Protein AF-0000000078834194 (afdb_homodimer)

Organism: Myxococcus xanthus (strain DK1622) (NCBI:txid246197)

Radius of gyration: 32.83 Å; Cα contacts (8 Å, |Δi|>4): 738; chains: 2; bounding box: 73×84×105 Å

Nearest PDB structures (foldseek):
  8q3w-assembly1_A  TM=9.287E-01  e=2.465E-19  Geobacillus stearothermophilus
  8q4d-assembly1_O  TM=8.983E-01  e=1.677E-18  Geobacillus stearothermophilus
  5bq5-assembly3_C  TM=9.374E-01  e=3.630E-14  Geobacillus stearothermophilus
  3r8f-assembly1_D  TM=7.872E-01  e=1.975E-07  Aquifex aeolicus
  2hcb-assembly1_B  TM=8.020E-01  e=8.090E-07  Aquifex aeolicus

pLDDT: mean 88.72, std 13.98, range [31.45, 98.62]

Secondary structure (DSSP, 8-state):
-HHHHHHHHHHHTT-HHHHHHHHHHHH-GGG----HHHHHHHHHHHHHHHHHHHHHHHHHHHHT-SS---GGG--SSS--S--HHHHHHHTTTHHHHTT-EEEEE-STTSSHHHHHHHHHHHHHHTT--EEEEEHHHHHHHHHHHHHHT-HHHHHHHHHH-SEEEEEEETSSPPPHHHHHHHHHHHHHHTTTSEEEEEESS-GGGHHHHH-SHHHHHHHHHHHHTTEEEEE--SS-HHHHHHHHHHHHHHS--/-HHHHHHHHHHHTT-HHHHHHHHHHHH-GGG----HHHHHHHHHHHHHHHHHHHHHHHHHHHHT-SS---GGG--TTS--S--HHHHHHHHTTHHHHTT-EEEEE-STTSSHHHHHHHHHHHHHHTT--EEEEEHHHHHHHHHHHHHHT-HHHHHHHHHH-SEEEEEEETSSPPPHHHHHHHHHHHHHHTTTSEEEEEESS-GGGHHHHH-SHHHHHHHHHHHHTTEEEEE--SS-HHHHHHHHHHHHHHS--

Solvent-accessible surface area (backbone atoms only — not comparable to full-atom values): 26422 Å² total; per-residue (Å²): 109,67,61,58,51,34,42,49,51,29,45,74,69,66,36,51,29,30,32,53,49,49,53,55,48,67,74,47,60,90,75,61,86,58,52,40,70,54,48,51,35,53,31,51,50,38,28,51,51,43,50,55,50,48,52,39,51,49,32,49,62,62,14,51,53,93,50,95,37,47,66,87,71,61,70,72,81,56,71,28,66,61,52,67,66,59,54,54,56,55,67,66,37,51,44,48,73,68,25,26,20,38,39,33,23,27,60,80,47,46,46,50,65,50,51,51,27,9,49,46,44,49,29,24,72,72,70,38,43,33,36,51,37,44,40,69,56,46,48,51,49,51,54,50,20,55,74,70,70,42,34,69,56,54,52,47,54,59,40,66,24,37,29,34,34,34,38,60,40,70,82,57,70,45,50,75,69,47,43,54,51,51,40,52,54,47,58,64,20,53,81,71,20,14,44,36,38,23,21,62,55,52,75,86,56,45,47,70,29,42,34,62,72,67,61,22,49,56,41,44,49,63,53,54,72,52,40,49,79,43,64,40,34,65,68,47,54,67,55,53,62,55,50,58,60,55,60,59,55,60,70,74,99,110,70,61,57,53,33,41,50,50,29,46,75,68,67,35,51,29,30,32,52,50,50,53,56,49,68,74,48,59,92,75,59,88,57,50,42,70,53,47,52,34,52,30,51,49,39,29,51,52,44,52,53,50,49,51,39,50,48,32,49,62,64,14,52,54,93,51,94,36,48,67,87,71,61,70,71,81,56,71,29,64,61,54,65,66,59,53,55,56,58,68,66,37,50,45,49,75,67,24,26,19,38,39,33,24,27,59,82,47,47,46,50,68,50,50,51,26,9,50,45,44,49,31,24,71,73,68,37,43,33,38,51,37,45,40,70,55,46,49,51,51,49,53,52,22,56,75,70,68,43,36,69,58,54,52,48,53,59,39,67,25,37,30,33,35,33,37,59,39,70,82,57,69,46,49,73,68,46,43,54,49,50,40,52,55,47,58,63,21,53,82,70,20,12,44,35,36,22,21,64,56,53,77,86,54,44,47,71,29,40,34,62,71,68,60,21,50,56,42,45,51,64,54,53,72,52,40,48,79,43,64,38,35,66,68,46,54,67,54,54,63,56,52,59,57,53,61,57,54,61,68,72,100

Structure (mmCIF, N/CA/C/O backbone):
data_AF-0000000078834194-model_v1
#
loop_
_entity.id
_entity.type
_entity.pdbx_description
1 polymer 'Transposition helper protein, IS21 family'
#
loop_
_atom_site.group_PDB
_atom_site.id
_atom_site.type_symbol
_atom_site.label_atom_id
_atom_site.label_alt_id
_atom_site.label_comp_id
_atom_site.label_asym_id
_atom_site.label_entity_id
_atom_site.label_seq_id
_atom_site.pdbx_PDB_ins_code
_atom_site.Cartn_x
_atom_site.Cartn_y
_atom_site.Cartn_z
_atom_site.occupancy
_atom_site.B_iso_or_equiv
_atom_site.auth_seq_id
_atom_site.auth_comp_id
_atom_site.auth_asym_id
_atom_site.auth_atom_id
_atom_site.pdbx_PDB_model_num
ATOM 1 N N . MET A 1 1 ? -33.062 9.312 -5.348 1 57.09 1 MET A N 1
ATOM 2 C CA . MET A 1 1 ? -32 10.234 -4.93 1 57.09 1 MET A CA 1
ATOM 3 C C . MET A 1 1 ? -31.109 9.586 -3.875 1 57.09 1 MET A C 1
ATOM 5 O O . MET A 1 1 ? -29.891 9.531 -4.039 1 57.09 1 MET A O 1
ATOM 9 N N . LEU A 1 2 ? -31.781 8.844 -2.922 1 78.25 2 LEU A N 1
ATOM 10 C CA . LEU A 1 2 ? -31.062 8.266 -1.791 1 78.25 2 LEU A CA 1
ATOM 11 C C . LEU A 1 2 ? -30.266 7.039 -2.223 1 78.25 2 LEU A C 1
ATOM 13 O O . LEU A 1 2 ? -29.109 6.871 -1.814 1 78.25 2 LEU A O 1
ATOM 17 N N . VAL A 1 3 ? -30.828 6.535 -3.336 1 86 3 VAL A N 1
ATOM 18 C CA . VAL A 1 3 ? -30.172 5.309 -3.777 1 86 3 VAL A CA 1
ATOM 19 C C . VAL A 1 3 ? -28.938 5.652 -4.602 1 86 3 VAL A C 1
ATOM 21 O O . VAL A 1 3 ? -27.906 4.98 -4.5 1 86 3 VAL A O 1
ATOM 24 N N . GLU A 1 4 ? -29.031 6.707 -5.375 1 90.94 4 GLU A N 1
ATOM 25 C CA . GLU A 1 4 ? -27.891 7.145 -6.188 1 90.94 4 GLU A CA 1
ATOM 26 C C . GLU A 1 4 ? -26.719 7.586 -5.316 1 90.94 4 GLU A C 1
ATOM 28 O O . GLU A 1 4 ? -25.562 7.312 -5.637 1 90.94 4 GLU A O 1
ATOM 33 N N . GLN A 1 5 ? -27.078 8.211 -4.293 1 94.19 5 GLN A N 1
ATOM 34 C CA . GLN A 1 5 ? -26.047 8.633 -3.357 1 94.19 5 GLN A CA 1
ATOM 35 C C . GLN A 1 5 ? -25.359 7.434 -2.717 1 94.19 5 GLN A C 1
ATOM 37 O O . GLN A 1 5 ? -24.141 7.438 -2.518 1 94.19 5 GLN A O 1
ATOM 42 N N . THR A 1 6 ? -26.219 6.457 -2.486 1 96.31 6 THR A N 1
ATOM 43 C CA . THR A 1 6 ? -25.672 5.234 -1.901 1 96.31 6 THR A CA 1
ATOM 44 C C . THR A 1 6 ? -24.703 4.555 -2.867 1 96.31 6 THR A C 1
ATOM 46 O O . THR A 1 6 ? -23.609 4.148 -2.473 1 96.31 6 THR A O 1
ATOM 49 N N . LEU A 1 7 ? -25.109 4.52 -4.062 1 96.81 7 LEU A N 1
ATOM 50 C CA . LEU A 1 7 ? -24.266 3.906 -5.082 1 96.81 7 LEU A CA 1
ATOM 51 C C . LEU A 1 7 ? -22.969 4.691 -5.262 1 96.81 7 LEU A C 1
ATOM 53 O O . LEU A 1 7 ? -21.906 4.098 -5.418 1 96.81 7 LEU A O 1
ATOM 57 N N . GLU A 1 8 ? -23.047 5.953 -5.234 1 96.25 8 GLU A N 1
ATOM 58 C CA . GLU A 1 8 ? -21.859 6.801 -5.348 1 96.25 8 GLU A CA 1
ATOM 59 C C . GLU A 1 8 ? -20.906 6.562 -4.191 1 96.25 8 GLU A C 1
ATOM 61 O O . GLU A 1 8 ? -19.688 6.465 -4.398 1 96.25 8 GLU A O 1
ATOM 66 N N . LYS A 1 9 ? -21.406 6.453 -3.051 1 96.62 9 LYS A N 1
ATOM 67 C CA . LYS A 1 9 ? -20.578 6.215 -1.871 1 96.62 9 LYS A CA 1
ATOM 68 C C . LYS A 1 9 ? -19.922 4.844 -1.935 1 96.62 9 LYS A C 1
ATOM 70 O O . LYS A 1 9 ? -18.719 4.715 -1.649 1 96.62 9 LYS A O 1
ATOM 75 N N . LEU A 1 10 ? -20.719 3.854 -2.334 1 98.12 10 LEU A N 1
ATOM 76 C CA . LEU A 1 10 ? -20.156 2.51 -2.451 1 98.12 10 LEU A CA 1
ATOM 77 C C . LEU A 1 10 ? -19.016 2.48 -3.457 1 98.12 10 LEU A C 1
ATOM 79 O O . LEU A 1 10 ? -17.953 1.932 -3.176 1 98.12 10 LEU A O 1
ATOM 83 N N . ASN A 1 11 ? -19.234 3.078 -4.516 1 97.62 11 ASN A N 1
ATOM 84 C CA . ASN A 1 11 ? -18.188 3.127 -5.535 1 97.62 11 ASN A CA 1
ATOM 85 C C . ASN A 1 11 ? -17 3.953 -5.07 1 97.62 11 ASN A C 1
ATOM 87 O O . ASN A 1 11 ? -15.852 3.6 -5.348 1 97.62 11 ASN A O 1
ATOM 91 N N . GLY A 1 12 ? -17.312 5.078 -4.438 1 97 12 GLY A N 1
ATOM 92 C CA . GLY A 1 12 ? -16.25 5.902 -3.889 1 97 12 GLY A CA 1
ATOM 93 C C . GLY A 1 12 ? -15.367 5.16 -2.893 1 97 12 GLY A C 1
ATOM 94 O O . GLY A 1 12 ? -14.18 5.453 -2.764 1 97 12 GLY A O 1
ATOM 95 N N . MET A 1 13 ? -16 4.168 -2.264 1 97.75 13 MET A N 1
ATOM 96 C CA . MET A 1 13 ? -15.266 3.357 -1.296 1 97.75 13 MET A CA 1
ATOM 97 C C . MET A 1 13 ? -14.742 2.082 -1.944 1 97.75 13 MET A C 1
ATOM 99 O O . MET A 1 13 ? -14.281 1.173 -1.252 1 97.75 13 MET A O 1
ATOM 103 N N . LYS A 1 14 ? -14.859 1.945 -3.25 1 97.88 14 LYS A N 1
ATOM 104 C CA . LYS A 1 14 ? -14.367 0.841 -4.07 1 97.88 14 LYS A CA 1
ATOM 105 C C . LYS A 1 14 ? -15.062 -0.467 -3.703 1 97.88 14 LYS A C 1
ATOM 107 O O . LYS A 1 14 ? -14.453 -1.534 -3.738 1 97.88 14 LYS A O 1
ATOM 112 N N . LEU A 1 15 ? -16.266 -0.316 -3.229 1 98.38 15 LEU A N 1
ATOM 113 C CA . LEU A 1 15 ? -17.109 -1.488 -2.992 1 98.38 15 LEU A CA 1
ATOM 114 C C . LEU A 1 15 ? -17.938 -1.816 -4.223 1 98.38 15 LEU A C 1
ATOM 116 O O . LEU A 1 15 ? -19.172 -1.812 -4.16 1 98.38 15 LEU A O 1
ATOM 120 N N . HIS A 1 16 ? -17.312 -2.221 -5.242 1 98.12 16 HIS A N 1
ATOM 121 C CA . HIS A 1 16 ? -17.906 -2.35 -6.574 1 98.12 16 HIS A CA 1
ATOM 122 C C . HIS A 1 16 ? -18.844 -3.549 -6.645 1 98.12 16 HIS A C 1
ATOM 124 O O . HIS A 1 16 ? -19.844 -3.514 -7.359 1 98.12 16 HIS A O 1
ATOM 130 N N . GLY A 1 17 ? -18.453 -4.609 -5.938 1 98.06 17 GLY A N 1
ATOM 131 C CA . GLY A 1 17 ? -19.344 -5.758 -5.895 1 98.06 17 GLY A CA 1
ATOM 132 C C . GLY A 1 17 ? -20.703 -5.438 -5.301 1 98.06 17 GLY A C 1
ATOM 133 O O . GLY A 1 17 ? -21.734 -5.828 -5.852 1 98.06 17 GLY A O 1
ATOM 134 N N . MET A 1 18 ? -20.703 -4.703 -4.215 1 98.12 18 MET A N 1
ATOM 135 C CA . MET A 1 18 ? -21.938 -4.27 -3.586 1 98.12 18 MET A CA 1
ATOM 136 C C . MET A 1 18 ? -22.734 -3.342 -4.512 1 98.12 18 MET A C 1
ATOM 138 O O . MET A 1 18 ? -23.938 -3.502 -4.676 1 98.12 18 MET A O 1
ATOM 142 N N . ALA A 1 19 ? -22.016 -2.369 -5.07 1 98.12 19 ALA A N 1
ATOM 143 C CA . ALA A 1 19 ? -22.672 -1.372 -5.918 1 98.12 19 ALA A CA 1
ATOM 144 C C . ALA A 1 19 ? -23.344 -2.029 -7.117 1 98.12 19 ALA A C 1
ATOM 146 O O . ALA A 1 19 ? -24.484 -1.727 -7.434 1 98.12 19 ALA A O 1
ATOM 147 N N . SER A 1 20 ? -22.672 -2.918 -7.758 1 97.44 20 SER A N 1
ATOM 148 C CA . SER A 1 20 ? -23.203 -3.598 -8.93 1 97.44 20 SER A CA 1
ATOM 149 C C . SER A 1 20 ? -24.438 -4.438 -8.57 1 97.44 20 SER A C 1
ATOM 151 O O . SER A 1 20 ? -25.453 -4.391 -9.258 1 97.44 20 SER A O 1
ATOM 153 N N . TYR A 1 21 ? -24.281 -5.215 -7.488 1 96.56 21 TYR A N 1
ATOM 154 C CA . TYR A 1 21 ? -25.406 -6.043 -7.07 1 96.56 21 TYR A CA 1
ATOM 155 C C . TYR A 1 21 ? -26.625 -5.184 -6.73 1 96.56 21 TYR A C 1
ATOM 157 O O . TYR A 1 21 ? -27.75 -5.508 -7.113 1 96.56 21 TYR A O 1
ATOM 165 N N . LEU A 1 22 ? -26.438 -4.102 -5.938 1 95.38 22 LEU A N 1
ATOM 166 C CA . LEU A 1 22 ? -27.516 -3.209 -5.547 1 95.38 22 LEU A CA 1
ATOM 167 C C . LEU A 1 22 ? -28.203 -2.623 -6.773 1 95.38 22 LEU A C 1
ATOM 169 O O . LEU A 1 22 ? -29.438 -2.564 -6.828 1 95.38 22 LEU A O 1
ATOM 173 N N . ARG A 1 23 ? -27.453 -2.191 -7.691 1 94.81 23 ARG A N 1
ATOM 174 C CA . ARG A 1 23 ? -28 -1.65 -8.93 1 94.81 23 ARG A CA 1
ATOM 175 C C . ARG A 1 23 ? -28.891 -2.674 -9.625 1 94.81 23 ARG A C 1
ATOM 177 O O . ARG A 1 23 ? -30.016 -2.355 -10.023 1 94.81 23 ARG A O 1
ATOM 184 N N . ASP A 1 24 ? -28.422 -3.854 -9.766 1 93.5 24 ASP A N 1
ATOM 185 C CA . ASP A 1 24 ? -29.188 -4.93 -10.398 1 93.5 24 ASP A CA 1
ATOM 186 C C . ASP A 1 24 ? -30.453 -5.242 -9.609 1 93.5 24 ASP A C 1
ATOM 188 O O . ASP A 1 24 ? -31.516 -5.477 -10.203 1 93.5 24 ASP A O 1
ATOM 192 N N . TRP A 1 25 ? -30.266 -5.27 -8.328 1 91.12 25 TRP A N 1
ATOM 193 C CA . TRP A 1 25 ? -31.391 -5.559 -7.449 1 91.12 25 TRP A CA 1
ATOM 194 C C . TRP A 1 25 ? -32.469 -4.488 -7.574 1 91.12 25 TRP A C 1
ATOM 196 O O . TRP A 1 25 ? -33.656 -4.801 -7.633 1 91.12 25 TRP A O 1
ATOM 206 N N . LEU A 1 26 ? -32.156 -3.254 -7.59 1 89.94 26 LEU A N 1
ATOM 207 C CA . LEU A 1 26 ? -33.062 -2.131 -7.699 1 89.94 26 LEU A CA 1
ATOM 208 C C . LEU A 1 26 ? -33.781 -2.15 -9.047 1 89.94 26 LEU A C 1
ATOM 210 O O . LEU A 1 26 ? -34.938 -1.705 -9.148 1 89.94 26 LEU A O 1
ATOM 214 N N . ALA A 1 27 ? -33.156 -2.631 -9.945 1 89.06 27 ALA A N 1
ATOM 215 C CA . ALA A 1 27 ? -33.719 -2.666 -11.297 1 89.06 27 ALA A CA 1
ATOM 216 C C . ALA A 1 27 ? -34.75 -3.785 -11.43 1 89.06 27 ALA A C 1
ATOM 218 O O . ALA A 1 27 ? -35.531 -3.787 -12.367 1 89.06 27 ALA A O 1
ATOM 219 N N . ARG A 1 28 ? -34.719 -4.777 -10.43 1 82.38 28 ARG A N 1
ATOM 220 C CA . ARG A 1 28 ? -35.656 -5.895 -10.516 1 82.38 28 ARG A CA 1
ATOM 221 C C . ARG A 1 28 ? -36.531 -5.988 -9.266 1 82.38 28 ARG A C 1
ATOM 223 O O . ARG A 1 28 ? -36.438 -6.957 -8.508 1 82.38 28 ARG A O 1
ATOM 230 N N . PRO A 1 29 ? -37.438 -5.109 -8.891 1 64.12 29 PRO A N 1
ATOM 231 C CA . PRO A 1 29 ? -38.219 -5.023 -7.652 1 64.12 29 PRO A CA 1
ATOM 232 C C . PRO A 1 29 ? -39.125 -6.227 -7.449 1 64.12 29 PRO A C 1
ATOM 234 O O . PRO A 1 29 ? -39.438 -6.598 -6.309 1 64.12 29 PRO A O 1
ATOM 237 N N . GLY A 1 30 ? -39.781 -6.691 -8.422 1 62.19 30 GLY A N 1
ATOM 238 C CA . GLY A 1 30 ? -40.812 -7.719 -8.312 1 62.19 30 GLY A CA 1
ATOM 239 C C . GLY A 1 30 ? -40.312 -8.977 -7.621 1 62.19 30 GLY A C 1
ATOM 240 O O . GLY A 1 30 ? -41.125 -9.805 -7.191 1 62.19 30 GLY A O 1
ATOM 241 N N . GLU A 1 31 ? -39.094 -9.125 -7.613 1 57.59 31 GLU A N 1
ATOM 242 C CA . GLU A 1 31 ? -38.562 -10.367 -7.094 1 57.59 31 GLU A CA 1
ATOM 243 C C . GLU A 1 31 ? -38.125 -10.219 -5.641 1 57.59 31 GLU A C 1
ATOM 245 O O . GLU A 1 31 ? -37.5 -11.125 -5.07 1 57.59 31 GLU A O 1
ATOM 250 N N . ARG A 1 32 ? -38.656 -9.094 -4.93 1 61.03 32 ARG A N 1
ATOM 251 C CA . ARG A 1 32 ? -37.812 -8.695 -3.805 1 61.03 32 ARG A CA 1
ATOM 252 C C . ARG A 1 32 ? -38.438 -9.102 -2.477 1 61.03 32 ARG A C 1
ATOM 254 O O . ARG A 1 32 ? -39.344 -8.43 -1.981 1 61.03 32 ARG A O 1
ATOM 261 N N . ASP A 1 33 ? -38.812 -10.219 -2.299 1 77.5 33 ASP A N 1
ATOM 262 C CA . ASP A 1 33 ? -39.156 -10.656 -0.948 1 77.5 33 ASP A CA 1
ATOM 263 C C . ASP A 1 33 ? -37.906 -10.828 -0.097 1 77.5 33 ASP A C 1
ATOM 265 O O . ASP A 1 33 ? -37.688 -11.883 0.51 1 77.5 33 ASP A O 1
ATOM 269 N N . VAL A 1 34 ? -37.062 -9.875 -0.207 1 82.44 34 VAL A N 1
ATOM 270 C CA . VAL A 1 34 ? -35.812 -9.977 0.565 1 82.44 34 VAL A CA 1
ATOM 271 C C . VAL A 1 34 ? -35.844 -8.977 1.717 1 82.44 34 VAL A C 1
ATOM 273 O O . VAL A 1 34 ? -36.125 -7.785 1.51 1 82.44 34 VAL A O 1
ATOM 276 N N . GLY A 1 35 ? -35.781 -9.477 2.834 1 86.31 35 GLY A N 1
ATOM 277 C CA . GLY A 1 35 ? -35.719 -8.609 4 1 86.31 35 GLY A CA 1
ATOM 278 C C . GLY A 1 35 ? -34.438 -7.766 4.027 1 86.31 35 GLY A C 1
ATOM 279 O O . GLY A 1 35 ? -33.5 -8.031 3.291 1 86.31 35 GLY A O 1
ATOM 280 N N . PRO A 1 36 ? -34.5 -6.738 4.832 1 89.5 36 PRO A N 1
ATOM 281 C CA . PRO A 1 36 ? -33.375 -5.824 4.875 1 89.5 36 PRO A CA 1
ATOM 282 C C . PRO A 1 36 ? -32.062 -6.531 5.246 1 89.5 36 PRO A C 1
ATOM 284 O O . PRO A 1 36 ? -31.047 -6.348 4.578 1 89.5 36 PRO A O 1
ATOM 287 N N . ALA A 1 37 ? -32.062 -7.332 6.203 1 89.31 37 ALA A N 1
ATOM 288 C CA . ALA A 1 37 ? -30.844 -8.039 6.633 1 89.31 37 ALA A CA 1
ATOM 289 C C . ALA A 1 37 ? -30.375 -9.016 5.559 1 89.31 37 ALA A C 1
ATOM 291 O O . ALA A 1 37 ? -29.172 -9.195 5.363 1 89.31 37 ALA A O 1
ATOM 292 N N . ASP A 1 38 ? -31.297 -9.531 4.918 1 91.31 38 ASP A N 1
ATOM 293 C CA . ASP A 1 38 ? -30.953 -10.477 3.859 1 91.31 38 ASP A CA 1
ATOM 294 C C . ASP A 1 38 ? -30.266 -9.773 2.691 1 91.31 38 ASP A C 1
ATOM 296 O O . ASP A 1 38 ? -29.312 -10.305 2.109 1 91.31 38 ASP A O 1
ATOM 300 N N . LEU A 1 39 ? -30.781 -8.672 2.398 1 92.12 39 LEU A N 1
ATOM 301 C CA . LEU A 1 39 ? -30.156 -7.914 1.317 1 92.12 39 LEU A CA 1
ATOM 302 C C . LEU A 1 39 ? -28.719 -7.562 1.661 1 92.12 39 LEU A C 1
ATOM 304 O O . LEU A 1 39 ? -27.828 -7.652 0.809 1 92.12 39 LEU A O 1
ATOM 308 N N . VAL A 1 40 ? -28.469 -7.234 2.865 1 95.06 40 VAL A N 1
ATOM 309 C CA . VAL A 1 40 ? -27.125 -6.906 3.303 1 95.06 40 VAL A CA 1
ATOM 310 C C . VAL A 1 40 ? -26.219 -8.125 3.139 1 95.06 40 VAL A C 1
ATOM 312 O O . VAL A 1 40 ? -25.078 -8 2.686 1 95.06 40 VAL A O 1
ATOM 315 N N . GLY A 1 41 ? -26.703 -9.234 3.514 1 95.69 41 GLY A N 1
ATOM 316 C CA . GLY A 1 41 ? -25.938 -10.453 3.342 1 95.69 41 GLY A CA 1
ATOM 317 C C . GLY A 1 41 ? -25.578 -10.734 1.896 1 95.69 41 GLY A C 1
ATOM 318 O O . GLY A 1 41 ? -24.453 -11.125 1.596 1 95.69 41 GLY A O 1
ATOM 319 N N . LEU A 1 42 ? -26.562 -10.508 1.06 1 95.12 42 LEU A N 1
ATOM 320 C CA . LEU A 1 42 ? -26.328 -10.742 -0.363 1 95.12 42 LEU A CA 1
ATOM 321 C C . LEU A 1 42 ? -25.312 -9.75 -0.922 1 95.12 42 LEU A C 1
ATOM 323 O O . LEU A 1 42 ? -24.484 -10.117 -1.745 1 95.12 42 LEU A O 1
ATOM 327 N N . LEU A 1 43 ? -25.391 -8.57 -0.473 1 96.94 43 LEU A N 1
ATOM 328 C CA . LEU A 1 43 ? -24.438 -7.559 -0.902 1 96.94 43 LEU A CA 1
ATOM 329 C C . LEU A 1 43 ? -23.031 -7.895 -0.416 1 96.94 43 LEU A C 1
ATOM 331 O O . LEU A 1 43 ? -22.062 -7.75 -1.162 1 96.94 43 LEU A O 1
ATOM 335 N N . ALA A 1 44 ? -22.906 -8.312 0.79 1 97.75 44 ALA A N 1
ATOM 336 C CA . ALA A 1 44 ? -21.609 -8.719 1.342 1 97.75 44 ALA A CA 1
ATOM 337 C C . ALA A 1 44 ? -21.016 -9.875 0.546 1 97.75 44 ALA A C 1
ATOM 339 O O . ALA A 1 44 ? -19.812 -9.891 0.268 1 97.75 44 ALA A O 1
ATOM 340 N N . ASP A 1 45 ? -21.859 -10.781 0.186 1 97.38 45 ASP A N 1
ATOM 341 C CA . ASP A 1 45 ? -21.406 -11.914 -0.62 1 97.38 45 ASP A CA 1
ATOM 342 C C . ASP A 1 45 ? -20.875 -11.445 -1.977 1 97.38 45 ASP A C 1
ATOM 344 O O . ASP A 1 45 ? -19.844 -11.914 -2.439 1 97.38 45 ASP A O 1
ATOM 348 N N . ALA A 1 46 ? -21.641 -10.602 -2.545 1 97.75 46 ALA A N 1
ATOM 349 C CA . ALA A 1 46 ? -21.25 -10.078 -3.855 1 97.75 46 ALA A CA 1
ATOM 350 C C . ALA A 1 46 ? -19.906 -9.367 -3.789 1 97.75 46 ALA A C 1
ATOM 352 O O . ALA A 1 46 ? -19.062 -9.547 -4.672 1 97.75 46 ALA A O 1
ATOM 353 N N . GLU A 1 47 ? -19.719 -8.617 -2.777 1 98.31 47 GLU A N 1
ATOM 354 C CA . GLU A 1 47 ? -18.453 -7.906 -2.617 1 98.31 47 GLU A CA 1
ATOM 355 C C . GLU A 1 47 ? -17.297 -8.875 -2.354 1 98.31 47 GLU A C 1
ATOM 357 O O . GLU A 1 47 ? -16.219 -8.727 -2.918 1 98.31 47 GLU A O 1
ATOM 362 N N . TRP A 1 48 ? -17.562 -9.766 -1.558 1 97.62 48 TRP A N 1
ATOM 363 C CA . TRP A 1 48 ? -16.562 -10.789 -1.263 1 97.62 48 TRP A CA 1
ATOM 364 C C . TRP A 1 48 ? -16.109 -11.484 -2.539 1 97.62 48 TRP A C 1
ATOM 366 O O . TRP A 1 48 ? -14.906 -11.625 -2.779 1 97.62 48 TRP A O 1
ATOM 376 N N . MET A 1 49 ? -17.047 -11.891 -3.281 1 97.44 49 MET A N 1
ATOM 377 C CA . MET A 1 49 ? -16.75 -12.578 -4.535 1 97.44 49 MET A CA 1
ATOM 378 C C . MET A 1 49 ? -15.992 -11.664 -5.496 1 97.44 49 MET A C 1
ATOM 380 O O . MET A 1 49 ? -15.047 -12.094 -6.152 1 97.44 49 MET A O 1
ATOM 384 N N . HIS A 1 50 ? -16.406 -10.461 -5.551 1 97.88 50 HIS A N 1
ATOM 385 C CA . HIS A 1 50 ? -15.75 -9.484 -6.41 1 97.88 50 HIS A CA 1
ATOM 386 C C . HIS A 1 50 ? -14.281 -9.32 -6.023 1 97.88 50 HIS A C 1
ATOM 388 O O . HIS A 1 50 ? -13.406 -9.352 -6.887 1 97.88 50 HIS A O 1
ATOM 394 N N . ARG A 1 51 ? -14.031 -9.18 -4.785 1 97.56 51 ARG A N 1
ATOM 395 C CA . ARG A 1 51 ? -12.664 -9 -4.293 1 97.56 51 ARG A CA 1
ATOM 396 C C . ARG A 1 51 ? -11.82 -10.234 -4.566 1 97.56 51 ARG A C 1
ATOM 398 O O . ARG A 1 51 ? -10.664 -10.125 -4.977 1 97.56 51 ARG A O 1
ATOM 405 N N . GLU A 1 52 ? -12.375 -11.367 -4.316 1 96.31 52 GLU A N 1
ATOM 406 C CA . GLU A 1 52 ? -11.656 -12.617 -4.562 1 96.31 52 GLU A CA 1
ATOM 407 C C . GLU A 1 52 ? -11.297 -12.758 -6.039 1 96.31 52 GLU A C 1
ATOM 409 O O . GLU A 1 52 ? -10.18 -13.18 -6.375 1 96.31 52 GLU A O 1
ATOM 414 N N . ASN A 1 53 ? -12.156 -12.414 -6.855 1 96.75 53 ASN A N 1
ATOM 415 C CA . ASN A 1 53 ? -11.914 -12.484 -8.297 1 96.75 53 ASN A CA 1
ATOM 416 C C . ASN A 1 53 ? -10.844 -11.484 -8.727 1 96.75 53 ASN A C 1
ATOM 418 O O . ASN A 1 53 ? -10.008 -11.797 -9.57 1 96.75 53 ASN A O 1
ATOM 422 N N . LYS A 1 54 ? -10.93 -10.367 -8.172 1 96.88 54 LYS A N 1
ATOM 423 C CA . LYS A 1 54 ? -9.93 -9.344 -8.492 1 96.88 54 LYS A CA 1
ATOM 424 C C . LYS A 1 54 ? -8.539 -9.781 -8.039 1 96.88 54 LYS A C 1
ATOM 426 O O . LYS A 1 54 ? -7.559 -9.594 -8.766 1 96.88 54 LYS A O 1
ATOM 431 N N . LYS A 1 55 ? -8.461 -10.312 -6.883 1 96.5 55 LYS A N 1
ATOM 432 C CA . LYS A 1 55 ? -7.191 -10.82 -6.375 1 96.5 55 LYS A CA 1
ATOM 433 C C . LYS A 1 55 ? -6.609 -11.875 -7.309 1 96.5 55 LYS A C 1
ATOM 435 O O . LYS A 1 55 ? -5.422 -11.836 -7.641 1 96.5 55 LYS A O 1
ATOM 440 N N . LEU A 1 56 ? -7.422 -12.75 -7.691 1 95.94 56 LEU A N 1
ATOM 441 C CA . LEU A 1 56 ? -6.988 -13.812 -8.594 1 95.94 56 LEU A CA 1
ATOM 442 C C . LEU A 1 56 ? -6.516 -13.234 -9.922 1 95.94 56 LEU A C 1
ATOM 444 O O . LEU A 1 56 ? -5.441 -13.586 -10.414 1 95.94 56 LEU A O 1
ATOM 448 N N . SER A 1 57 ? -7.285 -12.352 -10.453 1 96.75 57 SER A N 1
ATOM 449 C CA . SER A 1 57 ? -6.934 -11.719 -11.719 1 96.75 57 SER A CA 1
ATOM 450 C C . SER A 1 57 ? -5.605 -10.977 -11.617 1 96.75 57 SER A C 1
ATOM 452 O O . SER A 1 57 ? -4.789 -11.031 -12.539 1 96.75 57 SER A O 1
ATOM 454 N N . SER A 1 58 ? -5.449 -10.352 -10.578 1 97 58 SER A N 1
ATOM 455 C CA . SER A 1 58 ? -4.207 -9.617 -10.359 1 97 58 SER A CA 1
ATOM 456 C C . SER A 1 58 ? -3.018 -10.57 -10.258 1 97 58 SER A C 1
ATOM 458 O O . SER A 1 58 ? -1.962 -10.312 -10.836 1 97 58 SER A O 1
ATOM 460 N N . ARG A 1 59 ? -3.168 -11.633 -9.508 1 95.94 59 ARG A N 1
ATOM 461 C CA . ARG A 1 59 ? -2.102 -12.625 -9.391 1 95.94 59 ARG A CA 1
ATOM 462 C C . ARG A 1 59 ? -1.739 -13.195 -10.758 1 95.94 59 ARG A C 1
ATOM 464 O O . ARG A 1 59 ? -0.559 -13.328 -11.086 1 95.94 59 ARG A O 1
ATOM 471 N N . LEU A 1 60 ? -2.734 -13.453 -11.484 1 96.12 60 LEU A N 1
ATOM 472 C CA . LEU A 1 60 ? -2.514 -14.047 -12.797 1 96.12 60 LEU A CA 1
ATOM 473 C C . LEU A 1 60 ? -1.828 -13.055 -13.727 1 96.12 60 LEU A C 1
ATOM 475 O O . LEU A 1 60 ? -0.913 -13.422 -14.469 1 96.12 60 LEU A O 1
ATOM 479 N N . SER A 1 61 ? -2.27 -11.867 -13.664 1 96.44 61 SER A N 1
ATOM 480 C CA . SER A 1 61 ? -1.66 -10.828 -14.484 1 96.44 61 SER A CA 1
ATOM 481 C C . SER A 1 61 ? -0.206 -10.594 -14.094 1 96.44 61 SER A C 1
ATOM 483 O O . SER A 1 61 ? 0.653 -10.398 -14.953 1 96.44 61 SER A O 1
ATOM 485 N N . ALA A 1 62 ? 0.063 -10.625 -12.852 1 95.56 62 ALA A N 1
ATOM 486 C CA . ALA A 1 62 ? 1.411 -10.391 -12.344 1 95.56 62 ALA A CA 1
ATOM 487 C C . ALA A 1 62 ? 2.334 -11.562 -12.664 1 95.56 62 ALA A C 1
ATOM 489 O O . ALA A 1 62 ? 3.541 -11.383 -12.844 1 95.56 62 ALA A O 1
ATOM 490 N N . ALA A 1 63 ? 1.75 -12.727 -12.688 1 96.44 63 ALA A N 1
ATOM 491 C CA . ALA A 1 63 ? 2.543 -13.93 -12.914 1 96.44 63 ALA A CA 1
ATOM 492 C C . ALA A 1 63 ? 3.162 -13.93 -14.312 1 96.44 63 ALA A C 1
ATOM 494 O O . ALA A 1 63 ? 4.285 -14.391 -14.5 1 96.44 63 ALA A O 1
ATOM 495 N N . ARG A 1 64 ? 2.393 -13.383 -15.281 1 94.06 64 ARG A N 1
ATOM 496 C CA . ARG A 1 64 ? 2.816 -13.305 -16.672 1 94.06 64 ARG A CA 1
ATOM 497 C C . ARG A 1 64 ? 3.211 -14.688 -17.203 1 94.06 64 ARG A C 1
ATOM 499 O O . ARG A 1 64 ? 4.289 -14.852 -17.766 1 94.06 64 ARG A O 1
ATOM 506 N N . LEU A 1 65 ? 2.33 -15.508 -17.016 1 95 65 LEU A N 1
ATOM 507 C CA . LEU A 1 65 ? 2.574 -16.859 -17.5 1 95 65 LEU A CA 1
ATOM 508 C C . LEU A 1 65 ? 2.691 -16.891 -19.016 1 95 65 LEU A C 1
ATOM 510 O O . LEU A 1 65 ? 1.975 -16.172 -19.719 1 95 65 LEU A O 1
ATOM 514 N N . ARG A 1 66 ? 3.557 -17.703 -19.469 1 92 66 ARG A N 1
ATOM 515 C CA . ARG A 1 66 ? 3.855 -17.797 -20.906 1 92 66 ARG A CA 1
ATOM 516 C C . ARG A 1 66 ? 2.621 -18.203 -21.688 1 92 66 ARG A C 1
ATOM 518 O O . ARG A 1 66 ? 2.43 -17.766 -22.828 1 92 66 ARG A O 1
ATOM 525 N N . GLN A 1 67 ? 1.817 -19.047 -21.109 1 90.38 67 GLN A N 1
ATOM 526 C CA . GLN A 1 67 ? 0.62 -19.547 -21.766 1 90.38 67 GLN A CA 1
ATOM 527 C C . GLN A 1 67 ? -0.479 -19.859 -20.75 1 90.38 67 GLN A C 1
ATOM 529 O O . GLN A 1 67 ? -0.197 -20.094 -19.578 1 90.38 67 GLN A O 1
ATOM 534 N N . ALA A 1 68 ? -1.615 -19.766 -21.344 1 89.12 68 ALA A N 1
ATOM 535 C CA . ALA A 1 68 ? -2.742 -20.203 -20.516 1 89.12 68 ALA A CA 1
ATOM 536 C C . ALA A 1 68 ? -2.797 -21.734 -20.422 1 89.12 68 ALA A C 1
ATOM 538 O O . ALA A 1 68 ? -2.869 -22.422 -21.438 1 89.12 68 ALA A O 1
ATOM 539 N N . ALA A 1 69 ? -2.512 -22.25 -19.266 1 91.31 69 ALA A N 1
ATOM 540 C CA . ALA A 1 69 ? -2.512 -23.688 -19.031 1 91.31 69 ALA A CA 1
ATOM 541 C C . ALA A 1 69 ? -3.242 -24.016 -17.734 1 91.31 69 ALA A C 1
ATOM 543 O O . ALA A 1 69 ? -3.16 -23.266 -16.75 1 91.31 69 ALA A O 1
ATOM 544 N N . ALA A 1 70 ? -3.953 -25.094 -17.812 1 92.12 70 ALA A N 1
ATOM 545 C CA . ALA A 1 70 ? -4.645 -25.594 -16.641 1 92.12 70 ALA A CA 1
ATOM 546 C C . ALA A 1 70 ? -4.387 -27.094 -16.453 1 92.12 70 ALA A C 1
ATOM 548 O O . ALA A 1 70 ? -4.324 -27.844 -17.422 1 92.12 70 ALA A O 1
ATOM 549 N N . LEU A 1 71 ? -4.281 -27.375 -15.227 1 89.31 71 LEU A N 1
ATOM 550 C CA . LEU A 1 71 ? -4.004 -28.781 -14.922 1 89.31 71 LEU A CA 1
ATOM 551 C C . LEU A 1 71 ? -5.113 -29.672 -15.453 1 89.31 71 LEU A C 1
ATOM 553 O O . LEU A 1 71 ? -4.859 -30.812 -15.852 1 89.31 71 LEU A O 1
ATOM 557 N N . GLU A 1 72 ? -6.277 -29.172 -15.492 1 85.75 72 GLU A N 1
ATOM 558 C CA . GLU A 1 72 ? -7.438 -29.922 -15.977 1 85.75 72 GLU A CA 1
ATOM 559 C C . GLU A 1 72 ? -7.305 -30.25 -17.453 1 85.75 72 GLU A C 1
ATOM 561 O O . GLU A 1 72 ? -7.957 -31.172 -17.953 1 85.75 72 GLU A O 1
ATOM 566 N N . ASP A 1 73 ? -6.457 -29.516 -18.172 1 84.19 73 ASP A N 1
ATOM 567 C CA . ASP A 1 73 ? -6.316 -29.672 -19.609 1 84.19 73 ASP A CA 1
ATOM 568 C C . ASP A 1 73 ? -5.246 -30.703 -19.953 1 84.19 73 ASP A C 1
ATOM 570 O O . ASP A 1 73 ? -5.008 -31 -21.125 1 84.19 73 ASP A O 1
ATOM 574 N N . ILE A 1 74 ? -4.652 -31.266 -18.922 1 82.62 74 ILE A N 1
ATOM 575 C CA . ILE A 1 74 ? -3.588 -32.219 -19.156 1 82.62 74 ILE A CA 1
ATOM 576 C C . ILE A 1 74 ? -4.188 -33.531 -19.672 1 82.62 74 ILE A C 1
ATOM 578 O O . ILE A 1 74 ? -5.145 -34.062 -19.094 1 82.62 74 ILE A O 1
ATOM 582 N N . ASP A 1 75 ? -3.674 -34 -20.797 1 74.62 75 ASP A N 1
ATOM 583 C CA . ASP A 1 75 ? -4.066 -35.281 -21.344 1 74.62 75 ASP A CA 1
ATOM 584 C C . ASP A 1 75 ? -3.197 -36.438 -20.797 1 74.62 75 ASP A C 1
ATOM 586 O O . ASP A 1 75 ? -2.01 -36.5 -21.109 1 74.62 75 ASP A O 1
ATOM 590 N N . TYR A 1 76 ? -3.783 -37.281 -20 1 70.81 76 TYR A N 1
ATOM 591 C CA . TYR A 1 76 ? -3.041 -38.344 -19.344 1 70.81 76 TYR A CA 1
ATOM 592 C C . TYR A 1 76 ? -2.92 -39.562 -20.25 1 70.81 76 TYR A C 1
ATOM 594 O O . TYR A 1 76 ? -2.188 -40.531 -19.938 1 70.81 76 TYR A O 1
ATOM 602 N N . GLY A 1 77 ? -3.691 -39.625 -21.25 1 64.12 77 GLY A N 1
ATOM 603 C CA . GLY A 1 77 ? -3.615 -40.75 -22.188 1 64.12 77 GLY A CA 1
ATOM 604 C C . GLY A 1 77 ? -2.303 -40.781 -22.953 1 64.12 77 GLY A C 1
ATOM 605 O O . GLY A 1 77 ? -1.878 -41.875 -23.391 1 64.12 77 GLY A O 1
ATOM 606 N N . HIS A 1 78 ? -1.757 -39.719 -23.203 1 57.78 78 HIS A N 1
ATOM 607 C CA . HIS A 1 78 ? -0.504 -39.719 -23.938 1 57.78 78 HIS A CA 1
ATOM 608 C C . HIS A 1 78 ? 0.655 -40.188 -23.078 1 57.78 78 HIS A C 1
ATOM 610 O O . HIS A 1 78 ? 0.705 -39.875 -21.875 1 57.78 78 HIS A O 1
ATOM 616 N N . ALA A 1 79 ? 1.206 -41.281 -23.328 1 55.59 79 ALA A N 1
ATOM 617 C CA . ALA A 1 79 ? 2.318 -41.938 -22.641 1 55.59 79 ALA A CA 1
ATOM 618 C C . ALA A 1 79 ? 3.42 -40.938 -22.297 1 55.59 79 ALA A C 1
ATOM 620 O O . ALA A 1 79 ? 4.406 -40.812 -23.031 1 55.59 79 ALA A O 1
ATOM 621 N N . ARG A 1 80 ? 3.174 -39.906 -21.609 1 60.09 80 ARG A N 1
ATOM 622 C CA . ARG A 1 80 ? 4.219 -38.938 -21.359 1 60.09 80 ARG A CA 1
ATOM 623 C C . ARG A 1 80 ? 4.957 -39.219 -20.062 1 60.09 80 ARG A C 1
ATOM 625 O O . ARG A 1 80 ? 5.793 -38.438 -19.625 1 60.09 80 ARG A O 1
ATOM 632 N N . GLY A 1 81 ? 4.738 -40.438 -19.594 1 62.5 81 GLY A N 1
ATOM 633 C CA . GLY A 1 81 ? 5.418 -40.781 -18.359 1 62.5 81 GLY A CA 1
ATOM 634 C C . GLY A 1 81 ? 4.902 -40.031 -17.156 1 62.5 81 GLY A C 1
ATOM 635 O O . GLY A 1 81 ? 5.516 -40.031 -16.078 1 62.5 81 GLY A O 1
ATOM 636 N N . LEU A 1 82 ? 3.959 -39.25 -17.438 1 64.94 82 LEU A N 1
ATOM 637 C CA . LEU A 1 82 ? 3.434 -38.5 -16.312 1 64.94 82 LEU A CA 1
ATOM 638 C C . LEU A 1 82 ? 2.404 -39.312 -15.531 1 64.94 82 LEU A C 1
ATOM 640 O O . LEU A 1 82 ? 1.367 -39.688 -16.078 1 64.94 82 LEU A O 1
ATOM 644 N N . ALA A 1 83 ? 2.93 -39.75 -14.352 1 70.19 83 ALA A N 1
ATOM 645 C CA . ALA A 1 83 ? 1.979 -40.438 -13.5 1 70.19 83 ALA A CA 1
ATOM 646 C C . ALA A 1 83 ? 0.901 -39.5 -12.977 1 70.19 83 ALA A C 1
ATOM 648 O O . ALA A 1 83 ? 1.208 -38.406 -12.469 1 70.19 83 ALA A O 1
ATOM 649 N N . LYS A 1 84 ? -0.295 -39.906 -13.203 1 75.25 84 LYS A N 1
ATOM 650 C CA . LYS A 1 84 ? -1.461 -39.156 -12.742 1 75.25 84 LYS A CA 1
ATOM 651 C C . LYS A 1 84 ? -1.358 -38.844 -11.258 1 75.25 84 LYS A C 1
ATOM 653 O O . LYS A 1 84 ? -1.735 -37.75 -10.82 1 75.25 84 LYS A O 1
ATOM 658 N N . THR A 1 85 ? -0.75 -39.688 -10.586 1 79.5 85 THR A N 1
ATOM 659 C CA . THR A 1 85 ? -0.645 -39.531 -9.141 1 79.5 85 THR A CA 1
ATOM 660 C C . THR A 1 85 ? 0.267 -38.344 -8.789 1 79.5 85 THR A C 1
ATOM 662 O O . THR A 1 85 ? -0.012 -37.594 -7.855 1 79.5 85 THR A O 1
ATOM 665 N N . GLN A 1 86 ? 1.291 -38.188 -9.555 1 81 86 GLN A N 1
ATOM 666 C CA . GLN A 1 86 ? 2.242 -37.094 -9.281 1 81 86 GLN A CA 1
ATOM 667 C C . GLN A 1 86 ? 1.637 -35.75 -9.594 1 81 86 GLN A C 1
ATOM 669 O O . GLN A 1 86 ? 1.795 -34.781 -8.82 1 81 86 GLN A O 1
ATOM 674 N N . VAL A 1 87 ? 0.891 -35.781 -10.633 1 81.69 87 VAL A N 1
ATOM 675 C CA . VAL A 1 87 ? 0.247 -34.531 -11.039 1 81.69 87 VAL A CA 1
ATOM 676 C C . VAL A 1 87 ? -0.822 -34.156 -10.016 1 81.69 87 VAL A C 1
ATOM 678 O O . VAL A 1 87 ? -0.955 -32.969 -9.664 1 81.69 87 VAL A O 1
ATOM 681 N N . MET A 1 88 ? -1.496 -35.125 -9.539 1 84.12 88 MET A N 1
ATOM 682 C CA . MET A 1 88 ? -2.549 -34.875 -8.555 1 84.12 88 MET A CA 1
ATOM 683 C C . MET A 1 88 ? -1.964 -34.312 -7.258 1 84.12 88 MET A C 1
ATOM 685 O O . MET A 1 88 ? -2.547 -33.438 -6.637 1 84.12 88 MET A O 1
ATOM 689 N N . GLU A 1 89 ? -0.928 -34.844 -6.957 1 86.81 89 GLU A N 1
ATOM 690 C CA . GLU A 1 89 ? -0.273 -34.375 -5.742 1 86.81 89 GLU A CA 1
ATOM 691 C C . GLU A 1 89 ? 0.158 -32.906 -5.887 1 86.81 89 GLU A C 1
ATOM 693 O O . GLU A 1 89 ? -0.024 -32.094 -4.969 1 86.81 89 GLU A O 1
ATOM 698 N N . LEU A 1 90 ? 0.66 -32.562 -7.051 1 90.25 90 LEU A N 1
ATOM 699 C CA . LEU A 1 90 ? 1.149 -31.219 -7.285 1 90.25 90 LEU A CA 1
ATOM 700 C C . LEU A 1 90 ? -0.011 -30.234 -7.43 1 90.25 90 LEU A C 1
ATOM 702 O O . LEU A 1 90 ? 0.157 -29.047 -7.211 1 90.25 90 LEU A O 1
ATOM 706 N N . SER A 1 91 ? -1.175 -30.781 -7.711 1 90.19 91 SER A N 1
ATOM 707 C CA . SER A 1 91 ? -2.348 -29.938 -7.949 1 90.19 91 SER A CA 1
ATOM 708 C C . SER A 1 91 ? -2.854 -29.312 -6.656 1 90.19 91 SER A C 1
ATOM 710 O O . SER A 1 91 ? -3.623 -28.344 -6.684 1 90.19 91 SER A O 1
ATOM 712 N N . THR A 1 92 ? -2.441 -29.812 -5.543 1 91.5 92 THR A N 1
ATOM 713 C CA . THR A 1 92 ? -2.896 -29.312 -4.254 1 91.5 92 THR A CA 1
ATOM 714 C C . THR A 1 92 ? -2.117 -28.062 -3.857 1 91.5 92 THR A C 1
ATOM 716 O O . THR A 1 92 ? -2.486 -27.359 -2.908 1 91.5 92 THR A O 1
ATOM 719 N N . SER A 1 93 ? -1.121 -27.75 -4.492 1 94 93 SER A N 1
ATOM 720 C CA . SER A 1 93 ? -0.211 -26.641 -4.215 1 94 93 SER A CA 1
ATOM 721 C C . SER A 1 93 ? 0.392 -26.75 -2.818 1 94 93 SER A C 1
ATOM 723 O O . SER A 1 93 ? 0.866 -25.766 -2.256 1 94 93 SER A O 1
ATOM 725 N N . LYS A 1 94 ? 0.318 -27.969 -2.281 1 95.06 94 LYS A N 1
ATOM 726 C CA . LYS A 1 94 ? 0.955 -28.203 -0.99 1 95.06 94 LYS A CA 1
ATOM 727 C C . LYS A 1 94 ? 2.459 -27.969 -1.063 1 95.06 94 LYS A C 1
ATOM 729 O O . LYS A 1 94 ? 3.064 -27.5 -0.097 1 95.06 94 LYS A O 1
ATOM 734 N N . TRP A 1 95 ? 3.023 -28.25 -2.238 1 96.44 95 TRP A N 1
ATOM 735 C CA . TRP A 1 95 ? 4.445 -28.016 -2.449 1 96.44 95 TRP A CA 1
ATOM 736 C C . TRP A 1 95 ? 4.781 -26.531 -2.256 1 96.44 95 TRP A C 1
ATOM 738 O O . TRP A 1 95 ? 5.816 -26.203 -1.68 1 96.44 95 TRP A O 1
ATOM 748 N N . ALA A 1 96 ? 3.926 -25.703 -2.643 1 97.19 96 ALA A N 1
ATOM 749 C CA . ALA A 1 96 ? 4.133 -24.266 -2.453 1 97.19 96 ALA A CA 1
ATOM 750 C C . ALA A 1 96 ? 4.008 -23.875 -0.982 1 97.19 96 ALA A C 1
ATOM 752 O O . ALA A 1 96 ? 4.793 -23.078 -0.474 1 97.19 96 ALA A O 1
ATOM 753 N N . ALA A 1 97 ? 3.088 -24.5 -0.31 1 96.56 97 ALA A N 1
ATOM 754 C CA . ALA A 1 97 ? 2.896 -24.266 1.117 1 96.56 97 ALA A CA 1
ATOM 755 C C . ALA A 1 97 ? 4.109 -24.719 1.92 1 96.56 97 ALA A C 1
ATOM 757 O O . ALA A 1 97 ? 4.52 -24.062 2.873 1 96.56 97 ALA A O 1
ATOM 758 N N . ASP A 1 98 ? 4.648 -25.766 1.454 1 96.5 98 ASP A N 1
ATOM 759 C CA . ASP A 1 98 ? 5.758 -26.391 2.172 1 96.5 98 ASP A CA 1
ATOM 760 C C . ASP A 1 98 ? 7.098 -25.844 1.683 1 96.5 98 ASP A C 1
ATOM 762 O O . ASP A 1 98 ? 8.156 -26.328 2.096 1 96.5 98 ASP A O 1
ATOM 766 N N . LYS A 1 99 ? 7.059 -24.922 0.791 1 97.38 99 LYS A N 1
ATOM 767 C CA . LYS A 1 99 ? 8.258 -24.281 0.258 1 97.38 99 LYS A CA 1
ATOM 768 C C . LYS A 1 99 ? 9.156 -25.281 -0.448 1 97.38 99 LYS A C 1
ATOM 770 O O . LYS A 1 99 ? 10.383 -25.219 -0.335 1 97.38 99 LYS A O 1
ATOM 775 N N . GLN A 1 100 ? 8.5 -26.219 -1.105 1 96.88 100 GLN A N 1
ATOM 776 C CA . GLN A 1 100 ? 9.227 -27.203 -1.892 1 96.88 100 GLN A CA 1
ATOM 777 C C . GLN A 1 100 ? 9.305 -26.797 -3.359 1 96.88 100 GLN A C 1
ATOM 779 O O . GLN A 1 100 ? 8.383 -26.172 -3.885 1 96.88 100 GLN A O 1
ATOM 784 N N . ASN A 1 101 ? 10.406 -27.219 -3.959 1 97.56 101 ASN A N 1
ATOM 785 C CA . ASN A 1 101 ? 10.602 -26.906 -5.371 1 97.56 101 ASN A CA 1
ATOM 786 C C . ASN A 1 101 ? 10.047 -28.016 -6.27 1 97.56 101 ASN A C 1
ATOM 788 O O . ASN A 1 101 ? 9.734 -29.109 -5.801 1 97.56 101 ASN A O 1
ATOM 792 N N . VAL A 1 102 ? 9.812 -27.672 -7.535 1 97.19 102 VAL A N 1
ATOM 793 C CA . VAL A 1 102 ? 9.383 -28.641 -8.547 1 97.19 102 VAL A CA 1
ATOM 794 C C . VAL A 1 102 ? 10.312 -28.578 -9.75 1 97.19 102 VAL A C 1
ATOM 796 O O . VAL A 1 102 ? 10.508 -27.516 -10.344 1 97.19 102 VAL A O 1
ATOM 799 N N . LEU A 1 103 ? 10.953 -29.672 -10.047 1 97.06 103 LEU A N 1
ATOM 800 C CA . LEU A 1 103 ? 11.844 -29.781 -11.195 1 97.06 103 LEU A CA 1
ATOM 801 C C . LEU A 1 103 ? 11.219 -30.609 -12.305 1 97.06 103 LEU A C 1
ATOM 803 O O . LEU A 1 103 ? 10.945 -31.797 -12.109 1 97.06 103 LEU A O 1
ATOM 807 N N . LEU A 1 104 ? 10.977 -29.984 -13.406 1 95.31 104 LEU A N 1
ATOM 808 C CA . LEU A 1 104 ? 10.406 -30.641 -14.578 1 95.31 104 LEU A CA 1
ATOM 809 C C . LEU A 1 104 ? 11.469 -30.844 -15.656 1 95.31 104 LEU A C 1
ATOM 811 O O . LEU A 1 104 ? 11.969 -29.875 -16.234 1 95.31 104 LEU A O 1
ATOM 815 N N . THR A 1 105 ? 11.781 -32.094 -15.914 1 95.06 105 THR A N 1
ATOM 816 C CA . THR A 1 105 ? 12.82 -32.375 -16.891 1 95.06 105 THR A CA 1
ATOM 817 C C . THR A 1 105 ? 12.297 -33.281 -18 1 95.06 105 THR A C 1
ATOM 819 O O . THR A 1 105 ? 11.297 -34 -17.797 1 95.06 105 THR A O 1
ATOM 822 N N . GLY A 1 106 ? 12.891 -33.281 -19.188 1 92.69 106 GLY A N 1
ATOM 823 C CA . GLY A 1 106 ? 12.508 -34.094 -20.328 1 92.69 106 GLY A CA 1
ATOM 824 C C . GLY A 1 106 ? 12.844 -33.438 -21.656 1 92.69 106 GLY A C 1
ATOM 825 O O . GLY A 1 106 ? 13.25 -32.281 -21.703 1 92.69 106 GLY A O 1
ATOM 826 N N . PRO A 1 107 ? 12.711 -34.188 -22.641 1 90.81 107 PRO A N 1
ATOM 827 C CA . PRO A 1 107 ? 13.078 -33.656 -23.953 1 90.81 107 PRO A CA 1
ATOM 828 C C . PRO A 1 107 ? 12.133 -32.562 -24.422 1 90.81 107 PRO A C 1
ATOM 830 O O . PRO A 1 107 ? 11.117 -32.281 -23.781 1 90.81 107 PRO A O 1
ATOM 833 N N . THR A 1 108 ? 12.539 -31.922 -25.484 1 88.56 108 THR A N 1
ATOM 834 C CA . THR A 1 108 ? 11.781 -30.812 -26.047 1 88.56 108 THR A CA 1
ATOM 835 C C . THR A 1 108 ? 10.391 -31.281 -26.484 1 88.56 108 THR A C 1
ATOM 837 O O . THR A 1 108 ? 10.25 -32.375 -27.047 1 88.56 108 THR A O 1
ATOM 840 N N . GLY A 1 109 ? 9.438 -30.547 -26.188 1 86.56 109 GLY A N 1
ATOM 841 C CA . GLY A 1 109 ? 8.117 -30.766 -26.75 1 86.56 109 GLY A CA 1
ATOM 842 C C . GLY A 1 109 ? 7.246 -31.672 -25.922 1 86.56 109 GLY A C 1
ATOM 843 O O . GLY A 1 109 ? 6.117 -32 -26.297 1 86.56 109 GLY A O 1
ATOM 844 N N . VAL A 1 110 ? 7.664 -32.062 -24.797 1 86.62 110 VAL A N 1
ATOM 845 C CA . VAL A 1 110 ? 6.914 -33.062 -24.031 1 86.62 110 VAL A CA 1
ATOM 846 C C . VAL A 1 110 ? 5.965 -32.344 -23.062 1 86.62 110 VAL A C 1
ATOM 848 O O . VAL A 1 110 ? 5.211 -33 -22.344 1 86.62 110 VAL A O 1
ATOM 851 N N . GLY A 1 111 ? 6.016 -30.953 -22.969 1 88.88 111 GLY A N 1
ATOM 852 C CA . GLY A 1 111 ? 5.012 -30.219 -22.219 1 88.88 111 GLY A CA 1
ATOM 853 C C . GLY A 1 111 ? 5.535 -29.672 -20.906 1 88.88 111 GLY A C 1
ATOM 854 O O . GLY A 1 111 ? 4.762 -29.406 -19.984 1 88.88 111 GLY A O 1
ATOM 855 N N . LYS A 1 112 ? 6.805 -29.531 -20.734 1 92.25 112 LYS A N 1
ATOM 856 C CA . LYS A 1 112 ? 7.395 -29.016 -19.5 1 92.25 112 LYS A CA 1
ATOM 857 C C . LYS A 1 112 ? 6.883 -27.609 -19.188 1 92.25 112 LYS A C 1
ATOM 859 O O . LYS A 1 112 ? 6.434 -27.344 -18.062 1 92.25 112 LYS A O 1
ATOM 864 N N . SER A 1 113 ? 6.938 -26.812 -20.172 1 94.25 113 SER A N 1
ATOM 865 C CA . SER A 1 113 ? 6.504 -25.438 -19.984 1 94.25 113 SER A CA 1
ATOM 866 C C . SER A 1 113 ? 5.008 -25.359 -19.688 1 94.25 113 SER A C 1
ATOM 868 O O . SER A 1 113 ? 4.582 -24.594 -18.828 1 94.25 113 SER A O 1
ATOM 870 N N . PHE A 1 114 ? 4.277 -26.188 -20.422 1 93.06 114 PHE A N 1
ATOM 871 C CA . PHE A 1 114 ? 2.838 -26.25 -20.188 1 93.06 114 PHE A CA 1
ATOM 872 C C . PHE A 1 114 ? 2.539 -26.625 -18.734 1 93.06 114 PHE A C 1
ATOM 874 O O . PHE A 1 114 ? 1.743 -25.953 -18.078 1 93.06 114 PHE A O 1
ATOM 881 N N . LEU A 1 115 ? 3.176 -27.609 -18.328 1 92.81 115 LEU A N 1
ATOM 882 C CA . LEU A 1 115 ? 2.943 -28.094 -16.969 1 92.81 115 LEU A CA 1
ATOM 883 C C . LEU A 1 115 ? 3.359 -27.047 -15.945 1 92.81 115 LEU A C 1
ATOM 885 O O . LEU A 1 115 ? 2.658 -26.828 -14.953 1 92.81 115 LEU A O 1
ATOM 889 N N . ALA A 1 116 ? 4.449 -26.406 -16.156 1 96.31 116 ALA A N 1
ATOM 890 C CA . ALA A 1 116 ? 4.91 -25.359 -15.258 1 96.31 116 ALA A CA 1
ATOM 891 C C . ALA A 1 116 ? 3.887 -24.234 -15.156 1 96.31 116 ALA A C 1
ATOM 893 O O . ALA A 1 116 ? 3.566 -23.766 -14.062 1 96.31 116 ALA A O 1
ATOM 894 N N . CYS A 1 117 ? 3.371 -23.828 -16.281 1 96.94 117 CYS A N 1
ATOM 895 C CA . CYS A 1 117 ? 2.371 -22.766 -16.297 1 96.94 117 CYS A CA 1
ATOM 896 C C . CYS A 1 117 ? 1.074 -23.203 -15.641 1 96.94 117 CYS A C 1
ATOM 898 O O . CYS A 1 117 ? 0.423 -22.438 -14.945 1 96.94 117 CYS A O 1
ATOM 900 N N . ALA A 1 118 ? 0.741 -24.484 -15.898 1 95.56 118 ALA A N 1
ATOM 901 C CA . ALA A 1 118 ? -0.463 -25.016 -15.273 1 95.56 118 ALA A CA 1
ATOM 902 C C . ALA A 1 118 ? -0.333 -25.031 -13.75 1 95.56 118 ALA A C 1
ATOM 904 O O . ALA A 1 118 ? -1.282 -24.703 -13.039 1 95.56 118 ALA A O 1
ATOM 905 N N . LEU A 1 119 ? 0.783 -25.391 -13.312 1 96.31 119 LEU A N 1
ATOM 906 C CA . LEU A 1 119 ? 1.048 -25.359 -11.875 1 96.31 119 LEU A CA 1
ATOM 907 C C . LEU A 1 119 ? 0.992 -23.938 -11.336 1 96.31 119 LEU A C 1
ATOM 909 O O . LEU A 1 119 ? 0.422 -23.703 -10.273 1 96.31 119 LEU A O 1
ATOM 913 N N . GLY A 1 120 ? 1.583 -23.047 -12.07 1 97.44 120 GLY A N 1
ATOM 914 C CA . GLY A 1 120 ? 1.518 -21.641 -11.688 1 97.44 120 GLY A CA 1
ATOM 915 C C . GLY A 1 120 ? 0.099 -21.109 -11.609 1 97.44 120 GLY A C 1
ATOM 916 O O . GLY A 1 120 ? -0.253 -20.406 -10.656 1 97.44 120 GLY A O 1
ATOM 917 N N . GLN A 1 121 ? -0.644 -21.469 -12.562 1 96.88 121 GLN A N 1
ATOM 918 C CA . GLN A 1 121 ? -2.043 -21.047 -12.594 1 96.88 121 GLN A CA 1
ATOM 919 C C . GLN A 1 121 ? -2.803 -21.594 -11.383 1 96.88 121 GLN A C 1
ATOM 921 O O . GLN A 1 121 ? -3.562 -20.875 -10.742 1 96.88 121 GLN A O 1
ATOM 926 N N . LYS A 1 122 ? -2.658 -22.844 -11.141 1 96.75 122 LYS A N 1
ATOM 927 C CA . LYS A 1 122 ? -3.297 -23.469 -9.984 1 96.75 122 LYS A CA 1
ATOM 928 C C . LYS A 1 122 ? -2.846 -22.812 -8.688 1 96.75 122 LYS A C 1
ATOM 930 O O . LYS A 1 122 ? -3.66 -22.578 -7.789 1 96.75 122 LYS A O 1
ATOM 935 N N . ALA A 1 123 ? -1.593 -22.531 -8.57 1 97.56 123 ALA A N 1
ATOM 936 C CA . ALA A 1 123 ? -1.068 -21.844 -7.391 1 97.56 123 ALA A CA 1
ATOM 937 C C . ALA A 1 123 ? -1.725 -20.484 -7.211 1 97.56 123 ALA A C 1
ATOM 939 O O . ALA A 1 123 ? -2.125 -20.125 -6.102 1 97.56 123 ALA A O 1
ATOM 940 N N . CYS A 1 124 ? -1.863 -19.734 -8.297 1 97.62 124 CYS A N 1
ATOM 941 C CA . CYS A 1 124 ? -2.549 -18.453 -8.234 1 97.62 124 CYS A CA 1
ATOM 942 C C . CYS A 1 124 ? -3.977 -18.625 -7.727 1 97.62 124 CYS A C 1
ATOM 944 O O . CYS A 1 124 ? -4.438 -17.844 -6.891 1 97.62 124 CYS A O 1
ATOM 946 N N . ARG A 1 125 ? -4.59 -19.641 -8.188 1 95.81 125 ARG A N 1
ATOM 947 C CA . ARG A 1 125 ? -5.961 -19.922 -7.773 1 95.81 125 ARG A CA 1
ATOM 948 C C . ARG A 1 125 ? -6.027 -20.25 -6.289 1 95.81 125 ARG A C 1
ATOM 950 O O . ARG A 1 125 ? -7.016 -19.938 -5.621 1 95.81 125 ARG A O 1
ATOM 957 N N . ASP A 1 126 ? -5.02 -20.828 -5.879 1 96.44 126 ASP A N 1
ATOM 958 C CA . ASP A 1 126 ? -4.969 -21.219 -4.473 1 96.44 126 ASP A CA 1
ATOM 959 C C . ASP A 1 126 ? -4.465 -20.078 -3.598 1 96.44 126 ASP A C 1
ATOM 961 O O . ASP A 1 126 ? -4.309 -20.234 -2.385 1 96.44 126 ASP A O 1
ATOM 965 N N . GLY A 1 127 ? -4.129 -18.969 -4.164 1 96.62 127 GLY A N 1
ATOM 966 C CA . GLY A 1 127 ? -3.861 -17.766 -3.385 1 96.62 127 GLY A CA 1
ATOM 967 C C . GLY A 1 127 ? -2.389 -17.422 -3.326 1 96.62 127 GLY A C 1
ATOM 968 O O . GLY A 1 127 ? -2.002 -16.469 -2.641 1 96.62 127 GLY A O 1
ATOM 969 N N . TYR A 1 128 ? -1.571 -18.109 -4.098 1 97.81 128 TYR A N 1
ATOM 970 C CA . TYR A 1 128 ? -0.136 -17.844 -4.062 1 97.81 128 TYR A CA 1
ATOM 971 C C . TYR A 1 128 ? 0.267 -16.859 -5.145 1 97.81 128 TYR A C 1
ATOM 973 O O . TYR A 1 128 ? -0.26 -16.891 -6.258 1 97.81 128 TYR A O 1
ATOM 981 N N . SER A 1 129 ? 1.173 -16.031 -4.789 1 98.31 129 SER A N 1
ATOM 982 C CA . SER A 1 129 ? 1.771 -15.164 -5.797 1 98.31 129 SER A CA 1
ATOM 983 C C . SER A 1 129 ? 2.789 -15.922 -6.645 1 98.31 129 SER A C 1
ATOM 985 O O . SER A 1 129 ? 3.564 -16.719 -6.121 1 98.31 129 SER A O 1
ATOM 987 N N . VAL A 1 130 ? 2.725 -15.664 -7.949 1 98.31 130 VAL A N 1
ATOM 988 C CA . VAL A 1 130 ? 3.568 -16.391 -8.898 1 98.31 130 VAL A CA 1
ATOM 989 C C . VAL A 1 130 ? 4.266 -15.391 -9.828 1 98.31 130 VAL A C 1
ATOM 991 O O . VAL A 1 130 ? 3.688 -14.367 -10.195 1 98.31 130 VAL A O 1
ATOM 994 N N . VAL A 1 131 ? 5.5 -15.703 -10.18 1 98.38 131 VAL A N 1
ATOM 995 C CA . VAL A 1 131 ? 6.227 -14.969 -11.211 1 98.38 131 VAL A CA 1
ATOM 996 C C . VAL A 1 131 ? 6.852 -15.945 -12.203 1 98.38 131 VAL A C 1
ATOM 998 O O . VAL A 1 131 ? 7.508 -16.906 -11.797 1 98.38 131 VAL A O 1
ATOM 1001 N N . TYR A 1 132 ? 6.633 -15.688 -13.461 1 98.25 132 TYR A N 1
ATOM 1002 C CA . TYR A 1 132 ? 7.219 -16.484 -14.539 1 98.25 132 TYR A CA 1
ATOM 1003 C C . TYR A 1 132 ? 8.367 -15.734 -15.203 1 98.25 132 TYR A C 1
ATOM 1005 O O . TYR A 1 132 ? 8.242 -14.547 -15.508 1 98.25 132 TYR A O 1
ATOM 1013 N N . ARG A 1 133 ? 9.453 -16.516 -15.344 1 97.38 133 ARG A N 1
ATOM 1014 C CA . ARG A 1 133 ? 10.562 -16.031 -16.156 1 97.38 133 ARG A CA 1
ATOM 1015 C C . ARG A 1 133 ? 11.18 -17.156 -16.984 1 97.38 133 ARG A C 1
ATOM 1017 O O . ARG A 1 133 ? 11.336 -18.266 -16.484 1 97.38 133 ARG A O 1
ATOM 1024 N N . ARG A 1 134 ? 11.516 -16.766 -18.203 1 96.31 134 ARG A N 1
ATOM 1025 C CA . ARG A 1 134 ? 12.492 -17.609 -18.891 1 96.31 134 ARG A CA 1
ATOM 1026 C C . ARG A 1 134 ? 13.891 -17.391 -18.344 1 96.31 134 ARG A C 1
ATOM 1028 O O . ARG A 1 134 ? 14.297 -16.25 -18.094 1 96.31 134 ARG A O 1
ATOM 1035 N N . ALA A 1 135 ? 14.625 -18.422 -18.172 1 94.56 135 ALA A N 1
ATOM 1036 C CA . ALA A 1 135 ? 15.922 -18.328 -17.5 1 94.56 135 ALA A CA 1
ATOM 1037 C C . ALA A 1 135 ? 16.828 -17.328 -18.219 1 94.56 135 ALA A C 1
ATOM 1039 O O . ALA A 1 135 ? 17.422 -16.453 -17.578 1 94.56 135 ALA A O 1
ATOM 1040 N N . SER A 1 136 ? 16.906 -17.422 -19.547 1 91.12 136 SER A N 1
ATOM 1041 C CA . SER A 1 136 ? 17.75 -16.531 -20.312 1 91.12 136 SER A CA 1
ATOM 1042 C C . SER A 1 136 ? 17.312 -15.078 -20.156 1 91.12 136 SER A C 1
ATOM 1044 O O . SER A 1 136 ? 18.141 -14.188 -19.953 1 91.12 136 SER A O 1
ATOM 1046 N N . ARG A 1 137 ? 16.109 -14.883 -20.141 1 93.19 137 ARG A N 1
ATOM 1047 C CA . ARG A 1 137 ? 15.562 -13.531 -20.047 1 93.19 137 ARG A CA 1
ATOM 1048 C C . ARG A 1 137 ? 15.719 -12.969 -18.641 1 93.19 137 ARG A C 1
ATOM 1050 O O . ARG A 1 137 ? 15.883 -11.758 -18.469 1 93.19 137 ARG A O 1
ATOM 1057 N N . LEU A 1 138 ? 15.648 -13.844 -17.688 1 95.56 138 LEU A N 1
ATOM 1058 C CA . LEU A 1 138 ? 15.867 -13.406 -16.312 1 95.56 138 LEU A CA 1
ATOM 1059 C C . LEU A 1 138 ? 17.25 -12.773 -16.156 1 95.56 138 LEU A C 1
ATOM 1061 O O . LEU A 1 138 ? 17.375 -11.711 -15.555 1 95.56 138 LEU A O 1
ATOM 1065 N N . PHE A 1 139 ? 18.266 -13.398 -16.734 1 94.56 139 PHE A N 1
ATOM 1066 C CA . PHE A 1 139 ? 19.625 -12.906 -16.609 1 94.56 139 PHE A CA 1
ATOM 1067 C C . PHE A 1 139 ? 19.781 -11.57 -17.328 1 94.56 139 PHE A C 1
ATOM 1069 O O . PHE A 1 139 ? 20.453 -10.664 -16.828 1 94.56 139 PHE A O 1
ATOM 1076 N N . ASP A 1 140 ? 19.109 -11.508 -18.453 1 94 140 ASP A N 1
ATOM 1077 C CA . ASP A 1 140 ? 19.094 -10.242 -19.172 1 94 140 ASP A CA 1
ATOM 1078 C C . ASP A 1 140 ? 18.453 -9.141 -18.344 1 94 140 ASP A C 1
ATOM 1080 O O . ASP A 1 140 ? 18.969 -8.023 -18.281 1 94 140 ASP A O 1
ATOM 1084 N N . GLU A 1 141 ? 17.391 -9.461 -17.719 1 95.56 141 GLU A N 1
ATOM 1085 C CA . GLU A 1 141 ? 16.656 -8.516 -16.891 1 95.56 141 GLU A CA 1
ATOM 1086 C C . GLU A 1 141 ? 17.484 -8.039 -15.703 1 95.56 141 GLU A C 1
ATOM 1088 O O . GLU A 1 141 ? 17.531 -6.848 -15.406 1 95.56 141 GLU A O 1
ATOM 1093 N N . LEU A 1 142 ? 18.156 -8.93 -15.062 1 95.62 142 LEU A N 1
ATOM 1094 C CA . LEU A 1 142 ? 18.969 -8.602 -13.891 1 95.62 142 LEU A CA 1
ATOM 1095 C C . LEU A 1 142 ? 20.172 -7.754 -14.289 1 95.62 142 LEU A C 1
ATOM 1097 O O . LEU A 1 142 ? 20.531 -6.812 -13.578 1 95.62 142 LEU A O 1
ATOM 1101 N N . ALA A 1 143 ? 20.719 -8.094 -15.453 1 93.5 143 ALA A N 1
ATOM 1102 C CA . ALA A 1 143 ? 21.844 -7.305 -15.961 1 93.5 143 ALA A CA 1
ATOM 1103 C C . ALA A 1 143 ? 21.406 -5.871 -16.25 1 93.5 143 ALA A C 1
ATOM 1105 O O . ALA A 1 143 ? 22.094 -4.922 -15.883 1 93.5 143 ALA A O 1
ATOM 1106 N N . GLN A 1 144 ? 20.297 -5.773 -16.875 1 94.62 144 GLN A N 1
ATOM 1107 C CA . GLN A 1 144 ? 19.766 -4.457 -17.188 1 94.62 144 GLN A CA 1
ATOM 1108 C C . GLN A 1 144 ? 19.422 -3.686 -15.922 1 94.62 144 GLN A C 1
ATOM 1110 O O . GLN A 1 144 ? 19.672 -2.482 -15.836 1 94.62 144 GLN A O 1
ATOM 1115 N N . ALA A 1 145 ? 18.891 -4.305 -14.93 1 93.5 145 ALA A N 1
ATOM 1116 C CA . ALA A 1 145 ? 18.516 -3.678 -13.672 1 93.5 145 ALA A CA 1
ATOM 1117 C C . ALA A 1 145 ? 19.734 -3.158 -12.922 1 93.5 145 ALA A C 1
ATOM 1119 O O . ALA A 1 145 ? 19.672 -2.123 -12.258 1 93.5 145 ALA A O 1
ATOM 1120 N N . ARG A 1 146 ? 20.797 -3.875 -13.031 1 90.06 146 ARG A N 1
ATOM 1121 C CA . ARG A 1 146 ? 22.031 -3.406 -12.422 1 90.06 146 ARG A CA 1
ATOM 1122 C C . ARG A 1 146 ? 22.484 -2.096 -13.055 1 90.06 146 ARG A C 1
ATOM 1124 O O . ARG A 1 146 ? 22.906 -1.175 -12.352 1 90.06 146 ARG A O 1
ATOM 1131 N N . ALA A 1 147 ? 22.328 -2.07 -14.297 1 89.81 147 ALA A N 1
ATOM 1132 C CA . ALA A 1 147 ? 22.75 -0.894 -15.055 1 89.81 147 ALA A CA 1
ATOM 1133 C C . ALA A 1 147 ? 21.875 0.31 -14.734 1 89.81 147 ALA A C 1
ATOM 1135 O O . ALA A 1 147 ? 22.359 1.439 -14.641 1 89.81 147 ALA A O 1
ATOM 1136 N N . ASP A 1 148 ? 20.672 0.033 -14.406 1 90.44 148 ASP A N 1
ATOM 1137 C CA . ASP A 1 148 ? 19.766 1.17 -14.25 1 90.44 148 ASP A CA 1
ATOM 1138 C C . ASP A 1 148 ? 19.438 1.399 -12.773 1 90.44 148 ASP A C 1
ATOM 1140 O O . ASP A 1 148 ? 18.609 2.252 -12.445 1 90.44 148 ASP A O 1
ATOM 1144 N N . GLY A 1 149 ? 20 0.6 -11.914 1 87.44 149 GLY A N 1
ATOM 1145 C CA . GLY A 1 149 ? 19.891 0.85 -10.492 1 87.44 149 GLY A CA 1
ATOM 1146 C C . GLY A 1 149 ? 18.625 0.276 -9.875 1 87.44 149 GLY A C 1
ATOM 1147 O O . GLY A 1 149 ? 18.25 0.632 -8.758 1 87.44 149 GLY A O 1
ATOM 1148 N N . THR A 1 150 ? 17.953 -0.515 -10.625 1 89.75 150 THR A N 1
ATOM 1149 C CA . THR A 1 150 ? 16.703 -1.07 -10.109 1 89.75 150 THR A CA 1
ATOM 1150 C C . THR A 1 150 ? 16.906 -2.516 -9.664 1 89.75 150 THR A C 1
ATOM 1152 O O . THR A 1 150 ? 15.93 -3.223 -9.383 1 89.75 150 THR A O 1
ATOM 1155 N N . TYR A 1 151 ? 18.156 -2.965 -9.5 1 93 151 TYR A N 1
ATOM 1156 C CA . TYR A 1 151 ? 18.531 -4.34 -9.195 1 93 151 TYR A CA 1
ATOM 1157 C C . TYR A 1 151 ? 17.859 -4.82 -7.914 1 93 151 TYR A C 1
ATOM 1159 O O . TYR A 1 151 ? 17.25 -5.887 -7.891 1 93 151 TYR A O 1
ATOM 1167 N N . ALA A 1 152 ? 17.906 -4.012 -6.887 1 89.5 152 ALA A N 1
ATOM 1168 C CA . ALA A 1 152 ? 17.359 -4.391 -5.59 1 89.5 152 ALA A CA 1
ATOM 1169 C C . ALA A 1 152 ? 15.844 -4.613 -5.688 1 89.5 152 ALA A C 1
ATOM 1171 O O . ALA A 1 152 ? 15.305 -5.527 -5.059 1 89.5 152 ALA A O 1
ATOM 1172 N N . HIS A 1 153 ? 15.266 -3.809 -6.555 1 90.75 153 HIS A N 1
ATOM 1173 C CA . HIS A 1 153 ? 13.82 -3.908 -6.727 1 90.75 153 HIS A CA 1
ATOM 1174 C C . HIS A 1 153 ? 13.438 -5.211 -7.418 1 90.75 153 HIS A C 1
ATOM 1176 O O . HIS A 1 153 ? 12.492 -5.891 -7 1 90.75 153 HIS A O 1
ATOM 1182 N N . VAL A 1 154 ? 14.188 -5.543 -8.375 1 93.69 154 VAL A N 1
ATOM 1183 C CA . VAL A 1 154 ? 13.898 -6.762 -9.125 1 93.69 154 VAL A CA 1
ATOM 1184 C C . VAL A 1 154 ? 14.125 -7.984 -8.242 1 93.69 154 VAL A C 1
ATOM 1186 O O . VAL A 1 154 ? 13.289 -8.883 -8.195 1 93.69 154 VAL A O 1
ATOM 1189 N N . LEU A 1 155 ? 15.164 -7.992 -7.484 1 95 155 LEU A N 1
ATOM 1190 C CA . LEU A 1 155 ? 15.461 -9.109 -6.59 1 95 155 LEU A CA 1
ATOM 1191 C C . LEU A 1 155 ? 14.375 -9.258 -5.531 1 95 155 LEU A C 1
ATOM 1193 O O . LEU A 1 155 ? 13.969 -10.375 -5.211 1 95 155 LEU A O 1
ATOM 1197 N N . LYS A 1 156 ? 13.969 -8.172 -5.062 1 94.69 156 LYS A N 1
ATOM 1198 C CA . LYS A 1 156 ? 12.93 -8.195 -4.039 1 94.69 156 LYS A CA 1
ATOM 1199 C C . LYS A 1 156 ? 11.633 -8.773 -4.586 1 94.69 156 LYS A C 1
ATOM 1201 O O . LYS A 1 156 ? 10.953 -9.547 -3.906 1 94.69 156 LYS A O 1
ATOM 1206 N N . ARG A 1 157 ? 11.336 -8.383 -5.797 1 94.75 157 ARG A N 1
ATOM 1207 C CA . ARG A 1 157 ? 10.141 -8.898 -6.449 1 94.75 157 ARG A CA 1
ATOM 1208 C C . ARG A 1 157 ? 10.211 -10.414 -6.605 1 94.75 157 ARG A C 1
ATOM 1210 O O . ARG A 1 157 ? 9.234 -11.125 -6.328 1 94.75 157 ARG A O 1
ATOM 1217 N N . LEU A 1 158 ? 11.32 -10.898 -6.969 1 97.25 158 LEU A N 1
ATOM 1218 C CA . LEU A 1 158 ? 11.516 -12.336 -7.148 1 97.25 158 LEU A CA 1
ATOM 1219 C C . LEU A 1 158 ? 11.484 -13.055 -5.805 1 97.25 158 LEU A C 1
ATOM 1221 O O . LEU A 1 158 ? 10.953 -14.164 -5.699 1 97.25 158 LEU A O 1
ATOM 1225 N N . ALA A 1 159 ? 12 -12.422 -4.801 1 96.75 159 ALA A N 1
ATOM 1226 C CA . ALA A 1 159 ? 12.047 -13.008 -3.463 1 96.75 159 ALA A CA 1
ATOM 1227 C C . ALA A 1 159 ? 10.656 -13.07 -2.844 1 96.75 159 ALA A C 1
ATOM 1229 O O . ALA A 1 159 ? 10.328 -14.023 -2.137 1 96.75 159 ALA A O 1
ATOM 1230 N N . LYS A 1 160 ? 9.883 -12.133 -3.15 1 96.69 160 LYS A N 1
ATOM 1231 C CA . LYS A 1 160 ? 8.562 -12.008 -2.537 1 96.69 160 LYS A CA 1
ATOM 1232 C C . LYS A 1 160 ? 7.574 -12.984 -3.172 1 96.69 160 LYS A C 1
ATOM 1234 O O . LYS A 1 160 ? 6.609 -13.398 -2.531 1 96.69 160 LYS A O 1
ATOM 1239 N N . ALA A 1 161 ? 7.844 -13.375 -4.395 1 98.06 161 ALA A N 1
ATOM 1240 C CA . ALA A 1 161 ? 6.957 -14.336 -5.047 1 98.06 161 ALA A CA 1
ATOM 1241 C C . ALA A 1 161 ? 6.973 -15.672 -4.312 1 98.06 161 ALA A C 1
ATOM 1243 O O . ALA A 1 161 ? 8.039 -16.219 -4.02 1 98.06 161 ALA A O 1
ATOM 1244 N N . GLN A 1 162 ? 5.797 -16.172 -4.02 1 98.38 162 GLN A N 1
ATOM 1245 C CA . GLN A 1 162 ? 5.715 -17.438 -3.314 1 98.38 162 GLN A CA 1
ATOM 1246 C C . GLN A 1 162 ? 6.086 -18.609 -4.23 1 98.38 162 GLN A C 1
ATOM 1248 O O . GLN A 1 162 ? 6.57 -19.641 -3.766 1 98.38 162 GLN A O 1
ATOM 1253 N N . VAL A 1 163 ? 5.863 -18.359 -5.539 1 98.44 163 VAL A N 1
ATOM 1254 C CA . VAL A 1 163 ? 6.277 -19.328 -6.547 1 98.44 163 VAL A CA 1
ATOM 1255 C C . VAL A 1 163 ? 6.996 -18.609 -7.688 1 98.44 163 VAL A C 1
ATOM 1257 O O . VAL A 1 163 ? 6.438 -17.703 -8.305 1 98.44 163 VAL A O 1
ATOM 1260 N N . LEU A 1 164 ? 8.203 -19.016 -7.934 1 98.62 164 LEU A N 1
ATOM 1261 C CA . LEU A 1 164 ? 8.953 -18.547 -9.094 1 98.62 164 LEU A CA 1
ATOM 1262 C C . LEU A 1 164 ? 9.109 -19.656 -10.125 1 98.62 164 LEU A C 1
ATOM 1264 O O . LEU A 1 164 ? 9.562 -20.75 -9.797 1 98.62 164 LEU A O 1
ATOM 1268 N N . ILE A 1 165 ? 8.719 -19.391 -11.328 1 98.56 165 ILE A N 1
ATOM 1269 C CA . ILE A 1 165 ? 8.891 -20.359 -12.406 1 98.56 165 ILE A CA 1
ATOM 1270 C C . ILE A 1 165 ? 10.062 -19.938 -13.297 1 98.56 165 ILE A C 1
ATOM 1272 O O . ILE A 1 165 ? 10.031 -18.844 -13.891 1 98.56 165 ILE A O 1
ATOM 1276 N N . LEU A 1 166 ? 11.062 -20.75 -13.328 1 98 166 LEU A N 1
ATOM 1277 C CA . LEU A 1 166 ? 12.195 -20.578 -14.227 1 98 166 LEU A CA 1
ATOM 1278 C C . LEU A 1 166 ? 12.117 -21.562 -15.398 1 98 166 LEU A C 1
ATOM 1280 O O . LEU A 1 166 ? 12.461 -22.734 -15.258 1 98 166 LEU A O 1
ATOM 1284 N N . ASP A 1 167 ? 11.711 -21.078 -16.5 1 97.31 167 ASP A N 1
ATOM 1285 C CA . ASP A 1 167 ? 11.469 -21.906 -17.672 1 97.31 167 ASP A CA 1
ATOM 1286 C C . ASP A 1 167 ? 12.719 -22.016 -18.547 1 97.31 167 ASP A C 1
ATOM 1288 O O . ASP A 1 167 ? 13.484 -21.047 -18.672 1 97.31 167 ASP A O 1
ATOM 1292 N N . ASP A 1 168 ? 13.039 -23.203 -19.047 1 95.69 168 ASP A N 1
ATOM 1293 C CA . ASP A 1 168 ? 14.094 -23.484 -20.016 1 95.69 168 ASP A CA 1
ATOM 1294 C C . ASP A 1 168 ? 15.477 -23.266 -19.406 1 95.69 168 ASP A C 1
ATOM 1296 O O . ASP A 1 168 ? 16.328 -22.625 -20.031 1 95.69 168 ASP A O 1
ATOM 1300 N N . PHE A 1 169 ? 15.625 -23.812 -18.266 1 96.25 169 PHE A N 1
ATOM 1301 C CA . PHE A 1 169 ? 16.922 -23.734 -17.609 1 96.25 169 PHE A CA 1
ATOM 1302 C C . PHE A 1 169 ? 17.922 -24.688 -18.25 1 96.25 169 PHE A C 1
ATOM 1304 O O . PHE A 1 169 ? 17.578 -25.812 -18.594 1 96.25 169 PHE A O 1
ATOM 1311 N N . GLY A 1 170 ? 19.125 -24.203 -18.516 1 92.31 170 GLY A N 1
ATOM 1312 C CA . GLY A 1 170 ? 20.219 -25.078 -18.891 1 92.31 170 GLY A CA 1
ATOM 1313 C C . GLY A 1 170 ? 20.375 -25.219 -20.406 1 92.31 170 GLY A C 1
ATOM 1314 O O . GLY A 1 170 ? 21.047 -26.125 -20.875 1 92.31 170 GLY A O 1
ATOM 1315 N N . LEU A 1 171 ? 19.719 -24.375 -21.125 1 89.69 171 LEU A N 1
ATOM 1316 C CA . LEU A 1 171 ? 19.844 -24.422 -22.578 1 89.69 171 LEU A CA 1
ATOM 1317 C C . LEU A 1 171 ? 21.25 -24 -23.016 1 89.69 171 LEU A C 1
ATOM 1319 O O . LEU A 1 171 ? 21.734 -24.438 -24.062 1 89.69 171 LEU A O 1
ATOM 1323 N N . GLU A 1 172 ? 21.812 -23.156 -22.234 1 89.12 172 GLU A N 1
ATOM 1324 C CA . GLU A 1 172 ? 23.188 -22.703 -22.453 1 89.12 172 GLU A CA 1
ATOM 1325 C C . GLU A 1 172 ? 23.953 -22.609 -21.125 1 89.12 172 GLU A C 1
ATOM 1327 O O . GLU A 1 172 ? 23.359 -22.391 -20.078 1 89.12 172 GLU A O 1
ATOM 1332 N N . PRO A 1 173 ? 25.297 -22.844 -21.266 1 92.75 173 PRO A N 1
ATOM 1333 C CA . PRO A 1 173 ? 26.109 -22.672 -20.047 1 92.75 173 PRO A CA 1
ATOM 1334 C C . PRO A 1 173 ? 26.016 -21.25 -19.484 1 92.75 173 PRO A C 1
ATOM 1336 O O . PRO A 1 173 ? 25.891 -20.281 -20.25 1 92.75 173 PRO A O 1
ATOM 1339 N N . LEU A 1 174 ? 26.094 -21.156 -18.234 1 94.62 174 LEU A N 1
ATOM 1340 C CA . LEU A 1 174 ? 26 -19.844 -17.578 1 94.62 174 LEU A CA 1
ATOM 1341 C C . LEU A 1 174 ? 27.375 -19.172 -17.516 1 94.62 174 LEU A C 1
ATOM 1343 O O . LEU A 1 174 ? 28.375 -19.828 -17.266 1 94.62 174 LEU A O 1
ATOM 1347 N N . GLY A 1 175 ? 27.359 -17.906 -17.781 1 94 175 GLY A N 1
ATOM 1348 C CA . GLY A 1 175 ? 28.547 -17.109 -17.516 1 94 175 GLY A CA 1
ATOM 1349 C C . GLY A 1 175 ? 28.703 -16.766 -16.047 1 94 175 GLY A C 1
ATOM 1350 O O . GLY A 1 175 ? 27.828 -17.047 -15.234 1 94 175 GLY A O 1
ATOM 1351 N N . ALA A 1 176 ? 29.859 -16.219 -15.703 1 93.81 176 ALA A N 1
ATOM 1352 C CA . ALA A 1 176 ? 30.172 -15.891 -14.312 1 93.81 176 ALA A CA 1
ATOM 1353 C C . ALA A 1 176 ? 29.125 -14.961 -13.719 1 93.81 176 ALA A C 1
ATOM 1355 O O . ALA A 1 176 ? 28.594 -15.227 -12.633 1 93.81 176 ALA A O 1
ATOM 1356 N N . PRO A 1 177 ? 28.719 -13.961 -14.438 1 93.62 177 PRO A N 1
ATOM 1357 C CA . PRO A 1 177 ? 27.703 -13.078 -13.844 1 93.62 177 PRO A CA 1
ATOM 1358 C C . PRO A 1 177 ? 26.375 -13.781 -13.609 1 93.62 177 PRO A C 1
ATOM 1360 O O . PRO A 1 177 ? 25.719 -13.562 -12.586 1 93.62 177 PRO A O 1
ATOM 1363 N N . GLU A 1 178 ? 26.031 -14.617 -14.523 1 94.62 178 GLU A N 1
ATOM 1364 C CA . GLU A 1 178 ? 24.734 -15.312 -14.445 1 94.62 178 GLU A CA 1
ATOM 1365 C C . GLU A 1 178 ? 24.703 -16.281 -13.258 1 94.62 178 GLU A C 1
ATOM 1367 O O . GLU A 1 178 ? 23.672 -16.422 -12.602 1 94.62 178 GLU A O 1
ATOM 1372 N N . ARG A 1 179 ? 25.859 -16.891 -12.992 1 94.56 179 ARG A N 1
ATOM 1373 C CA . ARG A 1 179 ? 25.953 -17.812 -11.875 1 94.56 179 ARG A CA 1
ATOM 1374 C C . ARG A 1 179 ? 25.703 -17.094 -10.547 1 94.56 179 ARG A C 1
ATOM 1376 O O . ARG A 1 179 ? 24.953 -17.594 -9.695 1 94.56 179 ARG A O 1
ATOM 1383 N N . LYS A 1 180 ? 26.297 -16.062 -10.445 1 94.06 180 LYS A N 1
ATOM 1384 C CA . LYS A 1 180 ? 26.172 -15.281 -9.219 1 94.06 180 LYS A CA 1
ATOM 1385 C C . LYS A 1 180 ? 24.734 -14.773 -9.039 1 94.06 180 LYS A C 1
ATOM 1387 O O . LYS A 1 180 ? 24.188 -14.82 -7.934 1 94.06 180 LYS A O 1
ATOM 1392 N N . GLU A 1 181 ? 24.172 -14.336 -10.125 1 94.75 181 GLU A N 1
ATOM 1393 C CA . GLU A 1 181 ? 22.797 -13.844 -10.086 1 94.75 181 GLU A CA 1
ATOM 1394 C C . GLU A 1 181 ? 21.828 -14.953 -9.672 1 94.75 181 GLU A C 1
ATOM 1396 O O . GLU A 1 181 ? 20.938 -14.734 -8.844 1 94.75 181 GLU A O 1
ATOM 1401 N N . LEU A 1 182 ? 22.047 -16.109 -10.266 1 96.06 182 LEU A N 1
ATOM 1402 C CA . LEU A 1 182 ? 21.188 -17.234 -9.953 1 96.06 182 LEU A CA 1
ATOM 1403 C C . LEU A 1 182 ? 21.281 -17.609 -8.477 1 96.06 182 LEU A C 1
ATOM 1405 O O . LEU A 1 182 ? 20.266 -17.844 -7.816 1 96.06 182 LEU A O 1
ATOM 1409 N N . LEU A 1 183 ? 22.469 -17.641 -7.984 1 95.81 183 LEU A N 1
ATOM 1410 C CA . LEU A 1 183 ? 22.688 -17.953 -6.574 1 95.81 183 LEU A CA 1
ATOM 1411 C C . LEU A 1 183 ? 21.984 -16.938 -5.684 1 95.81 183 LEU A C 1
ATOM 1413 O O . LEU A 1 183 ? 21.312 -17.312 -4.707 1 95.81 183 LEU A O 1
ATOM 1417 N N . GLU A 1 184 ? 22.062 -15.68 -6.059 1 95.56 184 GLU A N 1
ATOM 1418 C CA . GLU A 1 184 ? 21.438 -14.625 -5.27 1 95.56 184 GLU A CA 1
ATOM 1419 C C . GLU A 1 184 ? 19.922 -14.789 -5.238 1 95.56 184 GLU A C 1
ATOM 1421 O O . GLU A 1 184 ? 19.297 -14.695 -4.176 1 95.56 184 GLU A O 1
ATOM 1426 N N . VAL A 1 185 ? 19.359 -15.062 -6.344 1 96.94 185 VAL A N 1
ATOM 1427 C CA . VAL A 1 185 ? 17.922 -15.242 -6.465 1 96.94 185 VAL A CA 1
ATOM 1428 C C . VAL A 1 185 ? 17.484 -16.438 -5.617 1 96.94 185 VAL A C 1
ATOM 1430 O O . VAL A 1 185 ? 16.516 -16.328 -4.844 1 96.94 185 VAL A O 1
ATOM 1433 N N . LEU A 1 186 ? 18.203 -17.5 -5.707 1 96.62 186 LEU A N 1
ATOM 1434 C CA . LEU A 1 186 ? 17.812 -18.719 -5.023 1 96.62 186 LEU A CA 1
ATOM 1435 C C . LEU A 1 186 ? 18.062 -18.609 -3.523 1 96.62 186 LEU A C 1
ATOM 1437 O O . LEU A 1 186 ? 17.312 -19.172 -2.723 1 96.62 186 LEU A O 1
ATOM 1441 N N . GLU A 1 187 ? 19.062 -17.906 -3.174 1 95.62 187 GLU A N 1
ATOM 1442 C CA . GLU A 1 187 ? 19.375 -17.703 -1.761 1 95.62 187 GLU A CA 1
ATOM 1443 C C . GLU A 1 187 ? 18.234 -16.984 -1.042 1 95.62 187 GLU A C 1
ATOM 1445 O O . GLU A 1 187 ? 17.812 -17.406 0.044 1 95.62 187 GLU A O 1
ATOM 1450 N N . ASP A 1 188 ? 17.719 -16 -1.68 1 95.62 188 ASP A N 1
ATOM 1451 C CA . ASP A 1 188 ? 16.641 -15.203 -1.093 1 95.62 188 ASP A CA 1
ATOM 1452 C C . ASP A 1 188 ? 15.375 -16.047 -0.909 1 95.62 188 ASP A C 1
ATOM 1454 O O . ASP A 1 188 ? 14.5 -15.688 -0.113 1 95.62 188 ASP A O 1
ATOM 1458 N N . ARG A 1 189 ? 15.344 -17.156 -1.607 1 96.5 189 ARG A N 1
ATOM 1459 C CA . ARG A 1 189 ? 14.109 -17.938 -1.645 1 96.5 189 ARG A CA 1
ATOM 1460 C C . ARG A 1 189 ? 14.273 -19.266 -0.917 1 96.5 189 ARG A C 1
ATOM 1462 O O . ARG A 1 189 ? 13.297 -19.969 -0.654 1 96.5 189 ARG A O 1
ATOM 1469 N N . TYR A 1 190 ? 15.398 -19.547 -0.555 1 94.62 190 TYR A N 1
ATOM 1470 C CA . TYR A 1 190 ? 15.727 -20.859 0.001 1 94.62 190 TYR A CA 1
ATOM 1471 C C . TYR A 1 190 ? 14.938 -21.109 1.284 1 94.62 190 TYR A C 1
ATOM 1473 O O . TYR A 1 190 ? 15.039 -20.328 2.242 1 94.62 190 TYR A O 1
ATOM 1481 N N . GLN A 1 191 ? 14.109 -22.094 1.315 1 93.56 191 GLN A N 1
ATOM 1482 C CA . GLN A 1 191 ? 13.273 -22.531 2.422 1 93.56 191 GLN A CA 1
ATOM 1483 C C . GLN A 1 191 ? 12.227 -21.484 2.775 1 93.56 191 GLN A C 1
ATOM 1485 O O . GLN A 1 191 ? 11.648 -21.516 3.865 1 93.56 191 GLN A O 1
ATOM 1490 N N . LEU A 1 192 ? 12.062 -20.469 1.923 1 96.19 192 LEU A N 1
ATOM 1491 C CA . LEU A 1 192 ? 11.094 -19.406 2.162 1 96.19 192 LEU A CA 1
ATOM 1492 C C . LEU A 1 192 ? 10.008 -19.422 1.095 1 96.19 192 LEU A C 1
ATOM 1494 O O . LEU A 1 192 ? 8.883 -18.984 1.348 1 96.19 192 LEU A O 1
ATOM 1498 N N . ALA A 1 193 ? 10.391 -19.875 -0.03 1 97.75 193 ALA A N 1
ATOM 1499 C CA . ALA A 1 193 ? 9.453 -19.906 -1.152 1 97.75 193 ALA A CA 1
ATOM 1500 C C . ALA A 1 193 ? 9.797 -21.047 -2.111 1 97.75 193 ALA A C 1
ATOM 1502 O O . ALA A 1 193 ? 10.805 -21.734 -1.934 1 97.75 193 ALA A O 1
ATOM 1503 N N . SER A 1 194 ? 8.953 -21.25 -3.082 1 98.19 194 SER A N 1
ATOM 1504 C CA . SER A 1 194 ? 9.133 -22.375 -3.994 1 98.19 194 SER A CA 1
ATOM 1505 C C . SER A 1 194 ? 9.578 -21.906 -5.375 1 98.19 194 SER A C 1
ATOM 1507 O O . SER A 1 194 ? 9.203 -20.812 -5.812 1 98.19 194 SER A O 1
ATOM 1509 N N . THR A 1 195 ? 10.359 -22.766 -6.012 1 98.25 195 THR A N 1
ATOM 1510 C CA . THR A 1 195 ? 10.789 -22.5 -7.379 1 98.25 195 THR A CA 1
ATOM 1511 C C . THR A 1 195 ? 10.469 -23.703 -8.281 1 98.25 195 THR A C 1
ATOM 1513 O O . THR A 1 195 ? 10.719 -24.844 -7.91 1 98.25 195 THR A O 1
ATOM 1516 N N . VAL A 1 196 ? 9.844 -23.422 -9.406 1 98.12 196 VAL A N 1
ATOM 1517 C CA . VAL A 1 196 ? 9.602 -24.422 -10.453 1 98.12 196 VAL A CA 1
ATOM 1518 C C . VAL A 1 196 ? 10.602 -24.234 -11.586 1 98.12 196 VAL A C 1
ATOM 1520 O O . VAL A 1 196 ? 10.719 -23.141 -12.141 1 98.12 196 VAL A O 1
ATOM 1523 N N . VAL A 1 197 ? 11.312 -25.297 -11.898 1 98 197 VAL A N 1
ATOM 1524 C CA . VAL A 1 197 ? 12.312 -25.219 -12.961 1 98 197 VAL A CA 1
ATOM 1525 C C . VAL A 1 197 ? 11.984 -26.219 -14.062 1 98 197 VAL A C 1
ATOM 1527 O O . VAL A 1 197 ? 11.664 -27.375 -13.781 1 98 197 VAL A O 1
ATOM 1530 N N . THR A 1 198 ? 11.969 -25.781 -15.273 1 97.31 198 THR A N 1
ATOM 1531 C CA . THR A 1 198 ? 11.898 -26.688 -16.406 1 97.31 198 THR A CA 1
ATOM 1532 C C . THR A 1 198 ? 13.242 -26.781 -17.109 1 97.31 198 THR A C 1
ATOM 1534 O O . THR A 1 198 ? 13.945 -25.781 -17.266 1 97.31 198 THR A O 1
ATOM 1537 N N . SER A 1 199 ? 13.609 -27.953 -17.484 1 97.12 199 SER A N 1
ATOM 1538 C CA . SER A 1 199 ? 14.898 -28.156 -18.141 1 97.12 199 SER A CA 1
ATOM 1539 C C . SER A 1 199 ? 14.891 -29.406 -19.016 1 97.12 199 SER A C 1
ATOM 1541 O O . SER A 1 199 ? 14.219 -30.391 -18.688 1 97.12 199 SER A O 1
ATOM 1543 N N . GLN A 1 200 ? 15.625 -29.359 -20.078 1 94.62 200 GLN A N 1
ATOM 1544 C CA . GLN A 1 200 ? 15.812 -30.547 -20.906 1 94.62 200 GLN A CA 1
ATOM 1545 C C . GLN A 1 200 ? 16.828 -31.5 -20.281 1 94.62 200 GLN A C 1
ATOM 1547 O O . GLN A 1 200 ? 16.844 -32.688 -20.594 1 94.62 200 GLN A O 1
ATOM 1552 N N . LEU A 1 201 ? 17.609 -30.953 -19.438 1 94.81 201 LEU A N 1
ATOM 1553 C CA . LEU A 1 201 ? 18.656 -31.734 -18.766 1 94.81 201 LEU A CA 1
ATOM 1554 C C . LEU A 1 201 ? 18.172 -32.219 -17.406 1 94.81 201 LEU A C 1
ATOM 1556 O O . LEU A 1 201 ? 17.422 -31.547 -16.719 1 94.81 201 LEU A O 1
ATOM 1560 N N . GLU A 1 202 ? 18.672 -33.344 -17.047 1 93.44 202 GLU A N 1
ATOM 1561 C CA . GLU A 1 202 ? 18.406 -33.844 -15.695 1 93.44 202 GLU A CA 1
ATOM 1562 C C . GLU A 1 202 ? 19.25 -33.094 -14.664 1 93.44 202 GLU A C 1
ATOM 1564 O O . GLU A 1 202 ? 20.312 -32.562 -14.984 1 93.44 202 GLU A O 1
ATOM 1569 N N . PRO A 1 203 ? 18.812 -33.125 -13.43 1 92.12 203 PRO A N 1
ATOM 1570 C CA . PRO A 1 203 ? 19.516 -32.375 -12.391 1 92.12 203 PRO A CA 1
ATOM 1571 C C . PRO A 1 203 ? 20.984 -32.75 -12.25 1 92.12 203 PRO A C 1
ATOM 1573 O O . PRO A 1 203 ? 21.828 -31.906 -11.977 1 92.12 203 PRO A O 1
ATOM 1576 N N . LYS A 1 204 ? 21.266 -33.938 -12.508 1 89.38 204 LYS A N 1
ATOM 1577 C CA . LYS A 1 204 ? 22.641 -34.406 -12.398 1 89.38 204 LYS A CA 1
ATOM 1578 C C . LYS A 1 204 ? 23.547 -33.688 -13.398 1 89.38 204 LYS A C 1
ATOM 1580 O O . LYS A 1 204 ? 24.766 -33.562 -13.18 1 89.38 204 LYS A O 1
ATOM 1585 N N . ASP A 1 205 ? 23 -33.188 -14.453 1 93.44 205 ASP A N 1
ATOM 1586 C CA . ASP A 1 205 ? 23.766 -32.562 -15.523 1 93.44 205 ASP A CA 1
ATOM 1587 C C . ASP A 1 205 ? 23.812 -31.031 -15.336 1 93.44 205 ASP A C 1
ATOM 1589 O O . ASP A 1 205 ? 24.484 -30.328 -16.094 1 93.44 205 ASP A O 1
ATOM 1593 N N . TRP A 1 206 ? 23.156 -30.531 -14.32 1 94.94 206 TRP A N 1
ATOM 1594 C CA . TRP A 1 206 ? 23.078 -29.094 -14.125 1 94.94 206 TRP A CA 1
ATOM 1595 C C . TRP A 1 206 ? 24.406 -28.531 -13.617 1 94.94 206 TRP A C 1
ATOM 1597 O O . TRP A 1 206 ? 24.734 -27.375 -13.867 1 94.94 206 TRP A O 1
ATOM 1607 N N . HIS A 1 207 ? 25.109 -29.375 -12.938 1 94.44 207 HIS A N 1
ATOM 1608 C CA . HIS A 1 207 ? 26.406 -28.938 -12.406 1 94.44 207 HIS A CA 1
ATOM 1609 C C . HIS A 1 207 ? 27.312 -28.422 -13.516 1 94.44 207 HIS A C 1
ATOM 1611 O O . HIS A 1 207 ? 27.938 -27.359 -13.375 1 94.44 207 HIS A O 1
ATOM 1617 N N . ALA A 1 208 ? 27.328 -29.094 -14.641 1 93.31 208 ALA A N 1
ATOM 1618 C CA . ALA A 1 208 ? 28.156 -28.734 -15.781 1 93.31 208 ALA A CA 1
ATOM 1619 C C . ALA A 1 208 ? 27.656 -27.453 -16.438 1 93.31 208 ALA A C 1
ATOM 1621 O O . ALA A 1 208 ? 28.453 -26.625 -16.875 1 93.31 208 ALA A O 1
ATOM 1622 N N . VAL A 1 209 ? 26.438 -27.297 -16.5 1 93.56 209 VAL A N 1
ATOM 1623 C CA . VAL A 1 209 ? 25.812 -26.125 -17.109 1 93.56 209 VAL A CA 1
ATOM 1624 C C . VAL A 1 209 ? 26.125 -24.875 -16.281 1 93.56 209 VAL A C 1
ATOM 1626 O O . VAL A 1 209 ? 26.406 -23.812 -16.844 1 93.56 209 VAL A O 1
ATOM 1629 N N . ILE A 1 210 ? 26.047 -24.938 -14.969 1 94.62 210 ILE A N 1
ATOM 1630 C CA . ILE A 1 210 ? 26.297 -23.828 -14.07 1 94.62 210 ILE A CA 1
ATOM 1631 C C . ILE A 1 210 ? 27.781 -23.484 -14.078 1 94.62 210 ILE A C 1
ATOM 1633 O O . ILE A 1 210 ? 28.156 -22.312 -14.156 1 94.62 210 ILE A O 1
ATOM 1637 N N . GLY A 1 211 ? 28.5 -24.469 -14.07 1 90.25 211 GLY A N 1
ATOM 1638 C CA . GLY A 1 211 ? 29.953 -24.266 -14.008 1 90.25 211 GLY A CA 1
ATOM 1639 C C . GLY A 1 211 ? 30.422 -23.781 -12.648 1 90.25 211 GLY A C 1
ATOM 1640 O O . GLY A 1 211 ? 29.609 -23.562 -11.742 1 90.25 211 GLY A O 1
ATOM 1641 N N . ASP A 1 212 ? 31.75 -23.719 -12.406 1 89.88 212 ASP A N 1
ATOM 1642 C CA . ASP A 1 212 ? 32.344 -23.391 -11.117 1 89.88 212 ASP A CA 1
ATOM 1643 C C . ASP A 1 212 ? 31.844 -24.328 -10.023 1 89.88 212 ASP A C 1
ATOM 1645 O O . ASP A 1 212 ? 30.672 -24.25 -9.609 1 89.88 212 ASP A O 1
ATOM 1649 N N . ALA A 1 213 ? 32.562 -25.156 -9.594 1 92.06 213 ALA A N 1
ATOM 1650 C CA . ALA A 1 213 ? 32.156 -26.25 -8.719 1 92.06 213 ALA A CA 1
ATOM 1651 C C . ALA A 1 213 ? 31.5 -25.734 -7.441 1 92.06 213 ALA A C 1
ATOM 1653 O O . ALA A 1 213 ? 30.469 -26.25 -7 1 92.06 213 ALA A O 1
ATOM 1654 N N . THR A 1 214 ? 32.031 -24.703 -6.934 1 93.75 214 THR A N 1
ATOM 1655 C CA . THR A 1 214 ? 31.562 -24.156 -5.668 1 93.75 214 THR A CA 1
ATOM 1656 C C . THR A 1 214 ? 30.172 -23.547 -5.828 1 93.75 214 THR A C 1
ATOM 1658 O O . THR A 1 214 ? 29.266 -23.844 -5.051 1 93.75 214 THR A O 1
ATOM 1661 N N . LEU A 1 215 ? 30 -22.75 -6.812 1 94.25 215 LEU A N 1
ATOM 1662 C CA . LEU A 1 215 ? 28.719 -22.109 -7.047 1 94.25 215 LEU A CA 1
ATOM 1663 C C . LEU A 1 215 ? 27.656 -23.109 -7.492 1 94.25 215 LEU A C 1
ATOM 1665 O O . LEU A 1 215 ? 26.5 -23.031 -7.09 1 94.25 215 LEU A O 1
ATOM 1669 N N . ALA A 1 216 ? 28.109 -24.062 -8.281 1 95.25 216 ALA A N 1
ATOM 1670 C CA . ALA A 1 216 ? 27.188 -25.109 -8.742 1 95.25 216 ALA A CA 1
ATOM 1671 C C . ALA A 1 216 ? 26.641 -25.906 -7.57 1 95.25 216 ALA A C 1
ATOM 1673 O O . ALA A 1 216 ? 25.438 -26.172 -7.5 1 95.25 216 ALA A O 1
ATOM 1674 N N . ASP A 1 217 ? 27.5 -26.25 -6.703 1 95.12 217 ASP A N 1
ATOM 1675 C CA . ASP A 1 217 ? 27.078 -26.984 -5.52 1 95.12 217 ASP A CA 1
ATOM 1676 C C . ASP A 1 217 ? 26.062 -26.203 -4.711 1 95.12 217 ASP A C 1
ATOM 1678 O O . ASP A 1 217 ? 25.031 -26.734 -4.301 1 95.12 217 ASP A O 1
ATOM 1682 N N . ALA A 1 218 ? 26.344 -24.969 -4.488 1 95.25 218 ALA A N 1
ATOM 1683 C CA . ALA A 1 218 ? 25.484 -24.094 -3.699 1 95.25 218 ALA A CA 1
ATOM 1684 C C . ALA A 1 218 ? 24.109 -23.953 -4.352 1 95.25 218 ALA A C 1
ATOM 1686 O O . ALA A 1 218 ? 23.078 -24.031 -3.676 1 95.25 218 ALA A O 1
ATOM 1687 N N . ILE A 1 219 ? 24.094 -23.766 -5.633 1 95.31 219 ILE A N 1
ATOM 1688 C CA . ILE A 1 219 ? 22.859 -23.562 -6.395 1 95.31 219 ILE A CA 1
ATOM 1689 C C . ILE A 1 219 ? 22.031 -24.844 -6.391 1 95.31 219 ILE A C 1
ATOM 1691 O O . ILE A 1 219 ? 20.828 -24.812 -6.121 1 95.31 219 ILE A O 1
ATOM 1695 N N . LEU A 1 220 ? 22.703 -25.953 -6.637 1 95 220 LEU A N 1
ATOM 1696 C CA . LEU A 1 220 ? 22 -27.234 -6.727 1 95 220 LEU A CA 1
ATOM 1697 C C . LEU A 1 220 ? 21.469 -27.656 -5.367 1 95 220 LEU A C 1
ATOM 1699 O O . LEU A 1 220 ? 20.391 -28.25 -5.277 1 95 220 LEU A O 1
ATOM 1703 N N . ASP A 1 221 ? 22.219 -27.391 -4.379 1 94.56 221 ASP A N 1
ATOM 1704 C CA . ASP A 1 221 ? 21.734 -27.688 -3.029 1 94.56 221 ASP A CA 1
ATOM 1705 C C . ASP A 1 221 ? 20.406 -26.984 -2.75 1 94.56 221 ASP A C 1
ATOM 1707 O O . ASP A 1 221 ? 19.484 -27.594 -2.195 1 94.56 221 ASP A O 1
ATOM 1711 N N . ARG A 1 222 ? 20.281 -25.766 -3.182 1 94.75 222 ARG A N 1
ATOM 1712 C CA . ARG A 1 222 ? 19.094 -24.969 -2.922 1 94.75 222 ARG A CA 1
ATOM 1713 C C . ARG A 1 222 ? 17.938 -25.406 -3.812 1 94.75 222 ARG A C 1
ATOM 1715 O O . ARG A 1 222 ? 16.781 -25.344 -3.4 1 94.75 222 ARG A O 1
ATOM 1722 N N . LEU A 1 223 ? 18.219 -25.875 -4.988 1 94.75 223 LEU A N 1
ATOM 1723 C CA . LEU A 1 223 ? 17.172 -26.203 -5.961 1 94.75 223 LEU A CA 1
ATOM 1724 C C . LEU A 1 223 ? 16.703 -27.641 -5.785 1 94.75 223 LEU A C 1
ATOM 1726 O O . LEU A 1 223 ? 15.5 -27.922 -5.887 1 94.75 223 LEU A O 1
ATOM 1730 N N . VAL A 1 224 ? 17.625 -28.547 -5.461 1 94.12 224 VAL A N 1
ATOM 1731 C CA . VAL A 1 224 ? 17.344 -29.969 -5.602 1 94.12 224 VAL A CA 1
ATOM 1732 C C . VAL A 1 224 ? 17.031 -30.578 -4.238 1 94.12 224 VAL A C 1
ATOM 1734 O O . VAL A 1 224 ? 16.281 -31.547 -4.141 1 94.12 224 VAL A O 1
ATOM 1737 N N . HIS A 1 225 ? 17.578 -30.094 -3.141 1 88.56 225 HIS A N 1
ATOM 1738 C CA . HIS A 1 225 ? 17.469 -30.688 -1.815 1 88.56 225 HIS A CA 1
ATOM 1739 C C . HIS A 1 225 ? 16.016 -30.906 -1.418 1 88.56 225 HIS A C 1
ATOM 1741 O O . HIS A 1 225 ? 15.656 -31.969 -0.912 1 88.56 225 HIS A O 1
ATOM 1747 N N . ASN A 1 226 ? 15.07 -30.094 -1.662 1 90.94 226 ASN A N 1
ATOM 1748 C CA . ASN A 1 226 ? 13.664 -30.188 -1.306 1 90.94 226 ASN A CA 1
ATOM 1749 C C . ASN A 1 226 ? 12.766 -29.938 -2.514 1 90.94 226 ASN A C 1
ATOM 1751 O O . ASN A 1 226 ? 11.961 -29 -2.518 1 90.94 226 ASN A O 1
ATOM 1755 N N . ALA A 1 227 ? 13.008 -30.953 -3.432 1 95.75 227 ALA A N 1
ATOM 1756 C CA . ALA A 1 227 ? 12.289 -30.703 -4.68 1 95.75 227 ALA A CA 1
ATOM 1757 C C . ALA A 1 227 ? 11.531 -31.969 -5.125 1 95.75 227 ALA A C 1
ATOM 1759 O O . ALA A 1 227 ? 11.992 -33.094 -4.898 1 95.75 227 ALA A O 1
ATOM 1760 N N . HIS A 1 228 ? 10.375 -31.797 -5.637 1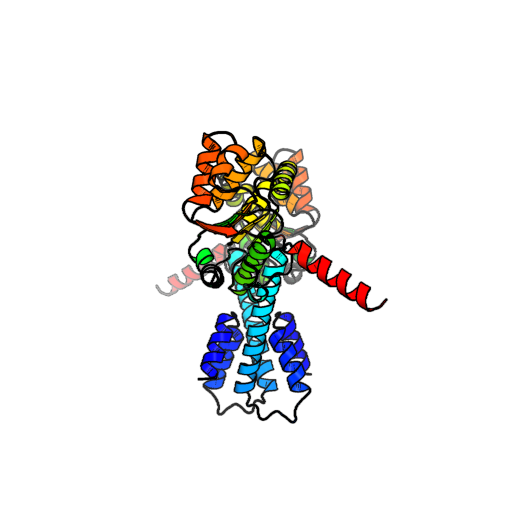 94.62 228 HIS A N 1
ATOM 1761 C CA . HIS A 1 228 ? 9.695 -32.812 -6.426 1 94.62 228 HIS A CA 1
ATOM 1762 C C . HIS A 1 228 ? 10.281 -32.906 -7.832 1 94.62 228 HIS A C 1
ATOM 1764 O O . HIS A 1 228 ? 10.328 -31.922 -8.555 1 94.62 228 HIS A O 1
ATOM 1770 N N . ARG A 1 229 ? 10.742 -34.125 -8.18 1 93.06 229 ARG A N 1
ATOM 1771 C CA . ARG A 1 229 ? 11.344 -34.312 -9.492 1 93.06 229 ARG A CA 1
ATOM 1772 C C . ARG A 1 229 ? 10.406 -35.094 -10.414 1 93.06 229 ARG A C 1
ATOM 1774 O O . ARG A 1 229 ? 9.969 -36.188 -10.094 1 93.06 229 ARG A O 1
ATOM 1781 N N . ILE A 1 230 ? 10.133 -34.438 -11.461 1 91.5 230 ILE A N 1
ATOM 1782 C CA . ILE A 1 230 ? 9.25 -35.031 -12.453 1 91.5 230 ILE A CA 1
ATOM 1783 C C . ILE A 1 230 ? 9.969 -35.125 -13.797 1 91.5 230 ILE A C 1
ATOM 1785 O O . ILE A 1 230 ? 10.359 -34.094 -14.367 1 91.5 230 ILE A O 1
ATOM 1789 N N . LYS A 1 231 ? 10.117 -36.281 -14.266 1 90.12 231 LYS A N 1
ATOM 1790 C CA . LYS A 1 231 ? 10.703 -36.531 -15.578 1 90.12 231 LYS A CA 1
ATOM 1791 C C . LYS A 1 231 ? 9.633 -36.844 -16.609 1 90.12 231 LYS A C 1
ATOM 1793 O O . LYS A 1 231 ? 8.883 -37.781 -16.469 1 90.12 231 LYS A O 1
ATOM 1798 N N . LEU A 1 232 ? 9.594 -35.969 -17.594 1 86.75 232 LEU A N 1
ATOM 1799 C CA . LEU A 1 232 ? 8.641 -36.156 -18.672 1 86.75 232 LEU A CA 1
ATOM 1800 C C . LEU A 1 232 ? 9.312 -36.844 -19.859 1 86.75 232 LEU A C 1
ATOM 1802 O O . LEU A 1 232 ? 10.5 -36.656 -20.125 1 86.75 232 LEU A O 1
ATOM 1806 N N . GLY A 1 233 ? 8.547 -37.719 -20.344 1 82.81 233 GLY A N 1
ATOM 1807 C CA . GLY A 1 233 ? 9.047 -38.438 -21.5 1 82.81 233 GLY A CA 1
ATOM 1808 C C . GLY A 1 233 ? 8.047 -38.5 -22.641 1 82.81 233 GLY A C 1
ATOM 1809 O O . GLY A 1 233 ? 7.008 -37.844 -22.594 1 82.81 233 GLY A O 1
ATOM 1810 N N . GLY A 1 234 ? 8.469 -39.188 -23.75 1 75.56 234 GLY A N 1
ATOM 1811 C CA . GLY A 1 234 ? 7.566 -39.438 -24.859 1 75.56 234 GLY A CA 1
ATOM 1812 C C . GLY A 1 234 ? 7.777 -38.5 -26.031 1 75.56 234 GLY A C 1
ATOM 1813 O O . GLY A 1 234 ? 8.812 -37.812 -26.109 1 75.56 234 GLY A O 1
ATOM 1814 N N . GLU A 1 235 ? 6.719 -38.594 -27.016 1 71.75 235 GLU A N 1
ATOM 1815 C CA . GLU A 1 235 ? 6.797 -37.812 -28.234 1 71.75 235 GLU A CA 1
ATOM 1816 C C . GLU A 1 235 ? 6.305 -36.375 -28.016 1 71.75 235 GLU A C 1
ATOM 1818 O O . GLU A 1 235 ? 5.57 -36.125 -27.062 1 71.75 235 GLU A O 1
ATOM 1823 N N . SER A 1 236 ? 6.824 -35.562 -28.938 1 71.12 236 SER A N 1
ATOM 1824 C CA . SER A 1 236 ? 6.453 -34.125 -28.859 1 71.12 236 SER A CA 1
ATOM 1825 C C . SER A 1 236 ? 4.945 -33.938 -29 1 71.12 236 SER A C 1
ATOM 1827 O O . SER A 1 236 ? 4.328 -34.531 -29.906 1 71.12 236 SER A O 1
ATOM 1829 N N . ILE A 1 237 ? 4.312 -33.344 -28.031 1 62.34 237 ILE A N 1
ATOM 1830 C CA . ILE A 1 237 ? 2.883 -33.031 -28.031 1 62.34 237 ILE A CA 1
ATOM 1831 C C . ILE A 1 237 ? 2.586 -31.938 -29.047 1 62.34 237 ILE A C 1
ATOM 1833 O O . ILE A 1 237 ? 1.472 -31.844 -29.562 1 62.34 237 ILE A O 1
ATOM 1837 N N . ARG A 1 238 ? 3.543 -31.047 -29.266 1 62.66 238 ARG A N 1
ATOM 1838 C CA . ARG A 1 238 ? 3.359 -29.953 -30.203 1 62.66 238 ARG A CA 1
ATOM 1839 C C . ARG A 1 238 ? 3.018 -30.484 -31.594 1 62.66 238 ARG A C 1
ATOM 1841 O O . ARG A 1 238 ? 2.268 -29.844 -32.344 1 62.66 238 ARG A O 1
ATOM 1848 N N . TYR A 1 239 ? 3.652 -31.594 -31.891 1 51.22 239 TYR A N 1
ATOM 1849 C CA . TYR A 1 239 ? 3.475 -32.188 -33.188 1 51.22 239 TYR A CA 1
ATOM 1850 C C . TYR A 1 239 ? 2.072 -32.781 -33.344 1 51.22 239 TYR A C 1
ATOM 1852 O O . TYR A 1 239 ? 1.49 -32.75 -34.438 1 51.22 239 TYR A O 1
ATOM 1860 N N . VAL A 1 240 ? 1.556 -33.219 -32.344 1 50.25 240 VAL A N 1
ATOM 1861 C CA . VAL A 1 240 ? 0.263 -33.875 -32.5 1 50.25 240 VAL A CA 1
ATOM 1862 C C . VAL A 1 240 ? -0.805 -32.844 -32.844 1 50.25 240 VAL A C 1
ATOM 1864 O O . VAL A 1 240 ? -1.699 -33.125 -33.656 1 50.25 240 VAL A O 1
ATOM 1867 N N . GLU A 1 241 ? -0.761 -31.703 -32.375 1 50.5 241 GLU A N 1
ATOM 1868 C CA . GLU A 1 241 ? -1.783 -30.719 -32.719 1 50.5 241 GLU A CA 1
ATOM 1869 C C . GLU A 1 241 ? -1.651 -30.281 -34.188 1 50.5 241 GLU A C 1
ATOM 1871 O O . GLU A 1 241 ? -2.654 -30.016 -34.844 1 50.5 241 GLU A O 1
ATOM 1876 N N . THR A 1 242 ? -0.439 -30.234 -34.656 1 47.75 242 THR A N 1
ATOM 1877 C CA . THR A 1 242 ? -0.257 -29.812 -36.062 1 47.75 242 THR A CA 1
ATOM 1878 C C . THR A 1 242 ? -0.736 -30.906 -37.031 1 47.75 242 THR A C 1
ATOM 1880 O O . THR A 1 242 ? -1.287 -30.594 -38.062 1 47.75 242 THR A O 1
ATOM 1883 N N . ASN A 1 243 ? -0.563 -32.125 -36.719 1 45.84 243 ASN A N 1
ATOM 1884 C CA . ASN A 1 243 ? -0.955 -33.188 -37.625 1 45.84 243 ASN A CA 1
ATOM 1885 C C . ASN A 1 243 ? -2.469 -33.375 -37.656 1 45.84 243 ASN A C 1
ATOM 1887 O O . ASN A 1 243 ? -3.012 -33.938 -38.594 1 45.84 243 ASN A O 1
ATOM 1891 N N . LEU A 1 244 ? -3.09 -33.062 -36.625 1 45.41 244 LEU A N 1
ATOM 1892 C CA . LEU A 1 244 ? -4.543 -33.188 -36.688 1 45.41 244 LEU A CA 1
ATOM 1893 C C . LEU A 1 244 ? -5.133 -32.188 -37.688 1 45.41 244 LEU A C 1
ATOM 1895 O O . LEU A 1 244 ? -6.137 -32.469 -38.344 1 45.41 244 LEU A O 1
ATOM 1899 N N . THR A 1 245 ? -4.52 -31.109 -37.906 1 45.66 245 THR A N 1
ATOM 1900 C CA . THR A 1 245 ? -5.031 -30.172 -38.906 1 45.66 245 THR A CA 1
ATOM 1901 C C . THR A 1 245 ? -4.688 -30.641 -40.312 1 45.66 245 THR A C 1
ATOM 1903 O O . THR A 1 245 ? -5.363 -30.266 -41.281 1 45.66 245 THR A O 1
ATOM 1906 N N . LYS A 1 246 ? -3.656 -31.469 -40.656 1 48.72 246 LYS A N 1
ATOM 1907 C CA . LYS A 1 246 ? -3.348 -31.906 -42 1 48.72 246 LYS A CA 1
ATOM 1908 C C . LYS A 1 246 ? -4.285 -33.031 -42.469 1 48.72 246 LYS A C 1
ATOM 1910 O O . LYS A 1 246 ? -4.652 -33.094 -43.625 1 48.72 246 LYS A O 1
ATOM 1915 N N . GLY A 1 247 ? -4.723 -33.875 -41.594 1 40.56 247 GLY A N 1
ATOM 1916 C CA . GLY A 1 247 ? -5.645 -34.938 -42 1 40.56 247 GLY A CA 1
ATOM 1917 C C . GLY A 1 247 ? -7.027 -34.438 -42.344 1 40.56 247 GLY A C 1
ATOM 1918 O O . GLY A 1 247 ? -7.809 -35.125 -43 1 40.56 247 GLY A O 1
ATOM 1919 N N . ARG A 1 248 ? -7.359 -33.438 -41.75 1 43.47 248 ARG A N 1
ATOM 1920 C CA . ARG A 1 248 ? -8.68 -32.906 -42.125 1 43.47 248 ARG A CA 1
ATOM 1921 C C . ARG A 1 248 ? -8.672 -32.312 -43.531 1 43.47 248 ARG A C 1
ATOM 1923 O O . ARG A 1 248 ? -9.711 -32.25 -44.188 1 43.47 248 ARG A O 1
ATOM 1930 N N . LYS A 1 249 ? -7.531 -31.875 -43.875 1 48.31 249 LYS A N 1
ATOM 1931 C CA . LYS A 1 249 ? -7.539 -31.25 -45.188 1 48.31 249 LYS A CA 1
ATOM 1932 C C . LYS A 1 249 ? -7.527 -32.312 -46.312 1 48.31 249 LYS A C 1
ATOM 1934 O O . LYS A 1 249 ? -7.855 -32 -47.469 1 48.31 249 LYS A O 1
ATOM 1939 N N . GLN A 1 250 ? -7.02 -33.438 -46.094 1 44.72 250 GLN A N 1
ATOM 1940 C CA . GLN A 1 250 ? -6.922 -34.406 -47.156 1 44.72 250 GLN A CA 1
ATOM 1941 C C . GLN A 1 250 ? -8.266 -35.094 -47.375 1 44.72 250 GLN A C 1
ATOM 1943 O O . GLN A 1 250 ? -8.453 -35.781 -48.406 1 44.72 250 GLN A O 1
ATOM 1948 N N . ALA A 1 251 ? -9.188 -35.156 -46.469 1 44.94 251 ALA A N 1
ATOM 1949 C CA . ALA A 1 251 ? -10.469 -35.781 -46.781 1 44.94 251 ALA A CA 1
ATOM 1950 C C . ALA A 1 251 ? -11.344 -34.844 -47.594 1 44.94 251 ALA A C 1
ATOM 1952 O O . ALA A 1 251 ? -12.406 -35.25 -48.094 1 44.94 251 ALA A O 1
ATOM 1953 N N . LYS A 1 252 ? -11.039 -33.562 -47.531 1 48.56 252 LYS A N 1
ATOM 1954 C CA . LYS A 1 252 ? -11.914 -32.688 -48.312 1 48.56 252 LYS A CA 1
ATOM 1955 C C . LYS A 1 252 ? -11.484 -32.656 -49.781 1 48.56 252 LYS A C 1
ATOM 1957 O O . LYS A 1 252 ? -12.125 -32 -50.594 1 48.56 252 LYS A O 1
ATOM 1962 N N . GLY A 1 253 ? -10.375 -33.094 -50.062 1 31.94 253 GLY A N 1
ATOM 1963 C CA . GLY A 1 253 ? -10.141 -33.219 -51.5 1 31.94 253 GLY A CA 1
ATOM 1964 C C . GLY A 1 253 ? -10.609 -34.562 -52.031 1 31.94 253 GLY A C 1
ATOM 1965 O O . GLY A 1 253 ? -10.797 -35.531 -51.312 1 31.94 253 GLY A O 1
ATOM 1966 N N . MET B 1 1 ? -27.906 -17.141 12 1 57.16 1 MET B N 1
ATOM 1967 C CA . MET B 1 1 ? -26.766 -17.781 11.344 1 57.16 1 MET B CA 1
ATOM 1968 C C . MET B 1 1 ? -26.297 -16.969 10.141 1 57.16 1 MET B C 1
ATOM 1970 O O . MET B 1 1 ? -25.125 -16.625 10.047 1 57.16 1 MET B O 1
ATOM 1974 N N . LEU B 1 2 ? -27.312 -16.453 9.367 1 78.19 2 LEU B N 1
ATOM 1975 C CA . LEU B 1 2 ? -27.016 -15.742 8.125 1 78.19 2 LEU B CA 1
ATOM 1976 C C . LEU B 1 2 ? -26.453 -14.352 8.406 1 78.19 2 LEU B C 1
ATOM 1978 O O . LEU B 1 2 ? -25.5 -13.922 7.773 1 78.19 2 LEU B O 1
ATOM 1982 N N . VAL B 1 3 ? -26.875 -13.961 9.625 1 86 3 VAL B N 1
ATOM 1983 C CA . VAL B 1 3 ? -26.453 -12.602 9.945 1 86 3 VAL B CA 1
ATOM 1984 C C . VAL B 1 3 ? -25.031 -12.617 10.484 1 86 3 VAL B C 1
ATOM 1986 O O . VAL B 1 3 ? -24.234 -11.719 10.188 1 86 3 VAL B O 1
ATOM 1989 N N . GLU B 1 4 ? -24.703 -13.648 11.227 1 90.88 4 GLU B N 1
ATOM 1990 C CA . GLU B 1 4 ? -23.359 -13.773 11.773 1 90.88 4 GLU B CA 1
ATOM 1991 C C . GLU B 1 4 ? -22.328 -13.953 10.656 1 90.88 4 GLU B C 1
ATOM 1993 O O . GLU B 1 4 ? -21.219 -13.398 10.734 1 90.88 4 GLU B O 1
ATOM 1998 N N . GLN B 1 5 ? -22.719 -14.68 9.727 1 94.25 5 GLN B N 1
ATOM 1999 C CA . GLN B 1 5 ? -21.844 -14.867 8.586 1 94.25 5 GLN B CA 1
ATOM 2000 C C . GLN B 1 5 ? -21.609 -13.547 7.84 1 94.25 5 GLN B C 1
ATOM 2002 O O . GLN B 1 5 ? -20.5 -13.266 7.391 1 94.25 5 GLN B O 1
ATOM 2007 N N . THR B 1 6 ? -22.703 -12.82 7.816 1 96.31 6 THR B N 1
ATOM 2008 C CA . THR B 1 6 ? -22.609 -11.516 7.16 1 96.31 6 THR B CA 1
ATOM 2009 C C . THR B 1 6 ? -21.656 -10.602 7.914 1 96.31 6 THR B C 1
ATOM 2011 O O . THR B 1 6 ? -20.797 -9.953 7.309 1 96.31 6 THR B O 1
ATOM 2014 N N . LEU B 1 7 ? -21.781 -10.625 9.172 1 96.81 7 LEU B N 1
ATOM 2015 C CA . LEU B 1 7 ? -20.922 -9.797 10.008 1 96.81 7 LEU B CA 1
ATOM 2016 C C . LEU B 1 7 ? -19.469 -10.242 9.883 1 96.81 7 LEU B C 1
ATOM 2018 O O . LEU B 1 7 ? -18.562 -9.406 9.82 1 96.81 7 LEU B O 1
ATOM 2022 N N . GLU B 1 8 ? -19.234 -11.484 9.852 1 96.31 8 GLU B N 1
ATOM 2023 C CA . GLU B 1 8 ? -17.891 -12.023 9.688 1 96.31 8 GLU B CA 1
ATOM 2024 C C . GLU B 1 8 ? -17.281 -11.586 8.359 1 96.31 8 GLU B C 1
ATOM 2026 O O . GLU B 1 8 ? -16.109 -11.195 8.305 1 96.31 8 GLU B O 1
ATOM 2031 N N . LYS B 1 9 ? -18.047 -11.633 7.355 1 96.62 9 LYS B N 1
ATOM 2032 C CA . LYS B 1 9 ? -17.578 -11.234 6.031 1 96.62 9 LYS B CA 1
ATOM 2033 C C . LYS B 1 9 ? -17.266 -9.742 5.984 1 96.62 9 LYS B C 1
ATOM 2035 O O . LYS B 1 9 ? -16.219 -9.344 5.453 1 96.62 9 LYS B O 1
ATOM 2040 N N . LEU B 1 10 ? -18.156 -8.961 6.566 1 98.12 10 LEU B N 1
ATOM 2041 C CA . LEU B 1 10 ? -17.938 -7.516 6.598 1 98.12 10 LEU B CA 1
ATOM 2042 C C . LEU B 1 10 ? -16.641 -7.188 7.332 1 98.12 10 LEU B C 1
ATOM 2044 O O . LEU B 1 10 ? -15.82 -6.406 6.84 1 98.12 10 LEU B O 1
ATOM 2048 N N . ASN B 1 11 ? -16.469 -7.797 8.398 1 97.62 11 ASN B N 1
ATOM 2049 C CA . ASN B 1 11 ? -15.258 -7.566 9.164 1 97.62 11 ASN B CA 1
ATOM 2050 C C . ASN B 1 11 ? -14.023 -8.094 8.438 1 97.62 11 ASN B C 1
ATOM 2052 O O . ASN B 1 11 ? -12.961 -7.469 8.469 1 97.62 11 ASN B O 1
ATOM 2056 N N . GLY B 1 12 ? -14.18 -9.273 7.863 1 97 12 GLY B N 1
ATOM 2057 C CA . GLY B 1 12 ? -13.094 -9.836 7.078 1 97 12 GLY B CA 1
ATOM 2058 C C . GLY B 1 12 ? -12.656 -8.938 5.938 1 97 12 GLY B C 1
ATOM 2059 O O . GLY B 1 12 ? -11.484 -8.938 5.547 1 97 12 GLY B O 1
ATOM 2060 N N . MET B 1 13 ? -13.625 -8.133 5.488 1 97.75 13 MET B N 1
ATOM 2061 C CA . MET B 1 13 ? -13.336 -7.199 4.406 1 97.75 13 MET B CA 1
ATOM 2062 C C . MET B 1 13 ? -13.008 -5.816 4.957 1 97.75 13 MET B C 1
ATOM 2064 O O . MET B 1 13 ? -12.938 -4.844 4.203 1 97.75 13 MET B O 1
ATOM 2068 N N . LYS B 1 14 ? -12.867 -5.676 6.258 1 97.88 14 LYS B N 1
ATOM 2069 C CA . LYS B 1 14 ? -12.5 -4.465 6.98 1 97.88 14 LYS B CA 1
ATOM 2070 C C . LYS B 1 14 ? -13.547 -3.373 6.801 1 97.88 14 LYS B C 1
ATOM 2072 O O . LYS B 1 14 ? -13.219 -2.189 6.719 1 97.88 14 LYS B O 1
ATOM 2077 N N . LEU B 1 15 ? -14.766 -3.828 6.594 1 98.38 15 LEU B N 1
ATOM 2078 C CA . LEU B 1 15 ? -15.891 -2.902 6.574 1 98.38 15 LEU B CA 1
ATOM 2079 C C . LEU B 1 15 ? -16.5 -2.754 7.965 1 98.38 15 LEU B C 1
ATOM 2081 O O . LEU B 1 15 ? -17.672 -3.055 8.164 1 98.38 15 LEU B O 1
ATOM 2085 N N . HIS B 1 16 ? -15.773 -2.182 8.836 1 98.12 16 HIS B N 1
ATOM 2086 C CA . HIS B 1 16 ? -16.078 -2.162 10.266 1 98.12 16 HIS B CA 1
ATOM 2087 C C . HIS B 1 16 ? -17.234 -1.223 10.562 1 98.12 16 HIS B C 1
ATOM 2089 O O . HIS B 1 16 ? -18.031 -1.481 11.477 1 98.12 16 HIS B O 1
ATOM 2095 N N . GLY B 1 17 ? -17.266 -0.12 9.82 1 98.06 17 GLY B N 1
ATOM 2096 C CA . GLY B 1 17 ? -18.406 0.781 10 1 98.06 17 GLY B CA 1
ATOM 2097 C C . GLY B 1 17 ? -19.734 0.13 9.695 1 98.06 17 GLY B C 1
ATOM 2098 O O . GLY B 1 17 ? -20.688 0.28 10.461 1 98.06 17 GLY B O 1
ATOM 2099 N N . MET B 1 18 ? -19.797 -0.619 8.625 1 98.12 18 MET B N 1
ATOM 2100 C CA . MET B 1 18 ? -21 -1.354 8.258 1 98.12 18 MET B CA 1
ATOM 2101 C C . MET B 1 18 ? -21.328 -2.418 9.305 1 98.12 18 MET B C 1
ATOM 2103 O O . MET B 1 18 ? -22.484 -2.547 9.727 1 98.12 18 MET B O 1
ATOM 2107 N N . ALA B 1 19 ? -20.297 -3.172 9.672 1 98.12 19 ALA B N 1
ATOM 2108 C CA . ALA B 1 19 ? -20.5 -4.273 10.609 1 98.12 19 ALA B CA 1
ATOM 2109 C C . ALA B 1 19 ? -21.047 -3.764 11.945 1 98.12 19 ALA B C 1
ATOM 2111 O O . ALA B 1 19 ? -22 -4.328 12.492 1 98.12 19 ALA B O 1
ATOM 2112 N N . SER B 1 20 ? -20.484 -2.73 12.453 1 97.38 20 SER B N 1
ATOM 2113 C CA . SER B 1 20 ? -20.906 -2.166 13.734 1 97.38 20 SER B CA 1
ATOM 2114 C C . SER B 1 20 ? -22.344 -1.654 13.656 1 97.38 20 SER B C 1
ATOM 2116 O O . SER B 1 20 ? -23.156 -1.928 14.547 1 97.38 20 SER B O 1
ATOM 2118 N N . TYR B 1 21 ? -22.625 -0.9 12.594 1 96.5 21 TYR B N 1
ATOM 2119 C CA . TYR B 1 21 ? -23.969 -0.377 12.453 1 96.5 21 TYR B CA 1
ATOM 2120 C C . TYR B 1 21 ? -24.984 -1.511 12.352 1 96.5 21 TYR B C 1
ATOM 2122 O O . TYR B 1 21 ? -26.047 -1.459 12.977 1 96.5 21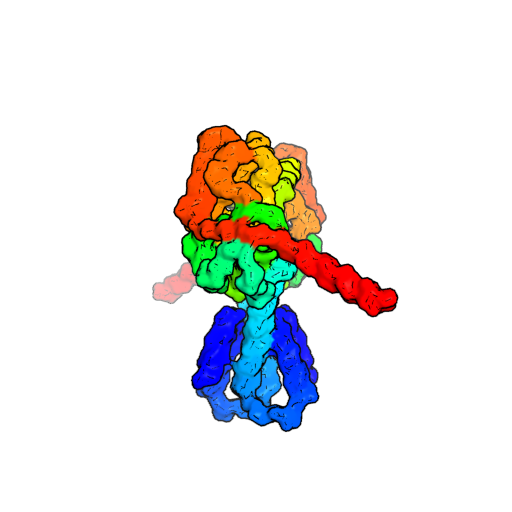 TYR B O 1
ATOM 2130 N N . LEU B 1 22 ? -24.703 -2.533 11.5 1 95.31 22 LEU B N 1
ATOM 2131 C CA . LEU B 1 22 ? -25.609 -3.67 11.32 1 95.31 22 LEU B CA 1
ATOM 2132 C C . LEU B 1 22 ? -25.859 -4.371 12.656 1 95.31 22 LEU B C 1
ATOM 2134 O O . LEU B 1 22 ? -27 -4.719 12.969 1 95.31 22 LEU B O 1
ATOM 2138 N N . ARG B 1 23 ? -24.844 -4.582 13.391 1 94.75 23 ARG B N 1
ATOM 2139 C CA . ARG B 1 23 ? -24.984 -5.207 14.703 1 94.75 23 ARG B CA 1
ATOM 2140 C C . ARG B 1 23 ? -25.922 -4.41 15.594 1 94.75 23 ARG B C 1
ATOM 2142 O O . ARG B 1 23 ? -26.828 -4.98 16.219 1 94.75 23 ARG B O 1
ATOM 2149 N N . ASP B 1 24 ? -25.734 -3.15 15.664 1 93.38 24 ASP B N 1
ATOM 2150 C CA . ASP B 1 24 ? -26.578 -2.271 16.469 1 93.38 24 ASP B CA 1
ATOM 2151 C C . ASP B 1 24 ? -28.031 -2.295 15.977 1 93.38 24 ASP B C 1
ATOM 2153 O O . ASP B 1 24 ? -28.969 -2.307 16.781 1 93.38 24 ASP B O 1
ATOM 2157 N N . TRP B 1 25 ? -28.125 -2.254 14.688 1 91.06 25 TRP B N 1
ATOM 2158 C CA . TRP B 1 25 ? -29.438 -2.268 14.07 1 91.06 25 TRP B CA 1
ATOM 2159 C C . TRP B 1 25 ? -30.188 -3.562 14.391 1 91.06 25 TRP B C 1
ATOM 2161 O O . TRP B 1 25 ? -31.375 -3.543 14.711 1 91.06 25 TRP B O 1
ATOM 2171 N N . LEU B 1 26 ? -29.578 -4.68 14.305 1 89.88 26 LEU B N 1
ATOM 2172 C CA . LEU B 1 26 ? -30.172 -5.988 14.578 1 89.88 26 LEU B CA 1
ATOM 2173 C C . LEU B 1 26 ? -30.562 -6.105 16.047 1 89.88 26 LEU B C 1
ATOM 2175 O O . LEU B 1 26 ? -31.531 -6.809 16.375 1 89.88 26 LEU B O 1
ATOM 2179 N N . ALA B 1 27 ? -29.891 -5.473 16.812 1 89 27 ALA B N 1
ATOM 2180 C CA . ALA B 1 27 ? -30.141 -5.539 18.25 1 89 27 ALA B CA 1
ATOM 2181 C C . ALA B 1 27 ? -31.359 -4.699 18.625 1 89 27 ALA B C 1
ATOM 2183 O O . ALA B 1 27 ? -31.938 -4.875 19.703 1 89 27 ALA B O 1
ATOM 2184 N N . ARG B 1 28 ? -31.797 -3.756 17.703 1 82.31 28 ARG B N 1
ATOM 2185 C CA . ARG B 1 28 ? -32.938 -2.893 18 1 82.31 28 ARG B CA 1
ATOM 2186 C C . ARG B 1 28 ? -34 -3 16.922 1 82.31 28 ARG B C 1
ATOM 2188 O O . ARG B 1 28 ? -34.312 -2.023 16.234 1 82.31 28 ARG B O 1
ATOM 2195 N N . PRO B 1 29 ? -34.719 -4.082 16.672 1 64.38 29 PRO B N 1
ATOM 2196 C CA . PRO B 1 29 ? -35.688 -4.332 15.578 1 64.38 29 PRO B CA 1
ATOM 2197 C C . PRO B 1 29 ? -36.875 -3.402 15.625 1 64.38 29 PRO B C 1
ATOM 2199 O O . PRO B 1 29 ? -37.469 -3.1 14.586 1 64.38 29 PRO B O 1
ATOM 2202 N N . GLY B 1 30 ? -37.469 -3.189 16.75 1 62.19 30 GLY B N 1
ATOM 2203 C CA . GLY B 1 30 ? -38.719 -2.465 16.906 1 62.19 30 GLY B CA 1
ATOM 2204 C C . GLY B 1 30 ? -38.719 -1.127 16.188 1 62.19 30 GLY B C 1
ATOM 2205 O O . GLY B 1 30 ? -39.781 -0.546 15.961 1 62.19 30 GLY B O 1
ATOM 2206 N N . GLU B 1 31 ? -37.625 -0.642 16.016 1 57.16 31 GLU B N 1
ATOM 2207 C CA . GLU B 1 31 ? -37.562 0.718 15.492 1 57.16 31 GLU B CA 1
ATOM 2208 C C . GLU B 1 31 ? -37.406 0.714 13.977 1 57.16 31 GLU B C 1
ATOM 2210 O O . GLU B 1 31 ? -37.312 1.773 13.352 1 57.16 31 GLU B O 1
ATOM 2215 N N . ARG B 1 32 ? -37.625 -0.574 13.266 1 60.25 32 ARG B N 1
ATOM 2216 C CA . ARG B 1 32 ? -36.906 -0.55 11.992 1 60.25 32 ARG B CA 1
ATOM 2217 C C . ARG B 1 32 ? -37.875 -0.511 10.82 1 60.25 32 ARG B C 1
ATOM 2219 O O . ARG B 1 32 ? -38.531 -1.499 10.531 1 60.25 32 ARG B O 1
ATOM 2226 N N . ASP B 1 33 ? -38.688 0.379 10.719 1 77.31 33 ASP B N 1
ATOM 2227 C CA . ASP B 1 33 ? -39.375 0.618 9.461 1 77.31 33 ASP B CA 1
ATOM 2228 C C . ASP B 1 33 ? -38.406 1.046 8.359 1 77.31 33 ASP B C 1
ATOM 2230 O O . ASP B 1 33 ? -38.625 2.08 7.719 1 77.31 33 ASP B O 1
ATOM 2234 N N . VAL B 1 34 ? -37.375 0.349 8.297 1 82.44 34 VAL B N 1
ATOM 2235 C CA . VAL B 1 34 ? -36.406 0.721 7.285 1 82.44 34 VAL B CA 1
ATOM 2236 C C . VAL B 1 34 ? -36.438 -0.287 6.141 1 82.44 34 VAL B C 1
ATOM 2238 O O . VAL B 1 34 ? -36.344 -1.496 6.363 1 82.44 34 VAL B O 1
ATOM 2241 N N . GLY B 1 35 ? -36.75 0.191 5.051 1 86.31 35 GLY B N 1
ATOM 2242 C CA . GLY B 1 35 ? -36.719 -0.656 3.869 1 86.31 35 GLY B CA 1
ATOM 2243 C C . GLY B 1 35 ? -35.312 -1.179 3.555 1 86.31 35 GLY B C 1
ATOM 2244 O O . GLY B 1 35 ? -34.312 -0.672 4.078 1 86.31 35 GLY B O 1
ATOM 2245 N N . PRO B 1 36 ? -35.312 -2.217 2.762 1 89.5 36 PRO B N 1
ATOM 2246 C CA . PRO B 1 36 ? -34 -2.828 2.451 1 89.5 36 PRO B CA 1
ATOM 2247 C C . PRO B 1 36 ? -33.031 -1.841 1.832 1 89.5 36 PRO B C 1
ATOM 2249 O O . PRO B 1 36 ? -31.875 -1.754 2.27 1 89.5 36 PRO B O 1
ATOM 2252 N N . ALA B 1 37 ? -33.406 -1.079 0.91 1 89.44 37 ALA B N 1
ATOM 2253 C CA . ALA B 1 37 ? -32.531 -0.117 0.255 1 89.44 37 ALA B CA 1
ATOM 2254 C C . ALA B 1 37 ? -32.094 0.972 1.229 1 89.44 37 ALA B C 1
ATOM 2256 O O . ALA B 1 37 ? -30.938 1.445 1.166 1 89.44 37 ALA B O 1
ATOM 2257 N N . ASP B 1 38 ? -32.938 1.264 2.066 1 91.38 38 ASP B N 1
ATOM 2258 C CA . ASP B 1 38 ? -32.625 2.289 3.057 1 91.38 38 ASP B CA 1
ATOM 2259 C C . ASP B 1 38 ? -31.562 1.802 4.035 1 91.38 38 ASP B C 1
ATOM 2261 O O . ASP B 1 38 ? -30.656 2.562 4.418 1 91.38 38 ASP B O 1
ATOM 2265 N N . LEU B 1 39 ? -31.719 0.62 4.398 1 92.19 39 LEU B N 1
ATOM 2266 C CA . LEU B 1 39 ? -30.719 0.064 5.305 1 92.19 39 LEU B CA 1
ATOM 2267 C C . LEU B 1 39 ? -29.328 0.059 4.652 1 92.19 39 LEU B C 1
ATOM 2269 O O . LEU B 1 39 ? -28.344 0.387 5.301 1 92.19 39 LEU B O 1
ATOM 2273 N N . VAL B 1 40 ? -29.281 -0.233 3.416 1 95.06 40 VAL B N 1
ATOM 2274 C CA . VAL B 1 40 ? -28.016 -0.235 2.691 1 95.06 40 VAL B CA 1
ATOM 2275 C C . VAL B 1 40 ? -27.422 1.17 2.691 1 95.06 40 VAL B C 1
ATOM 2277 O O . VAL B 1 40 ? -26.219 1.339 2.887 1 95.06 40 VAL B O 1
ATOM 2280 N N . GLY B 1 41 ? -28.219 2.127 2.461 1 95.69 41 GLY B N 1
ATOM 2281 C CA . GLY B 1 41 ? -27.75 3.506 2.498 1 95.69 41 GLY B CA 1
ATOM 2282 C C . GLY B 1 41 ? -27.172 3.902 3.842 1 95.69 41 GLY B C 1
ATOM 2283 O O . GLY B 1 41 ? -26.125 4.559 3.904 1 95.69 41 GLY B O 1
ATOM 2284 N N . LEU B 1 42 ? -27.875 3.469 4.863 1 95.06 42 LEU B N 1
ATOM 2285 C CA . LEU B 1 42 ? -27.406 3.785 6.211 1 95.06 42 LEU B CA 1
ATOM 2286 C C . LEU B 1 42 ? -26.094 3.084 6.512 1 95.06 42 LEU B C 1
ATOM 2288 O O . LEU B 1 42 ? -25.203 3.664 7.145 1 95.06 42 LEU B O 1
ATOM 2292 N N . LEU B 1 43 ? -25.984 1.913 6.059 1 96.94 43 LEU B N 1
ATOM 2293 C CA . LEU B 1 43 ? -24.734 1.169 6.246 1 96.94 43 LEU B CA 1
ATOM 2294 C C . LEU B 1 43 ? -23.594 1.823 5.48 1 96.94 43 LEU B C 1
ATOM 2296 O O . LEU B 1 43 ? -22.484 1.936 6 1 96.94 43 LEU B O 1
ATOM 2300 N N . ALA B 1 44 ? -23.828 2.229 4.285 1 97.81 44 ALA B N 1
ATOM 2301 C CA . ALA B 1 44 ? -22.812 2.92 3.482 1 97.81 44 ALA B CA 1
ATOM 2302 C C . ALA B 1 44 ? -22.359 4.207 4.164 1 97.81 44 ALA B C 1
ATOM 2304 O O . ALA B 1 44 ? -21.172 4.516 4.184 1 97.81 44 ALA B O 1
ATOM 2305 N N . ASP B 1 45 ? -23.297 4.891 4.73 1 97.38 45 ASP B N 1
ATOM 2306 C CA . ASP B 1 45 ? -22.969 6.117 5.453 1 97.38 45 ASP B CA 1
ATOM 2307 C C . ASP B 1 45 ? -22.078 5.824 6.652 1 97.38 45 ASP B C 1
ATOM 2309 O O . ASP B 1 45 ? -21.094 6.539 6.895 1 97.38 45 ASP B O 1
ATOM 2313 N N . ALA B 1 46 ? -22.469 4.836 7.344 1 97.75 46 ALA B N 1
ATOM 2314 C CA . ALA B 1 46 ? -21.703 4.457 8.523 1 97.75 46 ALA B CA 1
ATOM 2315 C C . ALA B 1 46 ? -20.266 4.094 8.156 1 97.75 46 ALA B C 1
ATOM 2317 O O . ALA B 1 46 ? -19.312 4.488 8.844 1 97.75 46 ALA B O 1
ATOM 2318 N N . GLU B 1 47 ? -20.109 3.381 7.109 1 98.38 47 GLU B N 1
ATOM 2319 C CA . GLU B 1 47 ? -18.781 2.988 6.668 1 98.38 47 GLU B CA 1
ATOM 2320 C C . GLU B 1 47 ? -17.984 4.199 6.188 1 98.38 47 GLU B C 1
ATOM 2322 O O . GLU B 1 47 ? -16.797 4.328 6.504 1 98.38 47 GLU B O 1
ATOM 2327 N N . TRP B 1 48 ? -18.625 4.988 5.484 1 97.62 48 TRP B N 1
ATOM 2328 C CA . TRP B 1 48 ? -17.984 6.211 5.012 1 97.62 48 TRP B CA 1
ATOM 2329 C C . TRP B 1 48 ? -17.438 7.031 6.18 1 97.62 48 TRP B C 1
ATOM 2331 O O . TRP B 1 48 ? -16.281 7.461 6.16 1 97.62 48 TRP B O 1
ATOM 2341 N N . MET B 1 49 ? -18.266 7.211 7.121 1 97.44 49 MET B N 1
ATOM 2342 C CA . MET B 1 49 ? -17.875 7.984 8.305 1 97.44 49 MET B CA 1
ATOM 2343 C C . MET B 1 49 ? -16.75 7.305 9.055 1 97.44 49 MET B C 1
ATOM 2345 O O . MET B 1 49 ? -15.805 7.969 9.5 1 97.44 49 MET B O 1
ATOM 2349 N N . HIS B 1 50 ? -16.828 6.035 9.156 1 97.88 50 HIS B N 1
ATOM 2350 C CA . HIS B 1 50 ? -15.789 5.273 9.828 1 97.88 50 HIS B CA 1
ATOM 2351 C C . HIS B 1 50 ? -14.438 5.457 9.141 1 97.88 50 HIS B C 1
ATOM 2353 O O . HIS B 1 50 ? -13.43 5.719 9.797 1 97.88 50 HIS B O 1
ATOM 2359 N N . ARG B 1 51 ? -14.43 5.352 7.867 1 97.56 51 ARG B N 1
ATOM 2360 C CA . ARG B 1 51 ? -13.203 5.492 7.094 1 97.56 51 ARG B CA 1
ATOM 2361 C C . ARG B 1 51 ? -12.641 6.906 7.211 1 97.56 51 ARG B C 1
ATOM 2363 O O . ARG B 1 51 ? -11.43 7.086 7.363 1 97.56 51 ARG B O 1
ATOM 2370 N N . GLU B 1 52 ? -13.492 7.871 7.121 1 96.25 52 GLU B N 1
ATOM 2371 C CA . GLU B 1 52 ? -13.062 9.258 7.246 1 96.25 52 GLU B CA 1
ATOM 2372 C C . GLU B 1 52 ? -12.4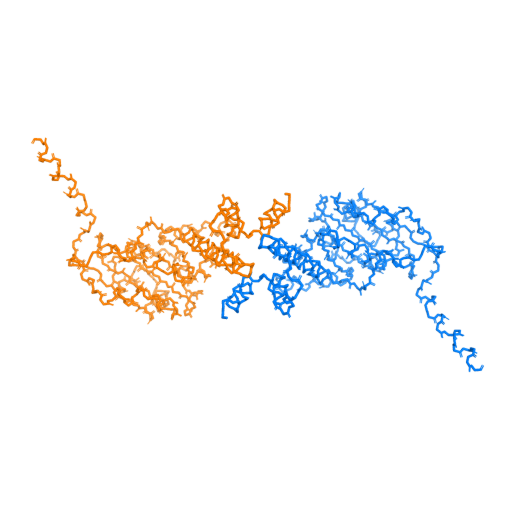38 9.523 8.609 1 96.25 52 GLU B C 1
ATOM 2374 O O . GLU B 1 52 ? -11.414 10.203 8.711 1 96.25 52 GLU B O 1
ATOM 2379 N N . ASN B 1 53 ? -12.992 8.992 9.578 1 96.69 53 ASN B N 1
ATOM 2380 C CA . ASN B 1 53 ? -12.477 9.156 10.93 1 96.69 53 ASN B CA 1
ATOM 2381 C C . ASN B 1 53 ? -11.133 8.453 11.102 1 96.69 53 ASN B C 1
ATOM 2383 O O . ASN B 1 53 ? -10.227 8.977 11.75 1 96.69 53 ASN B O 1
ATOM 2387 N N . LYS B 1 54 ? -11.055 7.332 10.555 1 96.88 54 LYS B N 1
ATOM 2388 C CA . LYS B 1 54 ? -9.797 6.59 10.625 1 96.88 54 LYS B CA 1
ATOM 2389 C C . LYS B 1 54 ? -8.68 7.336 9.898 1 96.88 54 LYS B C 1
ATOM 2391 O O . LYS B 1 54 ? -7.551 7.414 10.398 1 96.88 54 LYS B O 1
ATOM 2396 N N . LYS B 1 55 ? -8.984 7.844 8.766 1 96.56 55 LYS B N 1
ATOM 2397 C CA . LYS B 1 55 ? -8.008 8.625 8.016 1 96.56 55 LYS B CA 1
ATOM 2398 C C . LYS B 1 55 ? -7.516 9.82 8.828 1 96.56 55 LYS B C 1
ATOM 2400 O O . LYS B 1 55 ? -6.309 10.078 8.898 1 96.56 55 LYS B O 1
ATOM 2405 N N . LEU B 1 56 ? -8.414 10.484 9.398 1 95.88 56 LEU B N 1
ATOM 2406 C CA . LEU B 1 56 ? -8.07 11.641 10.219 1 95.88 56 LEU B CA 1
ATOM 2407 C C . LEU B 1 56 ? -7.199 11.227 11.398 1 95.88 56 LEU B C 1
ATOM 2409 O O . LEU B 1 56 ? -6.16 11.844 11.656 1 95.88 56 LEU B O 1
ATOM 2413 N N . SER B 1 57 ? -7.598 10.203 12.062 1 96.69 57 SER B N 1
ATOM 2414 C CA . SER B 1 57 ? -6.84 9.711 13.211 1 96.69 57 SER B CA 1
ATOM 2415 C C . SER B 1 57 ? -5.426 9.305 12.805 1 96.69 57 SER B C 1
ATOM 2417 O O . SER B 1 57 ? -4.469 9.57 13.531 1 96.69 57 SER B O 1
ATOM 2419 N N . SER B 1 58 ? -5.355 8.703 11.734 1 96.94 58 SER B N 1
ATOM 2420 C CA . SER B 1 58 ? -4.051 8.289 11.234 1 96.94 58 SER B CA 1
ATOM 2421 C C . SER B 1 58 ? -3.172 9.492 10.906 1 96.94 58 SER B C 1
ATOM 2423 O O . SER B 1 58 ? -1.987 9.516 11.242 1 96.94 58 SER B O 1
ATOM 2425 N N . ARG B 1 59 ? -3.729 10.469 10.242 1 95.88 59 ARG B N 1
ATOM 2426 C CA . ARG B 1 59 ? -2.982 11.68 9.93 1 95.88 59 ARG B CA 1
ATOM 2427 C C . ARG B 1 59 ? -2.486 12.359 11.195 1 95.88 59 ARG B C 1
ATOM 2429 O O . ARG B 1 59 ? -1.327 12.773 11.281 1 95.88 59 ARG B O 1
ATOM 2436 N N . LEU B 1 60 ? -3.336 12.391 12.133 1 96 60 LEU B N 1
ATOM 2437 C CA . LEU B 1 60 ? -2.988 13.047 13.391 1 96 60 LEU B CA 1
ATOM 2438 C C . LEU B 1 60 ? -1.901 12.273 14.125 1 96 60 LEU B C 1
ATOM 2440 O O . LEU B 1 60 ? -0.963 12.867 14.664 1 96 60 LEU B O 1
ATOM 2444 N N . SER B 1 61 ? -2.049 11.023 14.117 1 96.38 61 SER B N 1
ATOM 2445 C CA . SER B 1 61 ? -1.047 10.18 14.766 1 96.38 61 SER B CA 1
ATOM 2446 C C . SER B 1 61 ? 0.303 10.289 14.062 1 96.38 61 SER B C 1
ATOM 2448 O O . SER B 1 61 ? 1.347 10.328 14.719 1 96.38 61 SER B O 1
ATOM 2450 N N . ALA B 1 62 ? 0.292 10.359 12.797 1 95.5 62 ALA B N 1
ATOM 2451 C CA . ALA B 1 62 ? 1.519 10.438 12.008 1 95.5 62 ALA B CA 1
ATOM 2452 C C . ALA B 1 62 ? 2.18 11.805 12.164 1 95.5 62 ALA B C 1
ATOM 2454 O O . ALA B 1 62 ? 3.404 11.922 12.078 1 95.5 62 ALA B O 1
ATOM 2455 N N . ALA B 1 63 ? 1.353 12.797 12.344 1 96.31 63 ALA B N 1
ATOM 2456 C CA . ALA B 1 63 ? 1.862 14.164 12.43 1 96.31 63 ALA B CA 1
ATOM 2457 C C . ALA B 1 63 ? 2.744 14.336 13.664 1 96.31 63 ALA B C 1
ATOM 2459 O O . ALA B 1 63 ? 3.738 15.07 13.625 1 96.31 63 ALA B O 1
ATOM 2460 N N . ARG B 1 64 ? 2.355 13.648 14.742 1 93.88 64 ARG B N 1
ATOM 2461 C CA . ARG B 1 64 ? 3.066 13.711 16.016 1 93.88 64 ARG B CA 1
ATOM 2462 C C . ARG B 1 64 ? 3.219 15.156 16.484 1 93.88 64 ARG B C 1
ATOM 2464 O O . ARG B 1 64 ? 4.32 15.594 16.828 1 93.88 64 ARG B O 1
ATOM 2471 N N . LEU B 1 65 ? 2.145 15.742 16.531 1 94.94 65 LEU B N 1
ATOM 2472 C CA . LEU B 1 65 ? 2.148 17.125 16.984 1 94.94 65 LEU B CA 1
ATOM 2473 C C . LEU B 1 65 ? 2.574 17.219 18.438 1 94.94 65 LEU B C 1
ATOM 2475 O O . LEU B 1 65 ? 2.215 16.359 19.25 1 94.94 65 LEU B O 1
ATOM 2479 N N . ARG B 1 66 ? 3.299 18.219 18.734 1 91.81 66 ARG B N 1
ATOM 2480 C CA . ARG B 1 66 ? 3.861 18.406 20.062 1 91.81 66 ARG B CA 1
ATOM 2481 C C . ARG B 1 66 ? 2.76 18.547 21.109 1 91.81 66 ARG B C 1
ATOM 2483 O O . ARG B 1 66 ? 2.924 18.109 22.25 1 91.81 66 ARG B O 1
ATOM 2490 N N . GLN B 1 67 ? 1.677 19.156 20.719 1 90.19 67 GLN B N 1
ATOM 2491 C CA . GLN B 1 67 ? 0.56 19.375 21.641 1 90.19 67 GLN B CA 1
ATOM 2492 C C . GLN B 1 67 ? -0.769 19.391 20.891 1 90.19 67 GLN B C 1
ATOM 2494 O O . GLN B 1 67 ? -0.808 19.656 19.688 1 90.19 67 GLN B O 1
ATOM 2499 N N . ALA B 1 68 ? -1.702 19.047 21.703 1 88.94 68 ALA B N 1
ATOM 2500 C CA . ALA B 1 68 ? -3.049 19.188 21.156 1 88.94 68 ALA B CA 1
ATOM 2501 C C . ALA B 1 68 ? -3.486 20.641 21.109 1 88.94 68 ALA B C 1
ATOM 2503 O O . ALA B 1 68 ? -3.508 21.328 22.141 1 88.94 68 ALA B O 1
ATOM 2504 N N . ALA B 1 69 ? -3.57 21.188 19.922 1 91 69 ALA B N 1
ATOM 2505 C CA . ALA B 1 69 ? -3.973 22.578 19.734 1 91 69 ALA B CA 1
ATOM 2506 C C . ALA B 1 69 ? -5.016 22.688 18.625 1 91 69 ALA B C 1
ATOM 2508 O O . ALA B 1 69 ? -4.961 21.969 17.625 1 91 69 ALA B O 1
ATOM 2509 N N . ALA B 1 70 ? -5.934 23.562 18.891 1 91.94 70 ALA B N 1
ATOM 2510 C CA . ALA B 1 70 ? -6.957 23.859 17.891 1 91.94 70 ALA B CA 1
ATOM 2511 C C . ALA B 1 70 ? -7.113 25.359 17.688 1 91.94 70 ALA B C 1
ATOM 2513 O O . ALA B 1 70 ? -7.027 26.125 18.641 1 91.94 70 ALA B O 1
ATOM 2514 N N . LEU B 1 71 ? -7.348 25.625 16.484 1 89 71 LEU B N 1
ATOM 2515 C CA . LEU B 1 71 ? -7.488 27.031 16.172 1 89 71 LEU B CA 1
ATOM 2516 C C . LEU B 1 71 ? -8.641 27.656 16.953 1 89 71 LEU B C 1
ATOM 2518 O O . LEU B 1 71 ? -8.586 28.828 17.312 1 89 71 LEU B O 1
ATOM 2522 N N . GLU B 1 72 ? -9.609 26.891 17.219 1 85.5 72 GLU B N 1
ATOM 2523 C CA . GLU B 1 72 ? -10.781 27.344 17.969 1 85.5 72 GLU B CA 1
ATOM 2524 C C . GLU B 1 72 ? -10.422 27.734 19.391 1 85.5 72 GLU B C 1
ATOM 2526 O O . GLU B 1 72 ? -11.156 28.484 20.047 1 85.5 72 GLU B O 1
ATOM 2531 N N . ASP B 1 73 ? -9.289 27.25 19.875 1 83.94 73 ASP B N 1
ATOM 2532 C CA . ASP B 1 73 ? -8.891 27.469 21.25 1 83.94 73 ASP B CA 1
ATOM 2533 C C . ASP B 1 73 ? -8.055 28.734 21.391 1 83.94 73 ASP B C 1
ATOM 2535 O O . ASP B 1 73 ? -7.648 29.109 22.5 1 83.94 73 ASP B O 1
ATOM 2539 N N . ILE B 1 74 ? -7.836 29.391 20.281 1 82.38 74 ILE B N 1
ATOM 2540 C CA . ILE B 1 74 ? -7.012 30.594 20.312 1 82.38 74 ILE B CA 1
ATOM 2541 C C . ILE B 1 74 ? -7.785 31.734 20.969 1 82.38 74 ILE B C 1
ATOM 2543 O O . ILE B 1 74 ? -8.938 32 20.625 1 82.38 74 ILE B O 1
ATOM 2547 N N . ASP B 1 75 ? -7.168 32.344 21.969 1 74.31 75 ASP B N 1
ATOM 2548 C CA . ASP B 1 75 ? -7.73 33.5 22.641 1 74.31 75 ASP B CA 1
ATOM 2549 C C . ASP B 1 75 ? -7.293 34.781 21.938 1 74.31 75 ASP B C 1
ATOM 2551 O O . ASP B 1 75 ? -6.125 35.188 22 1 74.31 75 ASP B O 1
ATOM 2555 N N . TYR B 1 76 ? -8.227 35.469 21.312 1 70.5 76 TYR B N 1
ATOM 2556 C CA . TYR B 1 76 ? -7.914 36.688 20.547 1 70.5 76 TYR B CA 1
ATOM 2557 C C . TYR B 1 76 ? -7.902 37.906 21.438 1 70.5 76 TYR B C 1
ATOM 2559 O O . TYR B 1 76 ? -7.504 39 21 1 70.5 76 TYR B O 1
ATOM 2567 N N . GLY B 1 77 ? -8.422 37.812 22.594 1 64 77 GLY B N 1
ATOM 2568 C CA . GLY B 1 77 ? -8.422 38.938 23.516 1 64 77 GLY B CA 1
ATOM 2569 C C . GLY B 1 77 ? -7.031 39.312 23.969 1 64 77 GLY B C 1
ATOM 2570 O O . GLY B 1 77 ? -6.793 40.469 24.359 1 64 77 GLY B O 1
ATOM 2571 N N . HIS B 1 78 ? -6.191 38.406 24.062 1 57.62 78 HIS B N 1
ATOM 2572 C CA . HIS B 1 78 ? -4.844 38.719 24.531 1 57.62 78 HIS B CA 1
ATOM 2573 C C . HIS B 1 78 ? -4.051 39.438 23.453 1 57.62 78 HIS B C 1
ATOM 2575 O O . HIS B 1 78 ? -4.18 39.125 22.266 1 57.62 78 HIS B O 1
ATOM 2581 N N . ALA B 1 79 ? -3.754 40.688 23.609 1 55.22 79 ALA B N 1
ATOM 2582 C CA . ALA B 1 79 ? -3.002 41.562 22.734 1 55.22 79 ALA B CA 1
ATOM 2583 C C . ALA B 1 79 ? -1.794 40.844 22.141 1 55.22 79 ALA B C 1
ATOM 2585 O O . ALA B 1 79 ? -0.669 41 22.625 1 55.22 79 ALA B O 1
ATOM 2586 N N . ARG B 1 80 ? -1.916 39.781 21.484 1 59.62 80 ARG B N 1
ATOM 2587 C CA . ARG B 1 80 ? -0.749 39.062 20.984 1 59.62 80 ARG B CA 1
ATOM 2588 C C . ARG B 1 80 ? -0.393 39.5 19.562 1 59.62 80 ARG B C 1
ATOM 2590 O O . ARG B 1 80 ? 0.488 38.906 18.938 1 59.62 80 ARG B O 1
ATOM 2597 N N . GLY B 1 81 ? -0.989 40.594 19.188 1 62.16 81 GLY B N 1
ATOM 2598 C CA . GLY B 1 81 ? -0.69 41.062 17.828 1 62.16 81 GLY B CA 1
ATOM 2599 C C . GLY B 1 81 ? -1.251 40.156 16.75 1 62.16 81 GLY B C 1
ATOM 2600 O O . GLY B 1 81 ? -0.902 40.281 15.578 1 62.16 81 GLY B O 1
ATOM 2601 N N . LEU B 1 82 ? -1.909 39.188 17.219 1 64.38 82 LEU B N 1
ATOM 2602 C CA . LEU B 1 82 ? -2.467 38.312 16.219 1 64.38 82 LEU B CA 1
ATOM 2603 C C . LEU B 1 82 ? -3.803 38.812 15.695 1 64.38 82 LEU B C 1
ATOM 2605 O O . LEU B 1 82 ? -4.758 38.969 16.469 1 64.38 82 LEU B O 1
ATOM 2609 N N . ALA B 1 83 ? -3.658 39.344 14.438 1 69.62 83 ALA B N 1
ATOM 2610 C CA . ALA B 1 83 ? -4.91 39.781 13.828 1 69.62 83 ALA B 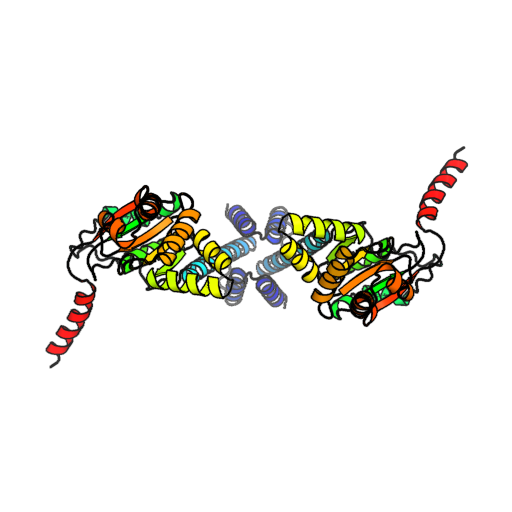CA 1
ATOM 2611 C C . ALA B 1 83 ? -5.816 38.594 13.516 1 69.62 83 ALA B C 1
ATOM 2613 O O . ALA B 1 83 ? -5.375 37.594 12.93 1 69.62 83 ALA B O 1
ATOM 2614 N N . LYS B 1 84 ? -6.984 38.688 14.008 1 74.75 84 LYS B N 1
ATOM 2615 C CA . LYS B 1 84 ? -8.008 37.656 13.789 1 74.75 84 LYS B CA 1
ATOM 2616 C C . LYS B 1 84 ? -8.148 37.344 12.305 1 74.75 84 LYS B C 1
ATOM 2618 O O . LYS B 1 84 ? -8.336 36.188 11.93 1 74.75 84 LYS B O 1
ATOM 2623 N N . THR B 1 85 ? -7.914 38.312 11.539 1 78.94 85 THR B N 1
ATOM 2624 C CA . THR B 1 85 ? -8.086 38.156 10.102 1 78.94 85 THR B CA 1
ATOM 2625 C C . THR B 1 85 ? -7.016 37.219 9.539 1 78.94 85 THR B C 1
ATOM 2627 O O . THR B 1 85 ? -7.297 36.406 8.656 1 78.94 85 THR B O 1
ATOM 2630 N N . GLN B 1 86 ? -5.84 37.312 10.062 1 80.75 86 GLN B N 1
ATOM 2631 C CA . GLN B 1 86 ? -4.738 36.5 9.57 1 80.75 86 GLN B CA 1
ATOM 2632 C C . GLN B 1 86 ? -4.922 35.031 9.961 1 80.75 86 GLN B C 1
ATOM 2634 O O . GLN B 1 86 ? -4.707 34.125 9.148 1 80.75 86 GLN B O 1
ATOM 2639 N N . VAL B 1 87 ? -5.418 34.906 11.133 1 81.38 87 VAL B N 1
ATOM 2640 C CA . VAL B 1 87 ? -5.645 33.562 11.633 1 81.38 87 VAL B CA 1
ATOM 2641 C C . VAL B 1 87 ? -6.781 32.906 10.859 1 81.38 87 VAL B C 1
ATOM 2643 O O . VAL B 1 87 ? -6.703 31.734 10.508 1 81.38 87 VAL B O 1
ATOM 2646 N N . MET B 1 88 ? -7.754 33.656 10.547 1 83.69 88 MET B N 1
ATOM 2647 C CA . MET B 1 88 ? -8.898 33.156 9.805 1 83.69 88 MET B CA 1
ATOM 2648 C C . MET B 1 88 ? -8.492 32.719 8.398 1 83.69 88 MET B C 1
ATOM 2650 O O . MET B 1 88 ? -8.961 31.703 7.891 1 83.69 88 MET B O 1
ATOM 2654 N N . GLU B 1 89 ? -7.695 33.469 7.895 1 86.38 89 GLU B N 1
ATOM 2655 C CA . GLU B 1 89 ? -7.219 33.125 6.559 1 86.38 89 GLU B CA 1
ATOM 2656 C C . GLU B 1 89 ? -6.434 31.812 6.574 1 86.38 89 GLU B C 1
ATOM 2658 O O . GLU B 1 89 ? -6.609 30.969 5.691 1 86.38 89 GLU B O 1
ATOM 2663 N N . LEU B 1 90 ? -5.641 31.656 7.598 1 90 90 LEU B N 1
ATOM 2664 C CA . LEU B 1 90 ? -4.805 30.453 7.688 1 90 90 LEU B CA 1
ATOM 2665 C C . LEU B 1 90 ? -5.641 29.234 8.047 1 90 90 LEU B C 1
ATOM 2667 O O . LEU B 1 90 ? -5.242 28.094 7.777 1 90 90 LEU B O 1
ATOM 2671 N N . SER B 1 91 ? -6.812 29.484 8.578 1 89.88 91 SER B N 1
ATOM 2672 C CA . SER B 1 91 ? -7.676 28.406 9.031 1 89.88 91 SER B CA 1
ATOM 2673 C C . SER B 1 91 ? -8.273 27.641 7.859 1 89.88 91 SER B C 1
ATOM 2675 O O . SER B 1 91 ? -8.766 26.516 8.023 1 89.88 91 SER B O 1
ATOM 2677 N N . THR B 1 92 ? -8.242 28.188 6.695 1 91.25 92 THR B N 1
ATOM 2678 C CA . THR B 1 92 ? -8.82 27.547 5.52 1 91.25 92 THR B CA 1
ATOM 2679 C C . THR B 1 92 ? -7.863 26.516 4.934 1 91.25 92 THR B C 1
ATOM 2681 O O . THR B 1 92 ? -8.242 25.734 4.066 1 91.25 92 THR B O 1
ATOM 2684 N N . SER B 1 93 ? -6.715 26.469 5.336 1 93.69 93 SER B N 1
ATOM 2685 C CA . SER B 1 93 ? -5.645 25.609 4.844 1 93.69 93 SER B CA 1
ATOM 2686 C C . SER B 1 93 ? -5.402 25.844 3.354 1 93.69 93 SER B C 1
ATOM 2688 O O . SER B 1 93 ? -4.84 24.969 2.676 1 93.69 93 SER B O 1
ATOM 2690 N N . LYS B 1 94 ? -5.871 26.984 2.881 1 94.88 94 LYS B N 1
ATOM 2691 C CA . LYS B 1 94 ? -5.602 27.344 1.49 1 94.88 94 LYS B CA 1
ATOM 2692 C C . LYS B 1 94 ? -4.102 27.453 1.235 1 94.88 94 LYS B C 1
ATOM 2694 O O . LYS B 1 94 ? -3.621 27.125 0.149 1 94.88 94 LYS B O 1
ATOM 2699 N N . TRP B 1 95 ? -3.387 27.891 2.271 1 96.31 95 TRP B N 1
ATOM 2700 C CA . TRP B 1 95 ? -1.936 28 2.172 1 96.31 95 TRP B CA 1
ATOM 2701 C C . TRP B 1 95 ? -1.308 26.656 1.871 1 96.31 95 TRP B C 1
ATOM 2703 O O . TRP B 1 95 ? -0.365 26.562 1.081 1 96.31 95 TRP B O 1
ATOM 2713 N N . ALA B 1 96 ? -1.832 25.641 2.408 1 97.12 96 ALA B N 1
ATOM 2714 C CA . ALA B 1 96 ? -1.332 24.297 2.139 1 97.12 96 ALA B CA 1
ATOM 2715 C C . ALA B 1 96 ? -1.675 23.859 0.718 1 97.12 96 ALA B C 1
ATOM 2717 O O . ALA B 1 96 ? -0.846 23.25 0.03 1 97.12 96 ALA B O 1
ATOM 2718 N N . ALA B 1 97 ? -2.842 24.219 0.277 1 96.56 97 ALA B N 1
ATOM 2719 C CA . ALA B 1 97 ? -3.271 23.906 -1.083 1 96.56 97 ALA B CA 1
ATOM 2720 C C . ALA B 1 97 ? -2.406 24.625 -2.113 1 96.56 97 ALA B C 1
ATOM 2722 O O . ALA B 1 97 ? -2.064 24.062 -3.152 1 96.56 97 ALA B O 1
ATOM 2723 N N . ASP B 1 98 ? -2.039 25.781 -1.752 1 96.44 98 ASP B N 1
ATOM 2724 C CA . ASP B 1 98 ? -1.288 26.625 -2.672 1 96.44 98 ASP B CA 1
ATOM 2725 C C . ASP B 1 98 ? 0.216 26.438 -2.492 1 96.44 98 ASP B C 1
ATOM 2727 O O . ASP B 1 98 ? 1.016 27.141 -3.113 1 96.44 98 ASP B O 1
ATOM 2731 N N . LYS B 1 99 ? 0.582 25.547 -1.636 1 97.31 99 LYS B N 1
ATOM 2732 C CA . LYS B 1 99 ? 1.983 25.219 -1.385 1 97.31 99 LYS B CA 1
ATOM 2733 C C . LYS B 1 99 ? 2.744 26.438 -0.862 1 97.31 99 LYS B C 1
ATOM 2735 O O . LYS B 1 99 ? 3.895 26.672 -1.239 1 97.31 99 LYS B O 1
ATOM 2740 N N . GLN B 1 100 ? 2.049 27.203 -0.055 1 96.81 100 GLN B N 1
ATOM 2741 C CA . GLN B 1 100 ? 2.664 28.359 0.584 1 96.81 100 GLN B CA 1
ATOM 2742 C C . GLN B 1 100 ? 3.148 28.016 1.99 1 96.81 100 GLN B C 1
ATOM 2744 O O . GLN B 1 100 ? 2.533 27.203 2.686 1 96.81 100 GLN B O 1
ATOM 2749 N N . ASN B 1 101 ? 4.223 28.719 2.352 1 97.5 101 ASN B N 1
ATOM 2750 C CA . ASN B 1 101 ? 4.785 28.484 3.68 1 97.5 101 ASN B CA 1
ATOM 2751 C C . ASN B 1 101 ? 4.188 29.453 4.707 1 97.5 101 ASN B C 1
ATOM 2753 O O . ASN B 1 101 ? 3.525 30.422 4.344 1 97.5 101 ASN B O 1
ATOM 2757 N N . VAL B 1 102 ? 4.309 29.109 5.984 1 97.19 102 VAL B N 1
ATOM 2758 C CA . VAL B 1 102 ? 3.883 29.953 7.09 1 97.19 102 VAL B CA 1
ATOM 2759 C C . VAL B 1 102 ? 5.03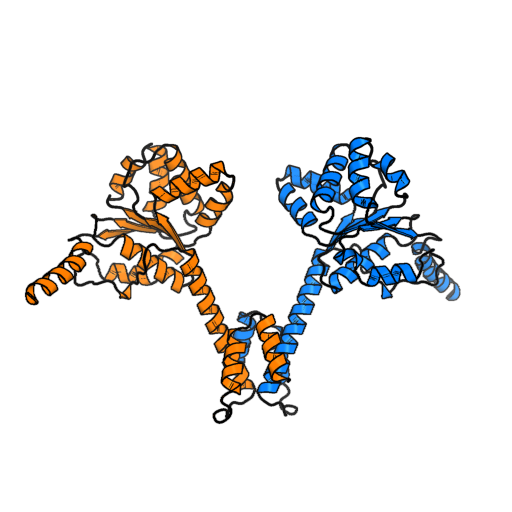5 30.156 8.07 1 97.19 102 VAL B C 1
ATOM 2761 O O . VAL B 1 102 ? 5.594 29.188 8.586 1 97.19 102 VAL B O 1
ATOM 2764 N N . LEU B 1 103 ? 5.441 31.375 8.258 1 97 103 LEU B N 1
ATOM 2765 C CA . LEU B 1 103 ? 6.508 31.719 9.188 1 97 103 LEU B CA 1
ATOM 2766 C C . LEU B 1 103 ? 5.945 32.406 10.422 1 97 103 LEU B C 1
ATOM 2768 O O . LEU B 1 103 ? 5.363 33.5 10.328 1 97 103 LEU B O 1
ATOM 2772 N N . LEU B 1 104 ? 6.105 31.766 11.539 1 95.25 104 LEU B N 1
ATOM 2773 C CA . LEU B 1 104 ? 5.656 32.281 12.82 1 95.25 104 LEU B CA 1
ATOM 2774 C C . LEU B 1 104 ? 6.844 32.781 13.656 1 95.25 104 LEU B C 1
ATOM 2776 O O . LEU B 1 104 ? 7.664 31.969 14.094 1 95.25 104 LEU B O 1
ATOM 2780 N N . THR B 1 105 ? 6.895 34.062 13.875 1 95 105 THR B N 1
ATOM 2781 C CA . THR B 1 105 ? 8.023 34.625 14.617 1 95 105 THR B CA 1
ATOM 2782 C C . THR B 1 105 ? 7.535 35.406 15.828 1 95 105 THR B C 1
ATOM 2784 O O . THR B 1 105 ? 6.383 35.844 15.875 1 95 105 THR B O 1
ATOM 2787 N N . GLY B 1 106 ? 8.352 35.562 16.859 1 92.56 106 GLY B N 1
ATOM 2788 C CA . GLY B 1 106 ? 8.039 36.312 18.078 1 92.56 106 GLY B CA 1
ATOM 2789 C C . GLY B 1 106 ? 8.805 35.812 19.281 1 92.56 106 GLY B C 1
ATOM 2790 O O . GLY B 1 106 ? 9.484 34.781 19.219 1 92.56 106 GLY B O 1
ATOM 2791 N N . PRO B 1 107 ? 8.711 36.531 20.297 1 90.69 107 PRO B N 1
ATOM 2792 C CA . PRO B 1 107 ? 9.461 36.125 21.484 1 90.69 107 PRO B CA 1
ATOM 2793 C C . PRO B 1 107 ? 8.93 34.844 22.125 1 90.69 107 PRO B C 1
ATOM 2795 O O . PRO B 1 107 ? 7.898 34.312 21.703 1 90.69 107 PRO B O 1
ATOM 2798 N N . THR B 1 108 ? 9.695 34.375 23.062 1 88.5 108 THR B N 1
ATOM 2799 C CA . THR B 1 108 ? 9.359 33.125 23.734 1 88.5 108 THR B CA 1
ATOM 2800 C C . THR B 1 108 ? 8.023 33.25 24.469 1 88.5 108 THR B C 1
ATOM 2802 O O . THR B 1 108 ? 7.75 34.281 25.078 1 88.5 108 THR B O 1
ATOM 2805 N N . GLY B 1 109 ? 7.238 32.281 24.359 1 86.38 109 GLY B N 1
ATOM 2806 C CA . GLY B 1 109 ? 6.055 32.188 25.203 1 86.38 109 GLY B CA 1
ATOM 2807 C C . GLY B 1 109 ? 4.832 32.844 24.594 1 86.38 109 GLY B C 1
ATOM 2808 O O . GLY B 1 109 ? 3.77 32.906 25.219 1 86.38 109 GLY B O 1
ATOM 2809 N N . VAL B 1 110 ? 4.898 33.312 23.422 1 86.44 110 VAL B N 1
ATOM 2810 C CA . VAL B 1 110 ? 3.787 34.062 22.859 1 86.44 110 VAL B CA 1
ATOM 2811 C C . VAL B 1 110 ? 2.854 33.125 22.094 1 86.44 110 VAL B C 1
ATOM 2813 O O . VAL B 1 110 ? 1.828 33.562 21.562 1 86.44 110 VAL B O 1
ATOM 2816 N N . GLY B 1 111 ? 3.217 31.766 21.969 1 88.75 111 GLY B N 1
ATOM 2817 C CA . GLY B 1 111 ? 2.277 30.797 21.422 1 88.75 111 GLY B CA 1
ATOM 2818 C C . GLY B 1 111 ? 2.623 30.359 20.016 1 88.75 111 GLY B C 1
ATOM 2819 O O . GLY B 1 111 ? 1.756 29.891 19.281 1 88.75 111 GLY B O 1
ATOM 2820 N N . LYS B 1 112 ? 3.816 30.516 19.562 1 92.19 112 LYS B N 1
ATOM 2821 C CA . LYS B 1 112 ? 4.234 30.141 18.219 1 92.19 112 LYS B CA 1
ATOM 2822 C C . LYS B 1 112 ? 4.02 28.641 17.984 1 92.19 112 LYS B C 1
ATOM 2824 O O . LYS B 1 112 ? 3.42 28.234 16.984 1 92.19 112 LYS B O 1
ATOM 2829 N N . SER B 1 113 ? 4.465 27.891 18.922 1 94.19 113 SER B N 1
ATOM 2830 C CA . SER B 1 113 ? 4.348 26.453 18.797 1 94.19 113 SER B CA 1
ATOM 2831 C C . SER B 1 113 ? 2.887 26 18.828 1 94.19 113 SER B C 1
ATOM 2833 O O . SER B 1 113 ? 2.479 25.141 18.062 1 94.19 113 SER B O 1
ATOM 2835 N N . PHE B 1 114 ? 2.156 26.672 19.719 1 93 114 PHE B N 1
ATOM 2836 C CA . PHE B 1 114 ? 0.731 26.375 19.797 1 93 114 PHE B CA 1
ATOM 2837 C C . PHE B 1 114 ? 0.049 26.625 18.469 1 93 114 PHE B C 1
ATOM 2839 O O . PHE B 1 114 ? -0.688 25.766 17.969 1 93 114 PHE B O 1
ATOM 2846 N N . LEU B 1 115 ? 0.336 27.719 17.953 1 92.75 115 LEU B N 1
ATOM 2847 C CA . LEU B 1 115 ? -0.29 28.094 16.688 1 92.75 115 LEU B CA 1
ATOM 2848 C C . LEU B 1 115 ? 0.136 27.156 15.562 1 92.75 115 LEU B C 1
ATOM 2850 O O . LEU B 1 115 ? -0.688 26.75 14.742 1 92.75 115 LEU B O 1
ATOM 2854 N N . ALA B 1 116 ? 1.358 26.812 15.531 1 96.25 116 ALA B N 1
ATOM 2855 C CA . ALA B 1 116 ? 1.857 25.875 14.531 1 96.25 116 ALA B CA 1
ATOM 2856 C C . ALA B 1 116 ? 1.135 24.531 14.625 1 96.25 116 ALA B C 1
ATOM 2858 O O . ALA B 1 116 ? 0.707 23.984 13.609 1 96.25 116 ALA B O 1
ATOM 2859 N N . CYS B 1 117 ? 0.984 24.031 15.805 1 96.81 117 CYS B N 1
ATOM 2860 C CA . CYS B 1 117 ? 0.298 22.766 16.016 1 96.81 117 CYS B CA 1
ATOM 2861 C C . CYS B 1 117 ? -1.179 22.875 15.656 1 96.81 117 CYS B C 1
ATOM 2863 O O . CYS B 1 117 ? -1.757 21.953 15.094 1 96.81 117 CYS B O 1
ATOM 2865 N N . ALA B 1 118 ? -1.748 24.031 16 1 95.38 118 ALA B N 1
ATOM 2866 C CA . ALA B 1 118 ? -3.15 24.25 15.664 1 95.38 118 ALA B CA 1
ATOM 2867 C C . ALA B 1 118 ? -3.354 24.266 14.148 1 95.38 118 ALA B C 1
ATOM 2869 O O . ALA B 1 118 ? -4.324 23.688 13.648 1 95.38 118 ALA B O 1
ATOM 2870 N N . LEU B 1 119 ? -2.469 24.859 13.5 1 96.25 119 LEU B N 1
ATOM 2871 C CA . LEU B 1 119 ? -2.516 24.859 12.039 1 96.25 119 LEU B CA 1
ATOM 2872 C C . LEU B 1 119 ? -2.344 23.453 11.484 1 96.25 119 LEU B C 1
ATOM 2874 O O . LEU B 1 119 ? -3.053 23.047 10.562 1 96.25 119 LEU B O 1
ATOM 2878 N N . GLY B 1 120 ? -1.413 22.734 12.062 1 97.38 120 GLY B N 1
ATOM 2879 C CA . GLY B 1 120 ? -1.221 21.344 11.664 1 97.38 120 GLY B CA 1
ATOM 2880 C C . GLY B 1 120 ? -2.455 20.5 11.867 1 97.38 120 GLY B C 1
ATOM 2881 O O . GLY B 1 120 ? -2.822 19.703 11 1 97.38 120 GLY B O 1
ATOM 2882 N N . GLN B 1 121 ? -3.045 20.703 12.969 1 96.75 121 GLN B N 1
ATOM 2883 C CA . GLN B 1 121 ? -4.266 19.969 13.281 1 96.75 121 GLN B CA 1
ATOM 2884 C C . GLN B 1 121 ? -5.371 20.281 12.273 1 96.75 121 GLN B C 1
ATOM 2886 O O . GLN B 1 121 ? -6.051 19.375 11.789 1 96.75 121 GLN B O 1
ATOM 2891 N N . LYS B 1 122 ? -5.574 21.516 12.039 1 96.69 122 LYS B N 1
ATOM 2892 C CA . LYS B 1 122 ? -6.574 21.938 11.062 1 96.69 122 LYS B CA 1
ATOM 2893 C C . LYS B 1 122 ? -6.27 21.375 9.68 1 96.69 122 LYS B C 1
ATOM 2895 O O . LYS B 1 122 ? -7.176 20.938 8.977 1 96.69 122 LYS B O 1
ATOM 2900 N N . ALA B 1 123 ? -5.043 21.391 9.289 1 97.5 123 ALA B 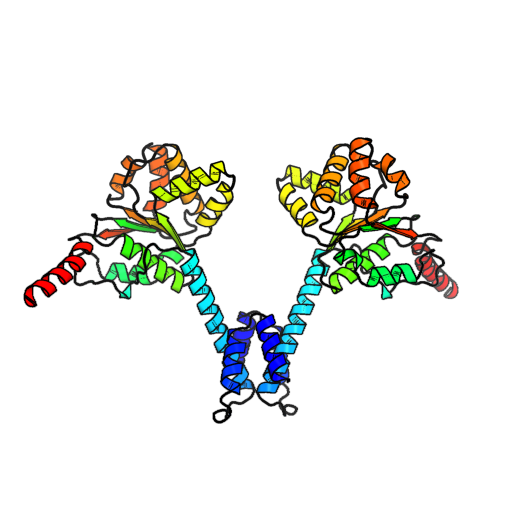N 1
ATOM 2901 C CA . ALA B 1 123 ? -4.633 20.828 8.008 1 97.5 123 ALA B CA 1
ATOM 2902 C C . ALA B 1 123 ? -4.969 19.344 7.934 1 97.5 123 ALA B C 1
ATOM 2904 O O . ALA B 1 123 ? -5.496 18.859 6.926 1 97.5 123 ALA B O 1
ATOM 2905 N N . CYS B 1 124 ? -4.699 18.609 9.008 1 97.62 124 CYS B N 1
ATOM 2906 C CA . CYS B 1 124 ? -5.059 17.203 9.062 1 97.62 124 CYS B CA 1
ATOM 2907 C C . CYS B 1 124 ? -6.559 17 8.867 1 97.62 124 CYS B C 1
ATOM 2909 O O . CYS B 1 124 ? -6.988 16.125 8.125 1 97.62 124 CYS B O 1
ATOM 2911 N N . ARG B 1 125 ? -7.277 17.875 9.484 1 95.75 125 ARG B N 1
ATOM 2912 C CA . ARG B 1 125 ? -8.727 17.797 9.375 1 95.75 125 ARG B CA 1
ATOM 2913 C C . ARG B 1 125 ? -9.188 18.062 7.949 1 95.75 125 ARG B C 1
ATOM 2915 O O . ARG B 1 125 ? -10.188 17.5 7.496 1 95.75 125 ARG B O 1
ATOM 2922 N N . ASP B 1 126 ? -8.453 18.844 7.344 1 96.38 126 ASP B N 1
ATOM 2923 C CA . ASP B 1 126 ? -8.805 19.203 5.973 1 96.38 126 ASP B CA 1
ATOM 2924 C C . ASP B 1 126 ? -8.242 18.188 4.98 1 96.38 126 ASP B C 1
ATOM 2926 O O . ASP B 1 126 ? -8.391 18.359 3.768 1 96.38 126 ASP B O 1
ATOM 2930 N N . GLY B 1 127 ? -7.531 17.219 5.441 1 96.5 127 GLY B N 1
ATOM 2931 C CA . GLY B 1 127 ? -7.156 16.109 4.594 1 96.5 127 GLY B CA 1
ATOM 2932 C C . GLY B 1 127 ? -5.688 16.109 4.211 1 96.5 127 GLY B C 1
ATOM 2933 O O . GLY B 1 127 ? -5.242 15.266 3.432 1 96.5 127 GLY B O 1
ATOM 2934 N N . TYR B 1 128 ? -4.918 16.984 4.805 1 97.75 128 TYR B N 1
ATOM 2935 C CA . TYR B 1 128 ? -3.506 17.078 4.457 1 97.75 128 TYR B CA 1
ATOM 2936 C C . TYR B 1 128 ? -2.654 16.234 5.402 1 97.75 128 TYR B C 1
ATOM 2938 O O . TYR B 1 128 ? -2.926 16.172 6.602 1 97.75 128 TYR B O 1
ATOM 2946 N N . SER B 1 129 ? -1.677 15.656 4.836 1 98.31 129 SER B N 1
ATOM 2947 C CA . SER B 1 129 ? -0.687 14.977 5.668 1 98.31 129 SER B CA 1
ATOM 2948 C C . SER B 1 129 ? 0.277 15.977 6.301 1 98.31 129 SER B C 1
ATOM 2950 O O . SER B 1 129 ? 0.705 16.938 5.652 1 98.31 129 SER B O 1
ATOM 2952 N N . VAL B 1 130 ? 0.56 15.734 7.594 1 98.31 130 VAL B N 1
ATOM 2953 C CA . VAL B 1 130 ? 1.387 16.672 8.359 1 98.31 130 VAL B CA 1
ATOM 2954 C C . VAL B 1 130 ? 2.484 15.898 9.094 1 98.31 130 VAL B C 1
ATOM 2956 O O . VAL B 1 130 ? 2.266 14.773 9.547 1 98.31 130 VAL B O 1
ATOM 2959 N N . VAL B 1 131 ? 3.652 16.5 9.18 1 98.38 131 VAL B N 1
ATOM 2960 C CA . VAL B 1 131 ? 4.738 15.992 10.008 1 98.38 131 VAL B CA 1
ATOM 2961 C C . VAL B 1 131 ? 5.305 17.125 10.867 1 98.38 131 VAL B C 1
ATOM 2963 O O . VAL B 1 131 ? 5.613 18.203 10.359 1 98.38 131 VAL B O 1
ATOM 2966 N N . TYR B 1 132 ? 5.426 16.859 12.141 1 98.19 132 TYR B N 1
ATOM 2967 C CA . TYR B 1 132 ? 6.02 17.797 13.086 1 98.19 132 TYR B CA 1
ATOM 2968 C C . TYR B 1 132 ? 7.426 17.359 13.477 1 98.19 132 TYR B C 1
ATOM 2970 O O . TYR B 1 132 ? 7.664 16.188 13.766 1 98.19 132 TYR B O 1
ATOM 2978 N N . ARG B 1 133 ? 8.305 18.391 13.398 1 97.31 133 ARG B N 1
ATOM 2979 C CA . ARG B 1 133 ? 9.648 18.188 13.938 1 97.31 133 ARG B CA 1
ATOM 2980 C C . ARG B 1 133 ? 10.141 19.453 14.648 1 97.31 133 ARG B C 1
ATOM 2982 O O . ARG B 1 133 ? 9.914 20.562 14.172 1 97.31 133 ARG B O 1
ATOM 2989 N N . ARG B 1 134 ? 10.82 19.188 15.766 1 96.19 134 ARG B N 1
ATOM 2990 C CA . ARG B 1 134 ? 11.688 20.25 16.25 1 96.19 134 ARG B CA 1
ATOM 2991 C C . ARG B 1 134 ? 12.953 20.359 15.406 1 96.19 134 ARG B C 1
ATOM 2993 O O . ARG B 1 134 ? 13.555 19.344 15.047 1 96.19 134 ARG B O 1
ATOM 3000 N N . ALA B 1 135 ? 13.359 21.547 15.109 1 94.38 135 ALA B N 1
ATOM 3001 C CA . ALA B 1 135 ? 14.469 21.734 14.18 1 94.38 135 ALA B CA 1
ATOM 3002 C C . ALA B 1 135 ? 15.711 21 14.656 1 94.38 135 ALA B C 1
ATOM 3004 O O . ALA B 1 135 ? 16.344 20.281 13.891 1 94.38 135 ALA B O 1
ATOM 3005 N N . SER B 1 136 ? 16.047 21.156 15.953 1 90.94 136 SER B N 1
ATOM 3006 C CA . SER B 1 136 ? 17.234 20.5 16.5 1 90.94 136 SER B CA 1
ATOM 3007 C C . SER B 1 136 ? 17.125 18.984 16.406 1 90.94 136 SER B C 1
ATOM 3009 O O . SER B 1 136 ? 18.078 18.312 16 1 90.94 136 SER B O 1
ATOM 3011 N N . ARG B 1 137 ? 16.031 18.516 16.625 1 93 137 ARG B N 1
ATOM 3012 C CA . ARG B 1 137 ? 15.805 17.062 16.625 1 93 137 ARG B CA 1
ATOM 3013 C C . ARG B 1 137 ? 15.797 16.531 15.195 1 93 137 ARG B C 1
ATOM 3015 O O . ARG B 1 137 ? 16.203 15.391 14.953 1 93 137 ARG B O 1
ATOM 3022 N N . LEU B 1 138 ? 15.32 17.328 14.312 1 95.44 138 LEU B N 1
ATOM 3023 C CA . LEU B 1 138 ? 15.336 16.922 12.906 1 95.44 138 LEU B CA 1
ATOM 3024 C C . LEU B 1 138 ? 16.75 16.641 12.445 1 95.44 138 LEU B C 1
ATOM 3026 O O . LEU B 1 138 ? 17.016 15.617 11.797 1 95.44 138 LEU B O 1
ATOM 3030 N N . PHE B 1 139 ? 17.688 17.5 12.812 1 94.44 139 PHE B N 1
ATOM 3031 C CA . PHE B 1 139 ? 19.078 17.344 12.375 1 94.44 139 PHE B CA 1
ATOM 3032 C C . PHE B 1 139 ? 19.703 16.109 13.016 1 94.44 139 PHE B C 1
ATOM 3034 O O . PHE B 1 139 ? 20.438 15.375 12.359 1 94.44 139 PHE B O 1
ATOM 3041 N N . ASP B 1 140 ? 19.312 15.922 14.258 1 93.88 140 ASP B N 1
ATOM 3042 C CA . ASP B 1 140 ? 19.766 14.711 14.93 1 93.88 140 ASP B CA 1
ATOM 3043 C C . ASP B 1 140 ? 19.234 13.461 14.234 1 93.88 140 ASP B C 1
ATOM 3045 O O . ASP B 1 140 ? 19.969 12.5 14.031 1 93.88 140 ASP B O 1
ATOM 3049 N N . GLU B 1 141 ? 18.016 13.5 13.852 1 95.44 141 GLU B N 1
ATOM 3050 C CA . GLU B 1 141 ? 17.359 12.383 13.172 1 95.44 141 GLU B CA 1
ATOM 3051 C C . GLU B 1 141 ? 18.016 12.094 11.828 1 95.44 141 GLU B C 1
ATOM 3053 O O . GLU B 1 141 ? 18.281 10.938 11.492 1 95.44 141 GLU B O 1
ATOM 3058 N N . LEU B 1 142 ? 18.312 13.102 11.07 1 95.62 142 LEU B N 1
ATOM 3059 C CA . LEU B 1 142 ? 18.922 12.945 9.75 1 95.62 142 LEU B CA 1
ATOM 3060 C C . LEU B 1 142 ? 20.344 12.422 9.859 1 95.62 142 LEU B C 1
ATOM 3062 O O . LEU B 1 142 ? 20.766 11.578 9.07 1 95.62 142 LEU B O 1
ATOM 3066 N N . ALA B 1 143 ? 21.016 12.914 10.891 1 93.44 143 ALA B N 1
ATOM 3067 C CA . ALA B 1 143 ? 22.375 12.43 11.133 1 93.44 143 ALA B CA 1
ATOM 3068 C C . ALA B 1 143 ? 22.375 10.945 11.477 1 93.44 143 ALA B C 1
ATOM 3070 O O . ALA B 1 143 ? 23.172 10.172 10.938 1 93.44 143 ALA B O 1
ATOM 3071 N N . GLN B 1 144 ? 21.484 10.594 12.312 1 94.5 144 GLN B N 1
ATOM 3072 C CA . GLN B 1 144 ? 21.344 9.195 12.695 1 94.5 144 GLN B CA 1
ATOM 3073 C C . GLN B 1 144 ? 20.938 8.328 11.508 1 94.5 144 GLN B C 1
ATOM 3075 O O . GLN B 1 144 ? 21.453 7.223 11.336 1 94.5 144 GLN B O 1
ATOM 3080 N N . ALA B 1 145 ? 20.078 8.773 10.672 1 93.44 145 ALA B N 1
ATOM 3081 C CA . ALA B 1 145 ? 19.594 8.047 9.5 1 93.44 145 ALA B CA 1
ATOM 3082 C C . ALA B 1 145 ? 20.734 7.812 8.5 1 93.44 145 ALA B C 1
ATOM 3084 O O . ALA B 1 145 ? 20.766 6.773 7.84 1 93.44 145 ALA B O 1
ATOM 3085 N N . ARG B 1 146 ? 21.578 8.766 8.398 1 90 146 ARG B N 1
ATOM 3086 C CA . ARG B 1 146 ? 22.734 8.586 7.527 1 90 146 ARG B CA 1
ATOM 3087 C C . ARG B 1 146 ? 23.609 7.438 8.016 1 90 146 ARG B C 1
ATOM 3089 O O . ARG B 1 146 ? 24.078 6.625 7.215 1 90 146 ARG B O 1
ATOM 3096 N N . ALA B 1 147 ? 23.734 7.406 9.273 1 89.69 147 ALA B N 1
ATOM 3097 C CA . ALA B 1 147 ? 24.578 6.383 9.883 1 89.69 147 ALA B CA 1
ATOM 3098 C C . ALA B 1 147 ? 23.953 4.996 9.727 1 89.69 147 ALA B C 1
ATOM 3100 O O . ALA B 1 147 ? 24.672 4.016 9.508 1 89.69 147 ALA B O 1
ATOM 3101 N N . ASP B 1 148 ? 22.688 4.977 9.68 1 90.38 148 ASP B N 1
ATOM 3102 C CA . ASP B 1 148 ? 22.062 3.656 9.672 1 90.38 148 ASP B CA 1
ATOM 3103 C C . ASP B 1 148 ? 21.484 3.32 8.297 1 90.38 148 ASP B C 1
ATOM 3105 O O . ASP B 1 148 ? 20.828 2.291 8.125 1 90.38 148 ASP B O 1
ATOM 3109 N N . GLY B 1 149 ? 21.656 4.207 7.363 1 87.44 149 GLY B N 1
ATOM 3110 C CA . GLY B 1 149 ? 21.312 3.906 5.984 1 87.44 149 GLY B CA 1
ATOM 3111 C C . GLY B 1 149 ? 19.844 4.145 5.672 1 87.44 149 GLY B C 1
ATOM 3112 O O . GLY B 1 149 ? 19.344 3.678 4.648 1 87.44 149 GLY B O 1
ATOM 3113 N N . THR B 1 150 ? 19.172 4.773 6.57 1 89.75 150 THR B N 1
ATOM 3114 C CA . THR B 1 150 ? 17.75 5 6.348 1 89.75 150 THR B CA 1
ATOM 3115 C C . THR B 1 150 ? 17.5 6.441 5.91 1 89.75 150 THR B C 1
ATOM 3117 O O . THR B 1 150 ? 16.359 6.891 5.875 1 89.75 150 THR B O 1
ATOM 3120 N N . TYR B 1 151 ? 18.547 7.18 5.488 1 93 151 TYR B N 1
ATOM 3121 C CA . TYR B 1 151 ? 18.516 8.602 5.152 1 93 151 TYR B CA 1
ATOM 3122 C C . TYR B 1 151 ? 17.484 8.867 4.055 1 93 151 TYR B C 1
ATOM 3124 O O . TYR B 1 151 ? 16.641 9.758 4.191 1 93 151 TYR B O 1
ATOM 3132 N N . ALA B 1 152 ? 17.5 8.07 3.021 1 89.5 152 ALA B N 1
ATOM 3133 C CA . ALA B 1 152 ? 16.609 8.266 1.886 1 89.5 152 ALA B CA 1
ATOM 3134 C C . ALA B 1 152 ? 15.148 8.125 2.307 1 89.5 152 ALA B C 1
ATOM 3136 O O . ALA B 1 152 ? 14.281 8.867 1.829 1 89.5 152 ALA B O 1
ATOM 3137 N N . HIS B 1 153 ? 14.977 7.223 3.254 1 90.81 153 HIS B N 1
ATOM 3138 C CA . HIS B 1 153 ? 13.617 6.98 3.732 1 90.81 153 HIS B CA 1
ATOM 3139 C C . HIS B 1 153 ? 13.094 8.172 4.523 1 90.81 153 HIS B C 1
ATOM 3141 O O . HIS B 1 153 ? 11.945 8.594 4.336 1 90.81 153 HIS B O 1
ATOM 3147 N N . VAL B 1 154 ? 13.922 8.703 5.305 1 93.62 154 VAL B N 1
ATOM 3148 C CA . VAL B 1 154 ? 13.523 9.836 6.137 1 93.62 154 VAL B CA 1
ATOM 3149 C C . VAL B 1 154 ? 13.258 11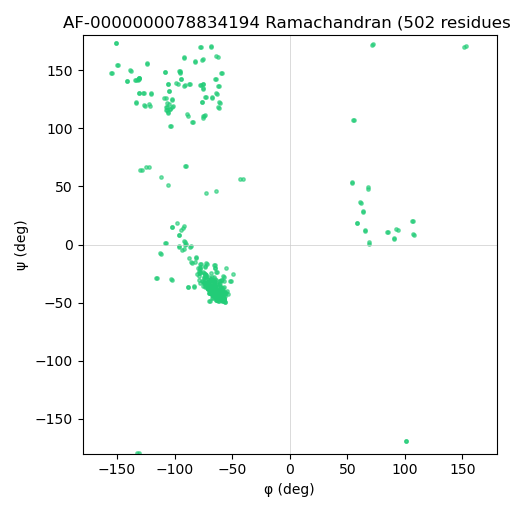.055 5.254 1 93.62 154 VAL B C 1
ATOM 3151 O O . VAL B 1 154 ? 12.234 11.727 5.406 1 93.62 154 VAL B O 1
ATOM 3154 N N . LEU B 1 155 ? 14.078 11.297 4.293 1 95 155 LEU B N 1
ATOM 3155 C CA . LEU B 1 155 ? 13.898 12.422 3.385 1 95 155 LEU B CA 1
ATOM 3156 C C . LEU B 1 155 ? 12.609 12.281 2.584 1 95 155 LEU B C 1
ATOM 3158 O O . LEU B 1 155 ? 11.891 13.258 2.389 1 95 155 LEU B O 1
ATOM 3162 N N . LYS B 1 156 ? 12.383 11.109 2.188 1 94.69 156 LYS B N 1
ATOM 3163 C CA . LYS B 1 156 ? 11.18 10.859 1.408 1 94.69 156 LYS B CA 1
ATOM 3164 C C . LYS B 1 156 ? 9.922 11.125 2.236 1 94.69 156 LYS B C 1
ATOM 3166 O O . LYS B 1 156 ? 8.953 11.688 1.735 1 94.69 156 LYS B O 1
ATOM 3171 N N . ARG B 1 157 ? 9.992 10.711 3.471 1 94.75 157 ARG B N 1
ATOM 3172 C CA . ARG B 1 157 ? 8.867 10.938 4.375 1 94.75 157 ARG B CA 1
ATOM 3173 C C . ARG B 1 157 ? 8.609 12.43 4.551 1 94.75 157 ARG B C 1
ATOM 3175 O O . ARG B 1 157 ? 7.461 12.875 4.504 1 94.75 157 ARG B O 1
ATOM 3182 N N . LEU B 1 158 ? 9.633 13.18 4.688 1 97.19 158 LEU B N 1
ATOM 3183 C CA . LEU B 1 158 ? 9.516 14.625 4.855 1 97.19 158 LEU B CA 1
ATOM 3184 C C . LEU B 1 158 ? 9.031 15.281 3.568 1 97.19 158 LEU B C 1
ATOM 3186 O O . LEU B 1 158 ? 8.25 16.234 3.607 1 97.19 158 LEU B O 1
ATOM 3190 N N . ALA B 1 159 ? 9.453 14.758 2.461 1 96.75 159 ALA B N 1
ATOM 3191 C CA . ALA B 1 159 ? 9.07 15.297 1.158 1 96.75 159 ALA B CA 1
ATOM 3192 C C . ALA B 1 159 ? 7.605 15.008 0.85 1 96.75 159 ALA B C 1
ATOM 3194 O O . ALA B 1 159 ? 6.914 15.836 0.254 1 96.75 159 ALA B O 1
ATOM 3195 N N . LYS B 1 160 ? 7.176 13.922 1.297 1 96.75 160 LYS B N 1
ATOM 3196 C CA . LYS B 1 160 ? 5.824 13.469 0.975 1 96.75 160 LYS B CA 1
ATOM 3197 C C . LYS B 1 160 ? 4.785 14.195 1.832 1 96.75 160 LYS B C 1
ATOM 3199 O O . LYS B 1 160 ? 3.635 14.352 1.421 1 96.75 160 LYS B O 1
ATOM 3204 N N . ALA B 1 161 ? 5.199 14.664 2.971 1 98 161 ALA B N 1
ATOM 3205 C CA . ALA B 1 161 ? 4.266 15.406 3.816 1 98 161 ALA B CA 1
ATOM 3206 C C . ALA B 1 161 ? 3.801 16.688 3.131 1 98 161 ALA B C 1
ATOM 3208 O O . ALA B 1 161 ? 4.617 17.469 2.635 1 98 161 ALA B O 1
ATOM 3209 N N . GLN B 1 162 ? 2.512 16.875 3.102 1 98.31 162 GLN B N 1
ATOM 3210 C CA . GLN B 1 162 ? 1.978 18.078 2.461 1 98.31 162 GLN B CA 1
ATOM 3211 C C . GLN B 1 162 ? 2.248 19.312 3.307 1 98.31 162 GLN B C 1
ATOM 3213 O O . GLN B 1 162 ? 2.359 20.422 2.775 1 98.31 162 GLN B O 1
ATOM 3218 N N . VAL B 1 163 ? 2.373 19.062 4.633 1 98.44 163 VAL B N 1
ATOM 3219 C CA . VAL B 1 163 ? 2.75 20.125 5.551 1 98.44 163 VAL B CA 1
ATOM 3220 C C . VAL B 1 163 ? 3.842 19.641 6.5 1 98.44 163 VAL B C 1
ATOM 3222 O O . VAL B 1 163 ? 3.662 18.625 7.195 1 98.44 163 VAL B O 1
ATOM 3225 N N . LEU B 1 164 ? 4.949 20.312 6.488 1 98.56 164 LEU B N 1
ATOM 3226 C CA . LEU B 1 164 ? 6.016 20.078 7.457 1 98.56 164 LEU B CA 1
ATOM 3227 C C . LEU B 1 164 ? 6.109 21.219 8.461 1 98.56 164 LEU B C 1
ATOM 3229 O O . LEU B 1 164 ? 6.203 22.391 8.07 1 98.56 164 LEU B O 1
ATOM 3233 N N . ILE B 1 165 ? 6.059 20.891 9.711 1 98.5 165 ILE B N 1
ATOM 3234 C CA . ILE B 1 165 ? 6.223 21.906 10.758 1 98.5 165 ILE B CA 1
ATOM 3235 C C . ILE B 1 165 ? 7.621 21.781 11.367 1 98.5 165 ILE B C 1
ATOM 3237 O O . ILE B 1 165 ? 7.98 20.75 11.922 1 98.5 165 ILE B O 1
ATOM 3241 N N . LEU B 1 166 ? 8.383 22.812 11.203 1 98 166 LEU B N 1
ATOM 3242 C CA . LEU B 1 166 ? 9.695 22.953 11.836 1 98 166 LEU B CA 1
ATOM 3243 C C . LEU B 1 166 ? 9.633 23.906 13.023 1 98 166 LEU B C 1
ATOM 3245 O O . LEU B 1 166 ? 9.648 25.125 12.844 1 98 166 LEU B O 1
ATOM 3249 N N . ASP B 1 167 ? 9.609 23.375 14.172 1 97.19 167 ASP B N 1
ATOM 3250 C CA . ASP B 1 167 ? 9.422 24.156 15.398 1 97.19 167 ASP B CA 1
ATOM 3251 C C . ASP B 1 167 ? 10.773 24.578 15.984 1 97.19 167 ASP B C 1
ATOM 3253 O O . ASP B 1 167 ? 11.75 23.828 15.914 1 97.19 167 ASP B O 1
ATOM 3257 N N . ASP B 1 168 ? 10.898 25.828 16.422 1 95.62 168 ASP B N 1
ATOM 3258 C CA . ASP B 1 168 ? 12.031 26.391 17.156 1 95.62 168 ASP B CA 1
ATOM 3259 C C . ASP B 1 168 ? 13.266 26.469 16.266 1 95.62 168 ASP B C 1
ATOM 3261 O O . ASP B 1 168 ? 14.359 26.078 16.656 1 95.62 168 ASP B O 1
ATOM 3265 N N . PHE B 1 169 ? 13.039 27.016 15.125 1 96.19 169 PHE B N 1
ATOM 3266 C CA . PHE B 1 169 ? 14.141 27.234 14.195 1 96.19 169 PHE B CA 1
ATOM 3267 C C . PHE B 1 169 ? 15 28.406 14.648 1 96.19 169 PHE B C 1
ATOM 3269 O O . PHE B 1 169 ? 14.469 29.438 15.086 1 96.19 169 PHE B O 1
ATOM 3276 N N . GLY B 1 170 ? 16.297 28.25 14.617 1 92.12 170 GLY B N 1
ATOM 3277 C CA . GLY B 1 170 ? 17.219 29.359 14.789 1 92.12 170 GLY B CA 1
ATOM 3278 C C . GLY B 1 170 ? 17.641 29.562 16.234 1 92.12 170 GLY B C 1
ATOM 3279 O O . GLY B 1 170 ? 18.172 30.625 16.578 1 92.12 170 GLY B O 1
ATOM 3280 N N . LEU B 1 171 ? 17.375 28.609 17.062 1 89.62 171 LEU B N 1
ATOM 3281 C CA . LEU B 1 171 ? 17.797 28.719 18.453 1 89.62 171 LEU B CA 1
ATOM 3282 C C . LEU B 1 171 ? 19.312 28.656 18.562 1 89.62 171 LEU B C 1
ATOM 3284 O O . LEU B 1 171 ? 19.906 29.219 19.5 1 89.62 171 LEU B O 1
ATOM 3288 N N . GLU B 1 172 ? 19.875 27.953 17.672 1 89 172 GLU B N 1
ATOM 3289 C CA . GLU B 1 172 ? 21.328 27.844 17.578 1 89 172 GLU B CA 1
ATOM 3290 C C . GLU B 1 172 ? 21.812 27.906 16.125 1 89 172 GLU B C 1
ATOM 3292 O O . GLU B 1 172 ? 21.078 27.516 15.219 1 89 172 GLU B O 1
ATOM 3297 N N . PRO B 1 173 ? 23.062 28.469 15.977 1 92.62 173 PRO B N 1
ATOM 3298 C CA . PRO B 1 173 ? 23.609 28.453 14.617 1 92.62 173 PRO B CA 1
ATOM 3299 C C . PRO B 1 173 ? 23.734 27.047 14.047 1 92.62 173 PRO B C 1
ATOM 3301 O O . PRO B 1 173 ? 24.016 26.094 14.797 1 92.62 173 PRO B O 1
ATOM 3304 N N . LEU B 1 174 ? 23.578 26.938 12.805 1 94.5 174 LEU B N 1
ATOM 3305 C CA . LEU B 1 174 ? 23.656 25.625 12.156 1 94.5 174 LEU B CA 1
ATOM 3306 C C . LEU B 1 174 ? 25.109 25.297 11.781 1 94.5 174 LEU B C 1
ATOM 3308 O O . LEU B 1 174 ? 25.859 26.172 11.344 1 94.5 174 LEU B O 1
ATOM 3312 N N . GLY B 1 175 ? 25.469 24.078 12.016 1 93.88 175 GLY B N 1
ATOM 3313 C CA . GLY B 1 175 ? 26.719 23.578 11.477 1 93.88 175 GLY B CA 1
ATOM 3314 C C . GLY B 1 175 ? 26.641 23.25 9.992 1 93.88 175 GLY B C 1
ATOM 3315 O O . GLY B 1 175 ? 25.562 23.297 9.398 1 93.88 175 GLY B O 1
ATOM 3316 N N . ALA B 1 176 ? 27.781 22.984 9.414 1 93.75 176 ALA B N 1
ATOM 3317 C CA . ALA B 1 176 ? 27.859 22.703 7.98 1 93.75 176 ALA B CA 1
ATOM 3318 C C . ALA B 1 176 ? 26.969 21.531 7.59 1 93.75 176 ALA B C 1
ATOM 3320 O O . ALA B 1 176 ? 26.188 21.641 6.645 1 93.75 176 ALA B O 1
ATOM 3321 N N . PRO B 1 177 ? 26.984 20.5 8.352 1 93.56 177 PRO B N 1
ATOM 3322 C CA . PRO B 1 177 ? 26.109 19.375 7.961 1 93.56 177 PRO B CA 1
ATOM 3323 C C . PRO B 1 177 ? 24.625 19.734 8.039 1 93.56 177 PRO B C 1
ATOM 3325 O O . PRO B 1 177 ? 23.844 19.344 7.168 1 93.56 177 PRO B O 1
ATOM 3328 N N . GLU B 1 178 ? 24.297 20.484 9.023 1 94.5 178 GLU B N 1
ATOM 3329 C CA . GLU B 1 178 ? 22.891 20.844 9.242 1 94.5 178 GLU B CA 1
ATOM 3330 C C . GLU B 1 178 ? 22.375 21.75 8.117 1 94.5 178 GLU B C 1
ATOM 3332 O O . GLU B 1 178 ? 21.219 21.625 7.699 1 94.5 178 GLU B O 1
ATOM 3337 N N . ARG B 1 179 ? 23.266 22.609 7.633 1 94.44 179 ARG B N 1
ATOM 3338 C CA . ARG B 1 179 ? 22.875 23.5 6.543 1 94.44 179 ARG B CA 1
ATOM 3339 C C . ARG B 1 179 ? 22.547 22.719 5.281 1 94.44 179 ARG B C 1
ATOM 3341 O O . ARG B 1 179 ? 21.547 22.984 4.621 1 94.44 179 ARG B O 1
ATOM 3348 N N . LYS B 1 180 ? 23.328 21.844 5.031 1 94 180 LYS B N 1
ATOM 3349 C CA . LYS B 1 180 ? 23.141 21.031 3.84 1 94 180 LYS B CA 1
ATOM 3350 C C . LYS B 1 180 ? 21.859 20.188 3.953 1 94 180 LYS B C 1
ATOM 3352 O O . LYS B 1 180 ? 21.109 20.078 2.99 1 94 180 LYS B O 1
ATOM 3357 N N . GLU B 1 181 ? 21.656 19.656 5.121 1 94.75 181 GLU B N 1
ATOM 3358 C CA . GLU B 1 181 ? 20.469 18.844 5.359 1 94.75 181 GLU B CA 1
ATOM 3359 C C . GLU B 1 181 ? 19.203 19.688 5.191 1 94.75 181 GLU B C 1
ATOM 3361 O O . GLU B 1 181 ? 18.234 19.234 4.562 1 94.75 181 GLU B O 1
ATOM 3366 N N . LEU B 1 182 ? 19.25 20.859 5.75 1 96 182 LEU B N 1
ATOM 3367 C CA . LEU B 1 182 ? 18.094 21.75 5.656 1 96 182 LEU B CA 1
ATOM 3368 C C . LEU B 1 182 ? 17.797 22.094 4.203 1 96 182 LEU B C 1
ATOM 3370 O O . LEU B 1 182 ? 16.641 22.062 3.785 1 96 182 LEU B O 1
ATOM 3374 N N . LEU B 1 183 ? 18.812 22.391 3.477 1 95.75 183 LEU B N 1
ATOM 3375 C CA . LEU B 1 183 ? 18.625 22.719 2.062 1 95.75 183 LEU B CA 1
ATOM 3376 C C . LEU B 1 183 ? 18.016 21.531 1.315 1 95.75 183 LEU B C 1
ATOM 3378 O O . LEU B 1 183 ? 17.094 21.719 0.515 1 95.75 183 LEU B O 1
ATOM 3382 N N . GLU B 1 184 ? 18.469 20.344 1.632 1 95.56 184 GLU B N 1
ATOM 3383 C CA . GLU B 1 184 ? 17.969 19.156 0.966 1 95.56 184 GLU B CA 1
ATOM 3384 C C . GLU B 1 184 ? 16.484 18.953 1.265 1 95.56 184 GLU B C 1
ATOM 3386 O O . GLU B 1 184 ? 15.688 18.688 0.358 1 95.56 184 GLU B O 1
ATOM 3391 N N . VAL B 1 185 ? 16.125 19.109 2.471 1 96.94 185 VAL B N 1
ATOM 3392 C CA . VAL B 1 185 ? 14.742 18.938 2.9 1 96.94 185 VAL B CA 1
ATOM 3393 C C . VAL B 1 185 ? 13.859 19.969 2.195 1 96.94 185 VAL B C 1
ATOM 3395 O O . VAL B 1 185 ? 12.812 19.609 1.646 1 96.94 185 VAL B O 1
ATOM 3398 N N . LEU B 1 186 ? 14.312 21.172 2.156 1 96.56 186 LEU B N 1
ATOM 3399 C CA . LEU B 1 186 ? 13.5 22.25 1.606 1 96.56 186 LEU B CA 1
ATOM 3400 C C . LEU B 1 186 ? 13.445 22.172 0.085 1 96.56 186 LEU B C 1
ATOM 3402 O O . LEU B 1 186 ? 12.43 22.516 -0.521 1 96.56 186 LEU B O 1
ATOM 3406 N N . GLU B 1 187 ? 14.5 21.703 -0.487 1 95.62 187 GLU B N 1
ATOM 3407 C CA . GLU B 1 187 ? 14.539 21.547 -1.938 1 95.62 187 GLU B CA 1
ATOM 3408 C C . GLU B 1 187 ? 13.469 20.562 -2.416 1 95.62 187 GLU B C 1
ATOM 3410 O O . GLU B 1 187 ? 12.75 20.844 -3.379 1 95.62 187 GLU B O 1
ATOM 3415 N N . ASP B 1 188 ? 13.352 19.516 -1.706 1 95.62 188 ASP B N 1
ATOM 3416 C CA . ASP B 1 188 ? 12.398 18.469 -2.072 1 95.62 188 ASP B CA 1
ATOM 3417 C C . ASP B 1 188 ? 10.961 18.969 -1.962 1 95.62 188 ASP B C 1
ATOM 3419 O O . ASP B 1 188 ? 10.047 18.391 -2.559 1 95.62 188 ASP B O 1
ATOM 3423 N N . ARG B 1 189 ? 10.812 20.062 -1.243 1 96.5 189 ARG B N 1
ATOM 3424 C CA . ARG B 1 189 ? 9.461 20.516 -0.926 1 96.5 189 ARG B CA 1
ATOM 3425 C C . ARG B 1 189 ? 9.148 21.828 -1.639 1 96.5 189 ARG B C 1
ATOM 3427 O O . ARG B 1 189 ? 7.996 22.266 -1.673 1 96.5 189 ARG B O 1
ATOM 3434 N N . TYR B 1 190 ? 10.07 22.359 -2.227 1 94.62 190 TYR B N 1
ATOM 3435 C CA . TYR B 1 190 ? 9.945 23.703 -2.805 1 94.62 190 TYR B CA 1
ATOM 3436 C C . TYR B 1 190 ? 8.875 23.719 -3.885 1 94.62 190 TYR B C 1
ATOM 3438 O O . TYR B 1 190 ? 8.945 22.969 -4.863 1 94.62 190 TYR B O 1
ATOM 3446 N N . GLN B 1 191 ? 7.852 24.469 -3.721 1 93.56 191 GLN B N 1
ATOM 3447 C CA . GLN B 1 191 ? 6.715 24.672 -4.613 1 93.56 191 GLN B CA 1
ATOM 3448 C C . GLN B 1 191 ? 5.898 23.391 -4.766 1 93.56 191 GLN B C 1
ATOM 3450 O O . GLN B 1 191 ? 5.113 23.266 -5.707 1 93.56 191 GLN B O 1
ATOM 3455 N N . LEU B 1 192 ? 6.156 22.406 -3.924 1 96.19 192 LEU B N 1
ATOM 3456 C CA . LEU B 1 192 ? 5.441 21.141 -3.982 1 96.19 192 LEU B CA 1
ATOM 3457 C C . LEU B 1 192 ? 4.633 20.906 -2.709 1 96.19 192 LEU B C 1
ATOM 3459 O O . LEU B 1 192 ? 3.619 20.203 -2.73 1 96.19 192 LEU B O 1
ATOM 3463 N N . ALA B 1 193 ? 5.129 21.469 -1.668 1 97.69 193 ALA B N 1
ATOM 3464 C CA . ALA B 1 193 ? 4.473 21.312 -0.371 1 97.69 193 ALA B CA 1
ATOM 3465 C C . ALA B 1 193 ? 4.73 22.516 0.523 1 97.69 193 ALA B C 1
ATOM 3467 O O . ALA B 1 193 ? 5.484 23.422 0.153 1 97.69 193 ALA B O 1
ATOM 3468 N N . SER B 1 194 ? 4.078 22.547 1.653 1 98.12 194 SER B N 1
ATOM 3469 C CA . SER B 1 194 ? 4.176 23.719 2.533 1 98.12 194 SER B CA 1
ATOM 3470 C C . SER B 1 194 ? 5 23.391 3.777 1 98.12 194 SER B C 1
ATOM 3472 O O . SER B 1 194 ? 5.004 22.266 4.25 1 98.12 194 SER B O 1
ATOM 3474 N N . THR B 1 195 ? 5.672 24.422 4.246 1 98.19 195 THR B N 1
ATOM 3475 C CA . THR B 1 195 ? 6.434 24.312 5.484 1 98.19 195 THR B CA 1
ATOM 3476 C C . THR B 1 195 ? 6.031 25.406 6.461 1 98.19 195 THR B C 1
ATOM 3478 O O . THR B 1 195 ? 5.918 26.578 6.078 1 98.19 195 THR B O 1
ATOM 3481 N N . VAL B 1 196 ? 5.742 25.031 7.699 1 98.12 196 VAL B N 1
ATOM 3482 C CA . VAL B 1 196 ? 5.496 25.953 8.789 1 98.12 196 VAL B CA 1
ATOM 3483 C C . VAL B 1 196 ? 6.73 26.047 9.688 1 98.12 196 VAL B C 1
ATOM 3485 O O . VAL B 1 196 ? 7.227 25.031 10.172 1 98.12 196 VAL B O 1
ATOM 3488 N N . VAL B 1 197 ? 7.223 27.25 9.875 1 98 197 VAL B N 1
ATOM 3489 C CA . VAL B 1 197 ? 8.422 27.438 10.688 1 98 197 VAL B CA 1
ATOM 3490 C C . VAL B 1 197 ? 8.102 28.359 11.867 1 98 197 VAL B C 1
ATOM 3492 O O . VAL B 1 197 ? 7.461 29.406 11.688 1 98 197 VAL B O 1
ATOM 3495 N N . THR B 1 198 ? 8.445 27.969 13.039 1 97.25 198 THR B N 1
ATOM 3496 C CA . THR B 1 198 ? 8.398 28.859 14.188 1 97.25 198 THR B CA 1
ATOM 3497 C C . THR B 1 198 ? 9.805 29.297 14.594 1 97.25 198 THR B C 1
ATOM 3499 O O . THR B 1 198 ? 10.75 28.5 14.547 1 97.25 198 THR B O 1
ATOM 3502 N N . SER B 1 199 ? 9.945 30.531 14.914 1 97.06 199 SER B N 1
ATOM 3503 C CA . SER B 1 199 ? 11.258 31.062 15.273 1 97.06 199 SER B CA 1
ATOM 3504 C C . SER B 1 199 ? 11.141 32.281 16.172 1 97.06 199 SER B C 1
ATOM 3506 O O . SER B 1 199 ? 10.203 33.094 16.016 1 97.06 199 SER B O 1
ATOM 3508 N N . GLN B 1 200 ? 12.07 32.469 17.047 1 94.62 200 GLN B N 1
ATOM 3509 C CA . GLN B 1 200 ? 12.141 33.688 17.844 1 94.62 200 GLN B CA 1
ATOM 3510 C C . GLN B 1 200 ? 12.75 34.812 17.047 1 94.62 200 GLN B C 1
ATOM 3512 O O . GLN B 1 200 ? 12.539 36 17.375 1 94.62 200 GLN B O 1
ATOM 3517 N N . LEU B 1 201 ? 13.438 34.469 16.031 1 94.81 201 LEU B N 1
ATOM 3518 C CA . LEU B 1 201 ? 14.102 35.438 15.18 1 94.81 201 LEU B CA 1
ATOM 3519 C C . LEU B 1 201 ? 13.242 35.781 13.969 1 94.81 201 LEU B C 1
ATOM 3521 O O . LEU B 1 201 ? 12.539 34.906 13.438 1 94.81 201 LEU B O 1
ATOM 3525 N N . GLU B 1 202 ? 13.367 36.969 13.539 1 93.38 202 GLU B N 1
ATOM 3526 C CA . GLU B 1 202 ? 12.719 37.344 12.289 1 93.38 202 GLU B CA 1
ATOM 3527 C C . GLU B 1 202 ? 13.469 36.781 11.086 1 93.38 202 GLU B C 1
ATOM 3529 O O . GLU B 1 202 ? 14.672 36.531 11.156 1 93.38 202 GLU B O 1
ATOM 3534 N N . PRO B 1 203 ? 12.789 36.688 9.969 1 92.19 203 PRO B N 1
ATOM 3535 C CA . PRO B 1 203 ? 13.414 36.094 8.789 1 92.19 203 PRO B CA 1
ATOM 3536 C C . PRO B 1 203 ? 14.68 36.844 8.352 1 92.19 203 PRO B C 1
ATOM 3538 O O . PRO B 1 203 ? 15.633 36.219 7.883 1 92.19 203 PRO B O 1
ATOM 3541 N N . LYS B 1 204 ? 14.727 38.031 8.57 1 89.38 204 LYS B N 1
ATOM 3542 C CA . LYS B 1 204 ? 15.891 38.812 8.188 1 89.38 204 LYS B CA 1
ATOM 3543 C C . LYS B 1 204 ? 17.141 38.375 8.953 1 89.38 204 LYS B C 1
ATOM 3545 O O . LYS B 1 204 ? 18.266 38.562 8.477 1 89.38 204 LYS B O 1
ATOM 3550 N N . ASP B 1 205 ? 16.953 37.781 10.086 1 93.5 205 ASP B N 1
ATOM 3551 C CA . ASP B 1 205 ? 18.062 37.375 10.945 1 93.5 205 ASP B CA 1
ATOM 3552 C C . ASP B 1 205 ? 18.422 35.906 10.719 1 93.5 205 ASP B C 1
ATOM 3554 O O . ASP B 1 205 ? 19.391 35.406 11.305 1 93.5 205 ASP B O 1
ATOM 3558 N N . TRP B 1 206 ? 17.703 35.25 9.844 1 94.94 206 TRP B N 1
ATOM 3559 C CA . TRP B 1 206 ? 17.938 33.812 9.633 1 94.94 206 TRP B CA 1
ATOM 3560 C C . TRP B 1 206 ? 19.219 33.594 8.852 1 94.94 206 TRP B C 1
ATOM 3562 O O . TRP B 1 206 ? 19.859 32.531 8.992 1 94.94 206 TRP B O 1
ATOM 3572 N N . HIS B 1 207 ? 19.547 34.531 8.047 1 94.44 207 HIS B N 1
ATOM 3573 C CA . HIS B 1 207 ? 20.75 34.406 7.246 1 94.44 207 HIS B CA 1
ATOM 3574 C C . HIS B 1 207 ? 21.969 34.156 8.125 1 94.44 207 HIS B C 1
ATOM 3576 O O . HIS B 1 207 ? 22.781 33.281 7.824 1 94.44 207 HIS B O 1
ATOM 3582 N N . ALA B 1 208 ? 22.078 34.844 9.234 1 93.38 208 ALA B N 1
ATOM 3583 C CA . ALA B 1 208 ? 23.188 34.719 10.164 1 93.38 208 ALA B CA 1
ATOM 3584 C C . ALA B 1 208 ? 23.172 33.375 10.883 1 93.38 208 ALA B C 1
ATOM 3586 O O . ALA B 1 208 ? 24.219 32.781 11.117 1 93.38 208 ALA B O 1
ATOM 3587 N N . VAL B 1 209 ? 22.078 32.938 11.195 1 93.44 209 VAL B N 1
ATOM 3588 C CA . VAL B 1 209 ? 21.891 31.672 11.898 1 93.44 209 VAL B CA 1
ATOM 3589 C C . VAL B 1 209 ? 22.312 30.516 10.992 1 93.44 209 VAL B C 1
ATOM 3591 O O . VAL B 1 209 ? 22.938 29.562 11.453 1 93.44 209 VAL B O 1
ATOM 3594 N N . ILE B 1 210 ? 21.922 30.531 9.734 1 94.5 210 ILE B N 1
ATOM 3595 C CA . ILE B 1 210 ? 22.234 29.484 8.773 1 94.5 210 ILE B CA 1
ATOM 3596 C C . ILE B 1 210 ? 23.734 29.5 8.453 1 94.5 210 ILE B C 1
ATOM 3598 O O . ILE B 1 210 ? 24.391 28.469 8.43 1 94.5 210 ILE B O 1
ATOM 3602 N N . GLY B 1 211 ? 24.188 30.625 8.312 1 90.12 211 GLY B N 1
ATOM 3603 C CA . GLY B 1 211 ? 25.578 30.766 7.934 1 90.12 211 GLY B CA 1
ATOM 3604 C C . GLY B 1 211 ? 25.844 30.375 6.492 1 90.12 211 GLY B C 1
ATOM 3605 O O . GLY B 1 211 ? 24.938 29.922 5.789 1 90.12 211 GLY B O 1
ATOM 3606 N N . ASP B 1 212 ? 27.094 30.625 5.98 1 89.81 212 ASP B N 1
ATOM 3607 C CA . ASP B 1 212 ? 27.453 30.422 4.582 1 89.81 212 ASP B CA 1
ATOM 3608 C C . ASP B 1 212 ? 26.516 31.188 3.65 1 89.81 212 ASP B C 1
ATOM 3610 O O . ASP B 1 212 ? 25.344 30.812 3.486 1 89.81 212 ASP B O 1
ATOM 3614 N N . ALA B 1 213 ? 26.906 32.156 3.094 1 92.06 213 ALA B N 1
ATOM 3615 C CA . ALA B 1 213 ? 26.062 33.094 2.359 1 92.06 213 ALA B CA 1
ATOM 3616 C C . ALA B 1 213 ? 25.312 32.406 1.229 1 92.06 213 ALA B C 1
ATOM 3618 O O . ALA B 1 213 ? 24.125 32.625 1.037 1 92.06 213 ALA B O 1
ATOM 3619 N N . THR B 1 214 ? 25.953 31.516 0.602 1 93.69 214 THR B N 1
ATOM 3620 C CA . THR B 1 214 ? 25.375 30.844 -0.55 1 93.69 214 THR B CA 1
ATOM 3621 C C . THR B 1 214 ? 24.234 29.922 -0.113 1 93.69 214 THR B C 1
ATOM 3623 O O . THR B 1 214 ? 23.141 29.969 -0.673 1 93.69 214 THR B O 1
ATOM 3626 N N . LEU B 1 215 ? 24.469 29.141 0.858 1 94.19 215 LEU B N 1
ATOM 3627 C CA . LEU B 1 215 ? 23.453 28.203 1.344 1 94.19 215 LEU B CA 1
ATOM 3628 C C . LEU B 1 215 ? 22.312 28.938 2.031 1 94.19 215 LEU B C 1
ATOM 3630 O O . LEU B 1 215 ? 21.141 28.562 1.881 1 94.19 215 LEU B O 1
ATOM 3634 N N . ALA B 1 216 ? 22.672 29.984 2.736 1 95.25 216 ALA B N 1
ATOM 3635 C CA . ALA B 1 216 ? 21.656 30.781 3.41 1 95.25 216 ALA B CA 1
ATOM 3636 C C . ALA B 1 216 ? 20.688 31.406 2.404 1 95.25 216 ALA B C 1
ATOM 3638 O O . ALA B 1 216 ? 19.469 31.375 2.598 1 95.25 216 ALA B O 1
ATOM 3639 N N . ASP B 1 217 ? 21.25 31.922 1.379 1 95.12 217 ASP B N 1
ATOM 3640 C CA . ASP B 1 217 ? 20.422 32.5 0.333 1 95.12 217 ASP B CA 1
ATOM 3641 C C . ASP B 1 217 ? 19.469 31.484 -0.262 1 95.12 217 ASP B C 1
ATOM 3643 O O . ASP B 1 217 ? 18.266 31.75 -0.427 1 95.12 217 ASP B O 1
ATOM 3647 N N . ALA B 1 218 ? 19.984 30.344 -0.563 1 95.25 218 ALA B N 1
ATOM 3648 C CA . ALA B 1 218 ? 19.203 29.281 -1.176 1 95.25 218 ALA B CA 1
ATOM 3649 C C . ALA B 1 218 ? 18.078 28.828 -0.251 1 95.25 218 ALA B C 1
ATOM 3651 O O . ALA B 1 218 ? 16.938 28.641 -0.692 1 95.25 218 ALA B O 1
ATOM 3652 N N . ILE B 1 219 ? 18.375 28.656 0.997 1 95.25 219 ILE B N 1
ATOM 3653 C CA . ILE B 1 219 ? 17.422 28.188 1.994 1 95.25 219 ILE B CA 1
ATOM 3654 C C . ILE B 1 219 ? 16.328 29.234 2.201 1 95.25 219 ILE B C 1
ATOM 3656 O O . ILE B 1 219 ? 15.141 28.906 2.191 1 95.25 219 ILE B O 1
ATOM 3660 N N . LEU B 1 220 ? 16.75 30.484 2.332 1 95 220 LEU B N 1
ATOM 3661 C CA . LEU B 1 220 ? 15.797 31.562 2.602 1 95 220 LEU B CA 1
ATOM 3662 C C . LEU B 1 220 ? 14.898 31.812 1.396 1 95 220 LEU B C 1
ATOM 3664 O O . LEU B 1 220 ? 13.711 32.125 1.554 1 95 220 LEU B O 1
ATOM 3668 N N . ASP B 1 221 ? 15.445 31.703 0.265 1 94.5 221 ASP B N 1
ATOM 3669 C CA . ASP B 1 221 ? 14.641 31.844 -0.944 1 94.5 221 ASP B CA 1
ATOM 3670 C C . ASP B 1 221 ? 13.492 30.828 -0.951 1 94.5 221 ASP B C 1
ATOM 3672 O O . ASP B 1 221 ? 12.352 31.188 -1.28 1 94.5 221 ASP B O 1
ATOM 3676 N N . ARG B 1 222 ? 13.766 29.625 -0.539 1 94.69 222 ARG B N 1
ATOM 3677 C CA . ARG B 1 222 ? 12.773 28.562 -0.56 1 94.69 222 ARG B CA 1
ATOM 3678 C C . ARG B 1 222 ? 11.758 28.734 0.567 1 94.69 222 ARG B C 1
ATOM 3680 O O . ARG B 1 222 ? 10.586 28.391 0.41 1 94.69 222 ARG B O 1
ATOM 3687 N N . LEU B 1 223 ? 12.156 29.281 1.674 1 94.75 223 LEU B N 1
ATOM 3688 C CA . LEU B 1 223 ? 11.297 29.375 2.848 1 94.75 223 LEU B CA 1
ATOM 3689 C C . LEU B 1 223 ? 10.461 30.656 2.816 1 94.75 223 LEU B C 1
ATOM 3691 O O . LEU B 1 223 ? 9.289 30.641 3.176 1 94.75 223 LEU B O 1
ATOM 3695 N N . VAL B 1 224 ? 11.055 31.75 2.318 1 94.06 224 VAL B N 1
ATOM 3696 C CA . VAL B 1 224 ? 10.477 33.062 2.555 1 94.06 224 VAL B CA 1
ATOM 3697 C C . VAL B 1 224 ? 9.742 33.562 1.303 1 94.06 224 VAL B C 1
ATOM 3699 O O . VAL B 1 224 ? 8.781 34.312 1.392 1 94.06 224 VAL B O 1
ATOM 3702 N N . HIS B 1 225 ? 10.141 33.188 0.109 1 88.62 225 HIS B N 1
ATOM 3703 C CA . HIS B 1 225 ? 9.617 33.688 -1.148 1 88.62 225 HIS B CA 1
ATOM 3704 C C . HIS B 1 225 ? 8.102 33.562 -1.219 1 88.62 225 HIS B C 1
ATOM 3706 O O . HIS B 1 225 ? 7.398 34.5 -1.602 1 88.62 225 HIS B O 1
ATOM 3712 N N . ASN B 1 226 ? 7.457 32.531 -0.82 1 90.94 226 ASN B N 1
ATOM 3713 C CA . ASN B 1 226 ? 6.023 32.281 -0.863 1 90.94 226 ASN B CA 1
ATOM 3714 C C . ASN B 1 226 ? 5.488 31.859 0.504 1 90.94 226 ASN B C 1
ATOM 3716 O O . ASN B 1 226 ? 4.949 30.766 0.657 1 90.94 226 ASN B O 1
ATOM 3720 N N . ALA B 1 227 ? 5.672 32.938 1.375 1 95.75 227 ALA B N 1
ATOM 3721 C CA . ALA B 1 227 ? 5.312 32.562 2.74 1 95.75 227 ALA B CA 1
ATOM 3722 C C . ALA B 1 227 ? 4.395 33.594 3.371 1 95.75 227 ALA B C 1
ATOM 3724 O O . ALA B 1 227 ? 4.512 34.781 3.08 1 95.75 227 ALA B O 1
ATOM 3725 N N . HIS B 1 228 ? 3.453 33.188 4.129 1 94.56 228 HIS B N 1
ATOM 3726 C CA . HIS B 1 228 ? 2.732 34.031 5.07 1 94.56 228 HIS B CA 1
ATOM 3727 C C . HIS B 1 228 ? 3.564 34.312 6.32 1 94.56 228 HIS B C 1
ATOM 3729 O O . HIS B 1 228 ? 4.004 33.375 6.988 1 94.56 228 HIS B O 1
ATOM 3735 N N . ARG B 1 229 ? 3.787 35.594 6.586 1 93.06 229 ARG B N 1
ATOM 3736 C CA . ARG B 1 229 ? 4.59 35.969 7.746 1 93.06 229 ARG B CA 1
ATOM 3737 C C . ARG B 1 229 ? 3.711 36.5 8.867 1 93.06 229 ARG B C 1
ATOM 3739 O O . ARG B 1 229 ? 2.969 37.469 8.672 1 93.06 229 ARG B O 1
ATOM 3746 N N . ILE B 1 230 ? 3.832 35.812 9.938 1 91.38 230 ILE B N 1
ATOM 3747 C CA . ILE B 1 230 ? 3.062 36.25 11.102 1 91.38 230 ILE B CA 1
ATOM 3748 C C . ILE B 1 230 ? 4.008 36.531 12.266 1 91.38 230 ILE B C 1
ATOM 3750 O O . ILE B 1 230 ? 4.742 35.656 12.719 1 91.38 230 ILE B O 1
ATOM 3754 N N . LYS B 1 231 ? 3.963 37.719 12.703 1 90 231 LYS B N 1
ATOM 3755 C CA . LYS B 1 231 ? 4.746 38.125 13.867 1 90 231 LYS B CA 1
ATOM 3756 C C . LYS B 1 231 ? 3.877 38.188 15.117 1 90 231 LYS B C 1
ATOM 3758 O O . LYS B 1 231 ? 2.902 38.938 15.164 1 90 231 LYS B O 1
ATOM 3763 N N . LEU B 1 232 ? 4.27 37.375 16.062 1 86.56 232 LEU B N 1
ATOM 3764 C CA . LEU B 1 232 ? 3.545 37.375 17.328 1 86.56 232 LEU B CA 1
ATOM 3765 C C . LEU B 1 232 ? 4.266 38.219 18.375 1 86.56 232 LEU B C 1
ATOM 3767 O O . LEU B 1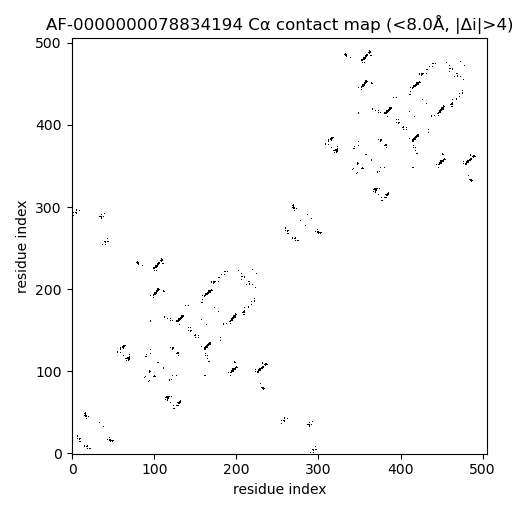 232 ? 5.496 38.312 18.359 1 86.56 232 LEU B O 1
ATOM 3771 N N . GLY B 1 233 ? 3.432 38.875 19.016 1 82.62 233 GLY B N 1
ATOM 3772 C CA . GLY B 1 233 ? 3.986 39.719 20.062 1 82.62 233 GLY B CA 1
ATOM 3773 C C . GLY B 1 233 ? 3.264 39.594 21.391 1 82.62 233 GLY B C 1
ATOM 3774 O O . GLY B 1 233 ? 2.432 38.688 21.562 1 82.62 233 GLY B O 1
ATOM 3775 N N . GLY B 1 234 ? 3.73 40.375 22.406 1 75.56 234 GLY B N 1
ATOM 3776 C CA . GLY B 1 234 ? 3.057 40.438 23.703 1 75.56 234 GLY B CA 1
ATOM 3777 C C . GLY B 1 234 ? 3.729 39.594 24.766 1 75.56 234 GLY B C 1
ATOM 3778 O O . GLY B 1 234 ? 4.891 39.219 24.625 1 75.56 234 GLY B O 1
ATOM 3779 N N . GLU B 1 235 ? 2.91 39.469 25.938 1 71.81 235 GLU B N 1
ATOM 3780 C CA . GLU B 1 235 ? 3.432 38.75 27.094 1 71.81 235 GLU B CA 1
ATOM 3781 C C . GLU B 1 235 ? 3.26 37.219 26.938 1 71.81 235 GLU B C 1
ATOM 3783 O O . GLU B 1 235 ? 2.432 36.781 26.156 1 71.81 235 GLU B O 1
ATOM 3788 N N . SER B 1 236 ? 4.141 36.594 27.734 1 71.5 236 SER B N 1
ATOM 3789 C CA . SER B 1 236 ? 4.113 35.125 27.703 1 71.5 236 SER B CA 1
ATOM 3790 C C . SER B 1 236 ? 2.76 34.594 28.156 1 71.5 236 SER B C 1
ATOM 3792 O O . SER B 1 236 ? 2.232 35 29.188 1 71.5 236 SER B O 1
ATOM 3794 N N . ILE B 1 237 ? 2.111 33.812 27.312 1 62.5 237 ILE B N 1
ATOM 3795 C CA . ILE B 1 237 ? 0.831 33.156 27.609 1 62.5 237 ILE B CA 1
ATOM 3796 C C . ILE B 1 237 ? 1.032 32.062 28.625 1 62.5 237 ILE B C 1
ATOM 3798 O O . ILE B 1 237 ? 0.111 31.703 29.375 1 62.5 237 ILE B O 1
ATOM 3802 N N . ARG B 1 238 ? 2.203 31.438 28.609 1 62.88 238 ARG B N 1
ATOM 3803 C CA . ARG B 1 238 ? 2.498 30.344 29.531 1 62.88 238 ARG B CA 1
ATOM 3804 C C . ARG B 1 238 ? 2.344 30.797 30.984 1 62.88 238 ARG B C 1
ATOM 3806 O O . ARG B 1 238 ? 1.948 30.016 31.844 1 62.88 238 ARG B O 1
ATOM 3813 N N . TYR B 1 239 ? 2.748 32.031 31.172 1 51.28 239 TYR B N 1
ATOM 3814 C CA . TYR B 1 239 ? 2.711 32.625 32.5 1 51.28 239 TYR B CA 1
ATOM 3815 C C . TYR B 1 239 ? 1.273 32.844 32.969 1 51.28 239 TYR B C 1
ATOM 3817 O O . TYR B 1 239 ? 0.963 32.688 34.156 1 51.28 239 TYR B O 1
ATOM 3825 N N . VAL B 1 240 ? 0.473 33.125 32.125 1 50.28 240 VAL B N 1
ATOM 3826 C CA . VAL B 1 240 ? -0.877 33.469 32.562 1 50.28 240 VAL B CA 1
ATOM 3827 C C . VAL B 1 240 ? -1.562 32.188 33.094 1 50.28 240 VAL B C 1
ATOM 3829 O O . VAL B 1 240 ? -2.299 32.25 34.062 1 50.28 240 VAL B O 1
ATOM 3832 N N . GLU B 1 241 ? -1.31 31.094 32.594 1 50.41 241 GLU B N 1
ATOM 3833 C CA . GLU B 1 241 ? -1.958 29.891 33.094 1 50.41 241 GLU B CA 1
ATOM 3834 C C . GLU B 1 241 ? -1.41 29.516 34.469 1 50.41 241 GLU B C 1
ATOM 3836 O O . GLU B 1 241 ? -2.148 29.016 35.344 1 50.41 241 GLU B O 1
ATOM 3841 N N . THR B 1 242 ? -0.152 29.766 34.688 1 47.97 242 THR B N 1
ATOM 3842 C CA . THR B 1 242 ? 0.42 29.422 36 1 47.97 242 THR B CA 1
ATOM 3843 C C . THR B 1 242 ? -0.089 30.359 37.062 1 47.97 242 THR B C 1
ATOM 3845 O O . THR B 1 242 ? -0.307 29.953 38.219 1 47.97 242 THR B O 1
ATOM 3848 N N . ASN B 1 243 ? -0.266 31.594 36.812 1 45.75 243 ASN B N 1
ATOM 3849 C CA . ASN B 1 243 ? -0.702 32.531 37.844 1 45.75 243 ASN B CA 1
ATOM 3850 C C . ASN B 1 243 ? -2.17 32.344 38.188 1 45.75 243 ASN B C 1
ATOM 3852 O O . ASN B 1 243 ? -2.611 32.75 39.281 1 45.75 243 ASN B O 1
ATOM 3856 N N . LEU B 1 244 ? -2.889 31.859 37.344 1 45.31 244 LEU B N 1
ATOM 3857 C CA . LEU B 1 244 ? -4.27 31.594 37.75 1 45.31 244 LEU B CA 1
ATOM 3858 C C . LEU B 1 244 ? -4.34 30.469 38.781 1 45.31 244 LEU B C 1
ATOM 3860 O O . LEU B 1 244 ? -5.211 30.484 39.656 1 45.31 244 LEU B O 1
ATOM 3864 N N . THR B 1 245 ? -3.408 29.625 38.812 1 45.53 245 THR B N 1
ATOM 3865 C CA . THR B 1 245 ? -3.426 28.594 39.844 1 45.53 245 THR B CA 1
ATOM 3866 C C . THR B 1 245 ? -2.895 29.156 41.156 1 45.53 245 THR B C 1
ATOM 3868 O O . THR B 1 245 ? -3.209 28.625 42.219 1 45.53 245 THR B O 1
ATOM 3871 N N . LYS B 1 246 ? -2.047 30.188 41.375 1 49.84 246 LYS B N 1
ATOM 3872 C CA . LYS B 1 246 ? -1.563 30.703 42.625 1 49.84 246 LYS B CA 1
ATOM 3873 C C . LYS B 1 246 ? -2.637 31.531 43.344 1 49.84 246 LYS B C 1
ATOM 3875 O O . LYS B 1 246 ? -2.734 31.516 44.562 1 49.84 246 LYS B O 1
ATOM 3880 N N . GLY B 1 247 ? -3.443 32.25 42.688 1 40.72 247 GLY B N 1
ATOM 3881 C CA . GLY B 1 247 ? -4.496 33.031 43.344 1 40.72 247 GLY B CA 1
ATOM 3882 C C . GLY B 1 247 ? -5.566 32.156 43.969 1 40.72 247 GLY B C 1
ATOM 3883 O O . GLY B 1 247 ? -6.34 32.625 44.781 1 40.72 247 GLY B O 1
ATOM 3884 N N . ARG B 1 248 ? -5.703 31.078 43.406 1 43.62 248 ARG B N 1
ATOM 3885 C CA . ARG B 1 248 ? -6.699 30.219 44.031 1 43.62 248 ARG B CA 1
ATOM 3886 C C . ARG B 1 248 ? -6.168 29.656 45.344 1 43.62 248 ARG B C 1
ATOM 3888 O O . ARG B 1 248 ? -6.949 29.312 46.25 1 43.62 248 ARG B O 1
ATOM 3895 N N . LYS B 1 249 ? -4.902 29.516 45.375 1 49.22 249 LYS B N 1
ATOM 3896 C CA . LYS B 1 249 ? -4.41 28.922 46.594 1 49.22 249 LYS B CA 1
ATOM 3897 C C . LYS B 1 249 ? -4.363 29.938 47.719 1 49.22 249 LYS B C 1
ATOM 3899 O O . LYS B 1 249 ? -4.316 29.578 48.906 1 49.22 249 LYS B O 1
ATOM 3904 N N . GLN B 1 250 ? -4.164 31.141 47.5 1 44.59 250 GLN B N 1
ATOM 3905 C CA . GLN B 1 250 ? -4.055 32.125 48.562 1 44.59 250 GLN B CA 1
ATOM 3906 C C . GLN B 1 250 ? -5.418 32.438 49.188 1 44.59 250 GLN B C 1
ATOM 3908 O O . GLN B 1 250 ? -5.508 33.031 50.25 1 44.59 250 GLN B O 1
ATOM 3913 N N . ALA B 1 251 ? -6.488 32.25 48.469 1 45.28 251 ALA B N 1
ATOM 3914 C CA . ALA B 1 251 ? -7.762 32.531 49.125 1 45.28 251 ALA B CA 1
ATOM 3915 C C . ALA B 1 251 ? -8.156 31.391 50.062 1 45.28 251 ALA B C 1
ATOM 3917 O O . ALA B 1 251 ? -9.125 31.5 50.812 1 45.28 251 ALA B O 1
ATOM 3918 N N . LYS B 1 252 ? -7.555 30.234 49.844 1 47.94 252 LYS B N 1
ATOM 3919 C CA . LYS B 1 252 ? -7.98 29.172 50.75 1 47.94 252 LYS B CA 1
ATOM 3920 C C . LYS B 1 252 ? -7.16 29.172 52.031 1 47.94 252 LYS B C 1
ATOM 3922 O O . LYS B 1 252 ? -7.387 28.344 52.906 1 47.94 252 LYS B O 1
ATOM 3927 N N . GLY B 1 253 ? -6.156 29.859 52.062 1 31.45 253 GLY B N 1
ATOM 3928 C CA . GLY B 1 253 ? -5.602 30 53.406 1 31.45 253 GLY B CA 1
ATOM 3929 C C . GLY B 1 253 ? -6.258 31.094 54.219 1 31.45 253 GLY B C 1
ATOM 3930 O O . GLY B 1 253 ? -6.887 32 53.656 1 31.45 253 GLY B O 1
#

InterPro domains:
  IPR002611 IstB-like ATP-binding domain [PF01695] (10-239)
  IPR003593 AAA+ ATPase domain [SM00382] (98-231)
  IPR027417 P-loop containing nucleoside triphosphate hydrolase [G3DSA:3.40.50.300] (61-246)
  IPR027417 P-loop containing nucleoside triphosphate hydrolase [SSF52540] (71-243)
  IPR028350 DNA replication protein DnaC/insertion sequence IstB-like [PIRSF003073] (3-248)
  IPR047661 Insertion sequence IS21-like ATPase IstB [NF038214] (11-239)

Foldseek 3Di:
DVLVVVLVVCVVVVQVQLSVVSVVCVVPPVVPPADPVRNVVVSVVSSVVVVLVVQLVVLLVQQPQPDDAALVPDDPPAPFVDDPVLSVVLLVVVCLVQQFEAEEEAAPQLCLSRSLSNSSSSCSNVPFRHHEDALVVVLVVLVVCVVVVCNVVVLVVLLRGQEYEHEAPLPAADDPSSLVVLLSSLVSSQSPHYYYYYYHDDLVCVLVSDDDNVSSVSNSCRRPVRYHYDYTYDDRPVVVVVVVVVVVVVVVD/DVLVVVLVVCVVVVQVQLSVVSVVCVVPPVVDPDDPVRNVVVSVVSSVVVVLVVQLVVLLVQQPQPDDAALVPDDPPAPFVDDPVLSVVLLVVVCLVQQFEAEEEAAPQLCLSRSLSNSSSSCSNVPFRHHEDALVVVLVVLVVCVVVVNNVVVLVVLLRGQEYEHEAPLPAADDPSSLVVLLSSLVSSQSPHYYYYYYHDDLVCVLVSDDDNVSSVSNSCRRPVRYHYDYTYDDRPVVVVVVVVVVVVVVVD

Sequence (506 aa):
MLVEQTLEKLNGMKLHGMASYLRDWLARPGERDVGPADLVGLLADAEWMHRENKKLSSRLSAARLRQAAALEDIDYGHARGLAKTQVMELSTSKWAADKQNVLLTGPTGVGKSFLACALGQKACRDGYSVVYRRASRLFDELAQARADGTYAHVLKRLAKAQVLILDDFGLEPLGAPERKELLEVLEDRYQLASTVVTSQLEPKDWHAVIGDATLADAILDRLVHNAHRIKLGGESIRYVETNLTKGRKQAKGMLVEQTLEKLNGMKLHGMASYLRDWLARPGERDVGPADLVGLLADAEWMHRENKKLSSRLSAARLRQAAALEDIDYGHARGLAKTQVMELSTSKWAADKQNVLLTGPTGVGKSFLACALGQKACRDGYSVVYRRASRLFDELAQARADGTYAHVLKRLAKAQVLILDDFGLEPLGAPERKELLEVLEDRYQLASTVVTSQLEPKDWHAVIGDATLADAILDRLVHNAHRIKLGGESIRYVETNLTKGRKQAKG